Protein 3UCQ (pdb70)

InterPro domains:
  IPR006047 Glycosyl hydrolase family 13, catalytic domain [PF00128] (102-345)
  IPR006047 Glycosyl hydrolase family 13, catalytic domain [SM00642] (95-536)
  IPR013780 Glycosyl hydrolase, all-beta [G3DSA:2.60.40.1180] (568-647)
  IPR017853 Glycoside hydrolase superfamily [SSF51445] (10-564)
  IPR044077 Amylosucrase, catalytic domain [cd11324] (25-563)
  IPR045857 Oligo-1,6-glucosidase, domain 2 [G3DSA:3.90.400.10] (180-257)
  IPR055218 Amylosucrase, C-terminal domain [PF22582] (569-644)

Foldseek 3Di:
DVVVVVVVVVLLVVLLVVLCVLDPDVVLSVLLVVLCVVQVCLQQVLCCVLANCVCVVPSVVLVVLLSVLLVLFDPVLVVLLVVCVVVLLVQQALLEAAAEAALCLEQFALVSVLVCVVVCVLLSHQEYEHEQQAAADPFFGPRNLAHQDLQFGNPRRHTLLSLLVSLVSSVVSNHAYEYADSQFWHFCNHVLNVVQLVPDPVSVLFFDWFADCPVQVQQQVAADQPACLADNGQWDWDQSHDPHGTTITGHNDHNRTGTTAPNDCVSLSVSLNSLSSVVSSNHQEYEHPQLQQRAADGPHNNGLDPSSQSSLSNSVSSNCSSRVSHFYEYEHQDQQQSVLSCAPDPDPHDGRGQEYEPLLLLLLLLLCLQVLFCQLVQLSQVRHDDHQLSHFYAYENDELDWRFNSRDCVSQVSSVHGSVVSSLVSVCLQCPNDPPRLANWHWHRQDPVPRGTTTAWALLRSLRNVVCVVVVDPLSLVSSLLSLLLSLLCQSQFGGHYHHYQCVLQSDTFDPCLCVRVSRNVGSSVRHNHRHDVVSVVCLVVPLPPSSSVSNVSSSLSSVLSNVDRLRRNSWGWHWQDFPDRQKTWTWGQDPVFIKIKIWGSFQAKDFGALVSVCVRANQKKAFSSPRDIGGSPDGTDIAHHGDIGIIHHD

B-factor: mean 18.05, std 9.11, range [2.0, 59.48]

Sequence (651 aa):
GPLGSMLKDVLTSELAAQVRDAFDDDRDAETFLLRLERYGEDLWESLRRRAVYGDDQVRALPGRLLEVMLHAYHARPAELRRLDEARLLRPDWLQRPEMMVGYVAYTDRFAGTLKGVEERLDYLEGLGVKYLHLMPLLRPREGENDGGYAVQQDYRAVRPDLGTMDDLSALARALRGRGISLVLDLVLNHVAREHAWAQKARAGDPKYRAYFHLFPDRRGPDAFEATLPEIFPDFAPGNFSWDEEIGEGEGGWVWTTFNSYQWDLNWANPDVFLEFVDIILYLANRGVEVFRLDAIAFIWKRLGTDCQNQPEVHHLTRALRAAARRIVAPAVVAFFKAEAIVAPADLIHYLGTRAHHGKVSDMAYHNNSLMVQLWSSLASRNTRLFEEALRAFPPKPTSTTWGLYVRCHDDIGWAISDEDAARAGLNGAAHRHFLSDFYSGQFPGSFARRGLVFQYNPVNGDRRISGSAASLAGLEAALETGDPGRIEDAVRRRLLLLHTVILGFGGVPLLYMGDELALLNDYAFEDVPEHAPDNRWVHRPQMDWALAERVRQEPSSPAGRVNTGLRHLLRVRRRDTPQLHASIESQVLPSPDSRALLLRRDDHPLGGMMVQQVYNFSEETVMLPSHVLRRDVLGDHVQDRLSGSAFRLDRPTTVRLEEGYRALWLTAG

CATH classification: 1.10.1740.10 (+3 more: 3.20.20.80, 3.90.400.10, 2.60.40.1180)

Secondary structure (DSSP, 8-state):
-HHHHHHHHHHHHHHHHHHHHH-SSHHHHHHHHHHHHHHHHHHHHHHHHHHGGGGGGHHHHHHHHHHHHHHHS-HHHHHHHHHHHH-TTGGGSTT--EEEE-HHHHHSSHHHHHTTHHHHHHTT--EEEEPP-EEE-SS--GGGTSEEEEEEE-GGG--HHHHHHHHHHHHHTT-EEEEEE--SEEETTSHHHHHHHTT-HHHHTTB-EESSSHHHHHHHTT---S-TTTS-SSEEEETTSSSSS-EEEE-SSSTTEEEB-TTSHHHHHHHHHHHHHHHTTT--EEEETTGGGS---TTS-SSS-HHHHHHHHHHHHHHHHH-TT-EEEE-----HHHHGGGT--SSSS--S-SEEE-HHHHHHHHHHHHH---HHHHHHHHTPPPPPTT-EEEE-S--SSPBP----HHHHHHTT--HHHHHHHHHHHHTT-STT-----EEES--TTT---EEE--HHHHTTHHHHHHH--HHHHHHHHHHHHHHHHHHHHSSSEEEEETTGGGT----GGGGGSTTTTT-GGGGG-PPP-HHHHHHHHH-TTSHHHHHHHHHHHHHHHHHT-GGG-TTS--EE---SSTTEEEEEE--TT--EEEEEE-SSS-EEEETHHHHHHH-SEEEETTT--EEESSSSEEEE-TT-EEEEEE-

Radius of gyration: 25.28 Å; Cα contacts (8 Å, |Δi|>4): 1372; chains: 1; bounding box: 64×69×74 Å

Structure (mmCIF, N/CA/C/O backbone):
data_3UCQ
#
_entry.id   3UCQ
#
_cell.length_a   105.316
_cell.length_b   110.203
_cell.length_c   115.519
_cell.angle_alpha   90.00
_cell.angle_beta   90.00
_cell.angle_gamma   90.00
#
_symmetry.space_group_name_H-M   'C 2 2 21'
#
loop_
_entity.id
_entity.type
_entity.pdbx_description
1 polymer Amylosucrase
2 non-polymer 2-AMINO-2-HYDROXYMETHYL-PROPANE-1,3-DIOL
3 non-polymer GLYCEROL
4 water water
#
loop_
_atom_site.group_PDB
_atom_site.id
_atom_site.type_symbol
_atom_site.label_atom_id
_atom_site.label_alt_id
_atom_site.label_comp_id
_atom_site.label_asym_id
_atom_site.label_entity_id
_atom_site.label_seq_id
_atom_site.pdbx_PDB_ins_code
_atom_site.Cartn_x
_atom_site.Cartn_y
_atom_site.Cartn_z
_atom_site.occupancy
_atom_site.B_iso_or_equiv
_atom_site.auth_seq_id
_atom_site.auth_comp_id
_atom_site.auth_asym_id
_atom_site.auth_atom_id
_atom_site.pdbx_PDB_model_num
ATOM 1 N N . GLY A 1 1 ? 7.352 20.188 -62.258 1.00 26.14 -4 GLY A N 1
ATOM 2 C CA . GLY A 1 1 ? 6.411 19.592 -63.250 1.00 27.24 -4 GLY A CA 1
ATOM 3 C C . GLY A 1 1 ? 6.322 18.087 -63.033 1.00 29.15 -4 GLY A C 1
ATOM 4 O O . GLY A 1 1 ? 6.733 17.589 -61.967 1.00 29.66 -4 GLY A O 1
ATOM 5 N N . PRO A 1 2 ? 5.797 17.347 -64.027 1.00 29.63 -3 PRO A N 1
ATOM 6 C CA . PRO A 1 2 ? 5.605 15.903 -63.908 1.00 30.02 -3 PRO A CA 1
ATOM 7 C C . PRO A 1 2 ? 6.862 15.153 -63.516 1.00 30.23 -3 PRO A C 1
ATOM 8 O O . PRO A 1 2 ? 6.766 14.277 -62.631 1.00 28.74 -3 PRO A O 1
ATOM 12 N N . LEU A 1 3 ? 8.008 15.455 -64.175 1.00 29.81 -2 LEU A N 1
ATOM 13 C CA . LEU A 1 3 ? 9.295 14.775 -63.855 1.00 29.71 -2 LEU A CA 1
ATOM 14 C C . LEU A 1 3 ? 9.749 15.017 -62.409 1.00 30.26 -2 LEU A C 1
ATOM 15 O O . LEU A 1 3 ? 10.067 14.042 -61.686 1.00 29.73 -2 LEU A O 1
ATOM 20 N N . GLY A 1 4 ? 9.763 16.291 -61.997 1.00 30.25 -1 GLY A N 1
ATOM 21 C CA . GLY A 1 4 ? 10.072 16.680 -60.593 1.00 32.49 -1 GLY A CA 1
ATOM 22 C C . GLY A 1 4 ? 9.132 16.020 -59.572 1.00 33.88 -1 GLY A C 1
ATOM 23 O O . GLY A 1 4 ? 9.596 15.446 -58.559 1.00 33.55 -1 GLY A O 1
ATOM 24 N N . SER A 1 5 ? 7.829 16.064 -59.882 1.00 33.92 0 SER A N 1
ATOM 25 C CA . SER A 1 5 ? 6.751 15.515 -59.033 1.00 35.49 0 SER A CA 1
ATOM 26 C C . SER A 1 5 ? 6.860 14.036 -58.877 1.00 35.06 0 SER A C 1
ATOM 27 O O . SER A 1 5 ? 6.618 13.525 -57.778 1.00 35.58 0 SER A O 1
ATOM 30 N N . MET A 1 6 ? 7.178 13.341 -59.971 1.00 34.30 1 MET A N 1
ATOM 31 C CA . MET A 1 6 ? 7.326 11.890 -59.933 1.00 34.86 1 MET A CA 1
ATOM 32 C C . MET A 1 6 ? 8.472 11.437 -58.991 1.00 33.69 1 MET A C 1
ATOM 33 O O . MET A 1 6 ? 8.319 10.476 -58.214 1.00 32.27 1 MET A O 1
ATOM 38 N N . LEU A 1 7 ? 9.611 12.129 -59.075 1.00 32.44 2 LEU A N 1
ATOM 39 C CA . LEU A 1 7 ? 10.751 11.837 -58.194 1.00 33.56 2 LEU A CA 1
ATOM 40 C C . LEU A 1 7 ? 10.421 12.021 -56.722 1.00 33.27 2 LEU A C 1
ATOM 41 O O . LEU A 1 7 ? 10.843 11.207 -55.894 1.00 33.04 2 LEU A O 1
ATOM 46 N N . LYS A 1 8 ? 9.690 13.100 -56.423 1.00 33.90 3 LYS A N 1
ATOM 47 C CA . LYS A 1 8 ? 9.274 13.446 -55.076 1.00 34.95 3 LYS A CA 1
ATOM 48 C C . LYS A 1 8 ? 8.365 12.351 -54.481 1.00 35.01 3 LYS A C 1
ATOM 49 O O . LYS A 1 8 ? 8.619 11.864 -53.376 1.00 35.40 3 LYS A O 1
ATOM 52 N N . ASP A 1 9 ? 7.352 11.943 -55.254 1.00 35.14 4 ASP A N 1
ATOM 53 C CA . ASP A 1 9 ? 6.487 10.798 -54.937 1.00 34.83 4 ASP A CA 1
ATOM 54 C C . ASP A 1 9 ? 7.281 9.534 -54.626 1.00 33.63 4 ASP A C 1
ATOM 55 O O . ASP A 1 9 ? 6.992 8.865 -53.627 1.00 32.96 4 ASP A O 1
ATOM 60 N N . VAL A 1 10 ? 8.271 9.188 -55.471 1.00 31.57 5 VAL A N 1
ATOM 61 C CA . VAL A 1 10 ? 9.033 7.955 -55.223 1.00 30.80 5 VAL A CA 1
ATOM 62 C C . VAL A 1 10 ? 9.812 8.104 -53.900 1.00 30.31 5 VAL A C 1
ATOM 63 O O . VAL A 1 10 ? 9.917 7.154 -53.116 1.00 28.33 5 VAL A O 1
ATOM 67 N N . LEU A 1 11 ? 10.321 9.302 -53.620 1.00 29.97 6 LEU A N 1
ATOM 68 C CA . LEU A 1 11 ? 11.043 9.481 -52.361 1.00 31.22 6 LEU A CA 1
ATOM 69 C C . LEU A 1 11 ? 10.083 9.321 -51.162 1.00 31.28 6 LEU A C 1
ATOM 70 O O . LEU A 1 11 ? 10.368 8.543 -50.246 1.00 30.75 6 LEU A O 1
ATOM 75 N N . THR A 1 12 ? 8.957 10.044 -51.185 1.00 30.70 7 THR A N 1
ATOM 76 C CA . THR A 1 12 ? 7.962 9.999 -50.102 1.00 30.97 7 THR A CA 1
ATOM 77 C C . THR A 1 12 ? 7.555 8.582 -49.794 1.00 31.27 7 THR A C 1
ATOM 78 O O . THR A 1 12 ? 7.578 8.147 -48.631 1.00 30.31 7 THR A O 1
ATOM 82 N N . SER A 1 13 ? 7.280 7.822 -50.848 1.00 30.53 8 SER A N 1
ATOM 83 C CA . SER A 1 13 ? 6.855 6.459 -50.655 1.00 31.32 8 SER A CA 1
ATOM 84 C C . SER A 1 13 ? 8.007 5.532 -50.234 1.00 30.77 8 SER A C 1
ATOM 85 O O . SER A 1 13 ? 7.783 4.496 -49.585 1.00 29.41 8 SER A O 1
ATOM 88 N N . GLU A 1 14 ? 9.250 5.895 -50.563 1.00 30.33 9 GLU A N 1
ATOM 89 C CA . GLU A 1 14 ? 10.395 5.130 -50.027 1.00 30.25 9 GLU A CA 1
ATOM 90 C C . GLU A 1 14 ? 10.617 5.407 -48.522 1.00 28.69 9 GLU A C 1
ATOM 91 O O . GLU A 1 14 ? 10.946 4.498 -47.753 1.00 27.32 9 GLU A O 1
ATOM 97 N N . LEU A 1 15 ? 10.442 6.663 -48.109 1.00 26.71 10 LEU A N 1
ATOM 98 C CA . LEU A 1 15 ? 10.539 7.008 -46.691 1.00 26.08 10 LEU A CA 1
ATOM 99 C C . LEU A 1 15 ? 9.442 6.237 -45.949 1.00 25.90 10 LEU A C 1
ATOM 100 O O . LEU A 1 15 ? 9.718 5.608 -44.924 1.00 24.50 10 LEU A O 1
ATOM 105 N N . ALA A 1 16 ? 8.230 6.235 -46.509 1.00 25.85 11 ALA A N 1
ATOM 106 C CA . ALA A 1 16 ? 7.073 5.577 -45.850 1.00 27.08 11 ALA A CA 1
ATOM 107 C C . ALA A 1 16 ? 7.361 4.093 -45.648 1.00 26.90 11 ALA A C 1
ATOM 108 O O . ALA A 1 16 ? 7.059 3.541 -44.592 1.00 26.84 11 ALA A O 1
ATOM 110 N N . ALA A 1 17 ? 7.952 3.459 -46.666 1.00 27.15 12 ALA A N 1
ATOM 111 C CA . ALA A 1 17 ? 8.224 2.021 -46.616 1.00 28.03 12 ALA A CA 1
ATOM 112 C C . ALA A 1 17 ? 9.253 1.688 -45.539 1.00 27.01 12 ALA A C 1
ATOM 113 O O . ALA A 1 17 ? 9.070 0.736 -44.791 1.00 27.14 12 ALA A O 1
ATOM 115 N N . GLN A 1 18 ? 10.330 2.476 -45.457 1.00 26.79 13 GLN A N 1
ATOM 116 C CA . GLN A 1 18 ? 11.387 2.261 -44.455 1.00 26.44 13 GLN A CA 1
ATOM 117 C C . GLN A 1 18 ? 10.788 2.342 -43.046 1.00 25.89 13 GLN A C 1
ATOM 118 O O . GLN A 1 18 ? 11.128 1.523 -42.173 1.00 27.49 13 GLN A O 1
ATOM 124 N N . VAL A 1 19 ? 9.903 3.320 -42.828 1.00 25.39 14 VAL A N 1
ATOM 125 C CA . VAL A 1 19 ? 9.211 3.448 -41.491 1.00 25.29 14 VAL A CA 1
ATOM 126 C C . VAL A 1 19 ? 8.314 2.234 -41.181 1.00 25.94 14 VAL A C 1
ATOM 127 O O . VAL A 1 19 ? 8.392 1.655 -40.112 1.00 26.24 14 VAL A O 1
ATOM 131 N N . ARG A 1 20 ? 7.474 1.846 -42.136 1.00 27.80 15 ARG A N 1
ATOM 132 C CA . ARG A 1 20 ? 6.566 0.687 -41.943 1.00 28.44 15 ARG A CA 1
ATOM 133 C C . ARG A 1 20 ? 7.323 -0.633 -41.751 1.00 28.85 15 ARG A C 1
ATOM 134 O O . ARG A 1 20 ? 6.916 -1.469 -40.937 1.00 28.11 15 ARG A O 1
ATOM 142 N N . ASP A 1 21 ? 8.412 -0.798 -42.503 1.00 29.63 16 ASP A N 1
ATOM 143 C CA . ASP A 1 21 ? 9.324 -1.954 -42.376 1.00 30.94 16 ASP A CA 1
ATOM 144 C C . ASP A 1 21 ? 9.914 -2.046 -40.976 1.00 31.15 16 ASP A C 1
ATOM 145 O O . ASP A 1 21 ? 10.209 -3.145 -40.513 1.00 31.30 16 ASP A O 1
ATOM 150 N N . ALA A 1 22 ? 10.118 -0.885 -40.333 1.00 30.93 17 ALA A N 1
ATOM 151 C CA . ALA A 1 22 ? 10.878 -0.814 -39.086 1.00 30.54 17 ALA A CA 1
ATOM 152 C C . ALA A 1 22 ? 10.059 -1.154 -37.807 1.00 30.67 17 ALA A C 1
ATOM 153 O O . ALA A 1 22 ? 10.624 -1.351 -36.755 1.00 29.26 17 ALA A O 1
ATOM 155 N N . PHE A 1 23 ? 8.739 -1.250 -37.917 1.00 32.84 18 PHE A N 1
ATOM 156 C CA . PHE A 1 23 ? 7.860 -1.532 -36.744 1.00 34.96 18 PHE A CA 1
ATOM 157 C C . PHE A 1 23 ? 7.009 -2.767 -36.902 1.00 36.82 18 PHE A C 1
ATOM 158 O O . PHE A 1 23 ? 6.296 -2.919 -37.885 1.00 36.75 18 PHE A O 1
ATOM 166 N N . ASP A 1 24 ? 7.056 -3.634 -35.906 1.00 39.46 19 ASP A N 1
ATOM 167 C CA . ASP A 1 24 ? 6.147 -4.769 -35.867 1.00 41.58 19 ASP A CA 1
ATOM 168 C C . ASP A 1 24 ? 4.788 -4.346 -35.344 1.00 41.95 19 ASP A C 1
ATOM 169 O O . ASP A 1 24 ? 3.772 -4.870 -35.801 1.00 42.73 19 ASP A O 1
ATOM 174 N N . ASP A 1 25 ? 4.774 -3.410 -34.386 1.00 41.61 20 ASP A N 1
ATOM 175 C CA . ASP A 1 25 ? 3.531 -2.809 -33.863 1.00 40.72 20 ASP A CA 1
ATOM 176 C C . ASP A 1 25 ? 3.026 -1.684 -34.796 1.00 40.32 20 ASP A C 1
ATOM 177 O O . ASP A 1 25 ? 3.693 -0.638 -34.962 1.00 39.39 20 ASP A O 1
ATOM 182 N N . ASP A 1 26 ? 1.848 -1.861 -35.385 1.00 38.68 21 ASP A N 1
ATOM 183 C CA . ASP A 1 26 ? 1.395 -0.866 -36.367 1.00 37.84 21 ASP A CA 1
ATOM 184 C C . ASP A 1 26 ? 1.119 0.526 -35.810 1.00 35.41 21 ASP A C 1
ATOM 185 O O . ASP A 1 26 ? 1.359 1.512 -36.495 1.00 34.43 21 ASP A O 1
ATOM 190 N N . ARG A 1 27 ? 0.672 0.605 -34.562 1.00 33.86 22 ARG A N 1
ATOM 191 C CA . ARG A 1 27 ? 0.416 1.910 -33.923 1.00 32.12 22 ARG A CA 1
ATOM 192 C C . ARG A 1 27 ? 1.704 2.742 -33.883 1.00 31.26 22 ARG A C 1
ATOM 193 O O . ARG A 1 27 ? 1.675 3.986 -34.089 1.00 28.59 22 ARG A O 1
ATOM 195 N N . ASP A 1 28 ? 2.821 2.051 -33.584 1.00 30.14 23 ASP A N 1
ATOM 196 C CA . ASP A 1 28 ? 4.131 2.702 -33.556 1.00 30.65 23 ASP A CA 1
ATOM 197 C C . ASP A 1 28 ? 4.448 3.245 -34.951 1.00 29.33 23 ASP A C 1
ATOM 198 O O . ASP A 1 28 ? 4.842 4.420 -35.086 1.00 28.61 23 ASP A O 1
ATOM 203 N N . ALA A 1 29 ? 4.213 2.419 -35.979 1.00 26.49 24 ALA A N 1
ATOM 204 C CA . ALA A 1 29 ? 4.550 2.832 -37.332 1.00 25.87 24 ALA A CA 1
ATOM 205 C C . ALA A 1 29 ? 3.734 4.050 -37.673 1.00 24.60 24 ALA A C 1
ATOM 206 O O . ALA A 1 29 ? 4.268 4.996 -38.234 1.00 24.55 24 ALA A O 1
ATOM 208 N N . GLU A 1 30 ? 2.463 4.029 -37.291 1.00 23.78 25 GLU A N 1
ATOM 209 C CA . GLU A 1 30 ? 1.523 5.050 -37.720 1.00 23.90 25 GLU A CA 1
ATOM 210 C C . GLU A 1 30 ? 1.853 6.391 -37.011 1.00 23.01 25 GLU A C 1
ATOM 211 O O . GLU A 1 30 ? 1.739 7.461 -37.594 1.00 20.64 25 GLU A O 1
ATOM 217 N N . THR A 1 31 ? 2.187 6.282 -35.734 1.00 22.50 26 THR A N 1
ATOM 218 C CA . THR A 1 31 ? 2.669 7.432 -34.935 1.00 22.63 26 THR A CA 1
ATOM 219 C C . THR A 1 31 ? 3.909 8.045 -35.549 1.00 21.53 26 THR A C 1
ATOM 220 O O . THR A 1 31 ? 3.948 9.273 -35.801 1.00 21.43 26 THR A O 1
ATOM 224 N N . PHE A 1 32 ? 4.910 7.202 -35.826 1.00 20.32 27 PHE A N 1
ATOM 225 C CA . PHE A 1 32 ? 6.155 7.701 -36.427 1.00 19.50 27 PHE A CA 1
ATOM 226 C C . PHE A 1 32 ? 5.801 8.417 -37.722 1.00 19.86 27 PHE A C 1
ATOM 227 O O . PHE A 1 32 ? 6.261 9.540 -37.959 1.00 18.64 27 PHE A O 1
ATOM 235 N N . LEU A 1 33 ? 4.955 7.781 -38.536 1.00 19.83 28 LEU A N 1
ATOM 236 C CA . LEU A 1 33 ? 4.575 8.331 -39.825 1.00 20.84 28 LEU A CA 1
ATOM 237 C C . LEU A 1 33 ? 3.860 9.676 -39.726 1.00 19.63 28 LEU A C 1
ATOM 238 O O . LEU A 1 33 ? 4.128 10.582 -40.553 1.00 20.43 28 LEU A O 1
ATOM 243 N N . LEU A 1 34 ? 2.986 9.805 -38.724 1.00 18.87 29 LEU A N 1
ATOM 244 C CA . LEU A 1 34 ? 2.191 11.064 -38.452 1.00 19.77 29 LEU A CA 1
ATOM 245 C C . LEU A 1 34 ? 3.144 12.190 -38.053 1.00 18.50 29 LEU A C 1
ATOM 246 O O . LEU A 1 34 ? 2.993 13.345 -38.462 1.00 20.03 29 LEU A O 1
ATOM 251 N N . ARG A 1 35 ? 4.132 11.861 -37.225 1.00 18.39 30 ARG A N 1
ATOM 252 C CA . ARG A 1 35 ? 5.182 12.836 -36.902 1.00 18.52 30 ARG A CA 1
ATOM 253 C C . ARG A 1 35 ? 6.048 13.221 -38.103 1.00 19.58 30 ARG A C 1
ATOM 254 O O . ARG A 1 35 ? 6.345 14.376 -38.297 1.00 19.01 30 ARG A O 1
ATOM 262 N N . LEU A 1 36 ? 6.447 12.240 -38.916 1.00 22.25 31 LEU A N 1
ATOM 263 C CA . LEU A 1 36 ? 7.185 12.547 -40.145 1.00 24.57 31 LEU A CA 1
ATOM 264 C C . LEU A 1 36 ? 6.354 13.438 -41.118 1.00 25.45 31 LEU A C 1
ATOM 265 O O . LEU A 1 36 ? 6.884 14.349 -41.767 1.00 25.63 31 LEU A O 1
ATOM 270 N N . GLU A 1 37 ? 5.037 13.230 -41.151 1.00 27.58 32 GLU A N 1
ATOM 271 C CA . GLU A 1 37 ? 4.152 14.095 -41.911 1.00 28.75 32 GLU A CA 1
ATOM 272 C C . GLU A 1 37 ? 4.033 15.463 -41.322 1.00 27.74 32 GLU A C 1
ATOM 273 O O . GLU A 1 37 ? 3.937 16.432 -42.077 1.00 28.76 32 GLU A O 1
ATOM 279 N N . ARG A 1 38 ? 3.988 15.570 -39.992 1.00 25.18 33 ARG A N 1
ATOM 280 C CA . ARG A 1 38 ? 3.979 16.888 -39.397 1.00 23.45 33 ARG A CA 1
ATOM 281 C C . ARG A 1 38 ? 5.313 17.653 -39.656 1.00 22.84 33 ARG A C 1
ATOM 282 O O . ARG A 1 38 ? 5.265 18.848 -39.974 1.00 21.60 33 ARG A O 1
ATOM 290 N N . TYR A 1 39 ? 6.467 16.977 -39.485 1.00 20.91 34 TYR A N 1
ATOM 291 C CA . TYR A 1 39 ? 7.770 17.661 -39.449 1.00 21.63 34 TYR A CA 1
ATOM 292 C C . TYR A 1 39 ? 8.627 17.464 -40.722 1.00 22.56 34 TYR A C 1
ATOM 293 O O . TYR A 1 39 ? 9.677 18.071 -40.881 1.00 20.01 34 TYR A O 1
ATOM 302 N N . GLY A 1 40 ? 8.181 16.594 -41.617 1.00 24.79 35 GLY A N 1
ATOM 303 C CA . GLY A 1 40 ? 9.056 16.110 -42.699 1.00 26.70 35 GLY A CA 1
ATOM 304 C C . GLY A 1 40 ? 9.450 17.181 -43.681 1.00 28.45 35 GLY A C 1
ATOM 305 O O . GLY A 1 40 ? 10.609 17.254 -44.113 1.00 28.15 35 GLY A O 1
ATOM 306 N N . GLU A 1 41 ? 8.499 18.050 -43.995 1.00 30.49 36 GLU A N 1
ATOM 307 C CA . GLU A 1 41 ? 8.732 19.133 -44.934 1.00 33.01 36 GLU A CA 1
ATOM 308 C C . GLU A 1 41 ? 9.698 20.133 -44.342 1.00 33.43 36 GLU A C 1
ATOM 309 O O . GLU A 1 41 ? 10.635 20.529 -45.037 1.00 35.70 36 GLU A O 1
ATOM 315 N N . ASP A 1 42 ? 9.545 20.506 -43.067 1.00 32.12 37 ASP A N 1
ATOM 316 C CA . ASP A 1 42 ? 10.573 21.279 -42.387 1.00 30.54 37 ASP A CA 1
ATOM 317 C C . ASP A 1 42 ? 11.932 20.613 -42.507 1.00 27.98 37 ASP A C 1
ATOM 318 O O . ASP A 1 42 ? 12.805 21.192 -43.167 1.00 28.99 37 ASP A O 1
ATOM 323 N N . LEU A 1 43 ? 12.066 19.417 -41.927 1.00 21.55 38 LEU A N 1
ATOM 324 C CA . LEU A 1 43 ? 13.271 18.585 -41.961 1.00 19.56 38 LEU A CA 1
ATOM 325 C C . LEU A 1 43 ? 13.967 18.592 -43.363 1.00 16.90 38 LEU A C 1
ATOM 326 O O . LEU A 1 43 ? 15.092 19.004 -43.504 1.00 14.06 38 LEU A O 1
ATOM 331 N N . TRP A 1 44 ? 13.267 18.115 -44.376 1.00 17.62 39 TRP A N 1
ATOM 332 C CA . TRP A 1 44 ? 13.891 17.877 -45.686 1.00 17.30 39 TRP A CA 1
ATOM 333 C C . TRP A 1 44 ? 14.144 19.145 -46.438 1.00 17.16 39 TRP A C 1
ATOM 334 O O . TRP A 1 44 ? 15.158 19.261 -47.097 1.00 17.15 39 TRP A O 1
ATOM 345 N N . GLU A 1 45 ? 13.217 20.092 -46.406 1.00 16.35 40 GLU A N 1
ATOM 346 C CA . GLU A 1 45 ? 13.477 21.353 -47.073 1.00 18.25 40 GLU A CA 1
ATOM 347 C C . GLU A 1 45 ? 14.612 22.068 -46.406 1.00 17.81 40 GLU A C 1
ATOM 348 O O . GLU A 1 45 ? 15.426 22.713 -47.087 1.00 17.77 40 GLU A O 1
ATOM 354 N N . SER A 1 46 ? 14.677 21.988 -45.059 1.00 15.04 41 SER A N 1
ATOM 355 C CA . SER A 1 46 ? 15.786 22.646 -44.372 1.00 14.70 41 SER A CA 1
ATOM 356 C C . SER A 1 46 ? 17.101 22.012 -44.804 1.00 13.93 41 SER A C 1
ATOM 357 O O . SER A 1 46 ? 18.084 22.714 -45.091 1.00 13.93 41 SER A O 1
ATOM 360 N N . LEU A 1 47 ? 17.128 20.682 -44.832 1.00 13.31 42 LEU A N 1
ATOM 361 C CA . LEU A 1 47 ? 18.340 19.981 -45.261 1.00 14.57 42 LEU A CA 1
ATOM 362 C C . LEU A 1 47 ? 18.795 20.350 -46.717 1.00 14.87 42 LEU A C 1
ATOM 363 O O . LEU A 1 47 ? 20.003 20.562 -46.951 1.00 15.29 42 LEU A O 1
ATOM 368 N N A ARG A 1 48 ? 17.859 20.454 -47.655 0.50 15.22 43 ARG A N 1
ATOM 369 N N B ARG A 1 48 ? 17.846 20.398 -47.654 0.25 15.06 43 ARG A N 1
ATOM 370 N N C ARG A 1 48 ? 17.825 20.385 -47.640 0.25 14.85 43 ARG A N 1
ATOM 371 C CA A ARG A 1 48 ? 18.215 20.755 -49.055 0.50 16.41 43 ARG A CA 1
ATOM 372 C CA B ARG A 1 48 ? 18.138 20.766 -49.046 0.25 15.59 43 ARG A CA 1
ATOM 373 C CA C ARG A 1 48 ? 18.026 20.771 -49.048 0.25 15.19 43 ARG A CA 1
ATOM 374 C C A ARG A 1 48 ? 18.584 22.221 -49.217 0.50 16.41 43 ARG A C 1
ATOM 375 C C B ARG A 1 48 ? 18.749 22.159 -49.059 0.25 15.78 43 ARG A C 1
ATOM 376 C C C ARG A 1 48 ? 18.694 22.143 -49.079 0.25 15.55 43 ARG A C 1
ATOM 377 O O A ARG A 1 48 ? 19.284 22.590 -50.150 0.50 16.87 43 ARG A O 1
ATOM 378 O O B ARG A 1 48 ? 19.761 22.403 -49.731 0.25 15.50 43 ARG A O 1
ATOM 379 O O C ARG A 1 48 ? 19.704 22.347 -49.763 0.25 15.34 43 ARG A O 1
ATOM 401 N N . ALA A 1 49 ? 18.146 23.068 -48.286 1.00 16.21 44 ALA A N 1
ATOM 402 C CA . ALA A 1 49 ? 18.584 24.465 -48.268 1.00 16.23 44 ALA A CA 1
ATOM 403 C C . ALA A 1 49 ? 20.059 24.597 -47.903 1.00 17.80 44 ALA A C 1
ATOM 404 O O . ALA A 1 49 ? 20.748 25.575 -48.299 1.00 16.81 44 ALA A O 1
ATOM 406 N N . VAL A 1 50 ? 20.550 23.676 -47.089 1.00 16.73 45 VAL A N 1
ATOM 407 C CA . VAL A 1 50 ? 21.922 23.801 -46.588 1.00 16.22 45 VAL A CA 1
ATOM 408 C C . VAL A 1 50 ? 22.787 22.918 -47.505 1.00 16.41 45 VAL A C 1
ATOM 409 O O . VAL A 1 50 ? 23.884 23.328 -47.899 1.00 16.91 45 VAL A O 1
ATOM 413 N N . TYR A 1 51 ? 22.316 21.712 -47.795 1.00 14.41 46 TYR A N 1
ATOM 414 C CA . TYR A 1 51 ? 23.179 20.694 -48.451 1.00 16.34 46 TYR A CA 1
ATOM 415 C C . TYR A 1 51 ? 22.866 20.407 -49.940 1.00 18.73 46 TYR A C 1
ATOM 416 O O . TYR A 1 51 ? 23.579 19.608 -50.538 1.00 19.82 46 TYR A O 1
ATOM 425 N N . GLY A 1 52 ? 21.812 21.011 -50.512 1.00 20.47 47 GLY A N 1
ATOM 426 C CA . GLY A 1 52 ? 21.469 20.781 -51.946 1.00 24.52 47 GLY A CA 1
ATOM 427 C C . GLY A 1 52 ? 21.152 19.285 -52.193 1.00 26.75 47 GLY A C 1
ATOM 428 O O . GLY A 1 52 ? 20.571 18.638 -51.313 1.00 24.47 47 GLY A O 1
ATOM 429 N N A ASP A 1 53 ? 21.618 18.737 -53.324 0.75 28.64 48 ASP A N 1
ATOM 430 N N B ASP A 1 53 ? 21.515 18.723 -53.357 0.25 27.07 48 ASP A N 1
ATOM 431 C CA A ASP A 1 53 ? 21.238 17.366 -53.713 0.75 29.82 48 ASP A CA 1
ATOM 432 C CA B ASP A 1 53 ? 21.133 17.313 -53.667 0.25 27.86 48 ASP A CA 1
ATOM 433 C C A ASP A 1 53 ? 21.917 16.269 -52.923 0.75 31.38 48 ASP A C 1
ATOM 434 C C B ASP A 1 53 ? 22.013 16.218 -53.041 0.25 29.84 48 ASP A C 1
ATOM 435 O O A ASP A 1 53 ? 21.440 15.135 -52.911 0.75 31.72 48 ASP A O 1
ATOM 436 O O B ASP A 1 53 ? 21.782 15.032 -53.298 0.25 30.19 48 ASP A O 1
ATOM 445 N N . GLN A 1 54 ? 23.001 16.596 -52.219 1.00 31.87 49 GLN A N 1
ATOM 446 C CA . GLN A 1 54 ? 23.637 15.626 -51.279 1.00 34.08 49 GLN A CA 1
ATOM 447 C C . GLN A 1 54 ? 22.602 15.052 -50.348 1.00 35.17 49 GLN A C 1
ATOM 448 O O . GLN A 1 54 ? 22.733 13.933 -49.845 1.00 37.04 49 GLN A O 1
ATOM 454 N N . VAL A 1 55 ? 21.591 15.861 -50.065 1.00 34.65 50 VAL A N 1
ATOM 455 C CA . VAL A 1 55 ? 20.568 15.483 -49.131 1.00 33.83 50 VAL A CA 1
ATOM 456 C C . VAL A 1 55 ? 19.823 14.233 -49.593 1.00 31.90 50 VAL A C 1
ATOM 457 O O . VAL A 1 55 ? 19.240 13.524 -48.764 1.00 30.41 50 VAL A O 1
ATOM 461 N N . ARG A 1 56 ? 19.856 13.966 -50.904 1.00 29.99 51 ARG A N 1
ATOM 462 C CA . ARG A 1 56 ? 18.968 12.959 -51.486 1.00 29.66 51 ARG A CA 1
ATOM 463 C C . ARG A 1 56 ? 19.440 11.596 -51.032 1.00 29.35 51 ARG A C 1
ATOM 464 O O . ARG A 1 56 ? 18.643 10.664 -50.927 1.00 29.51 51 ARG A O 1
ATOM 472 N N . ALA A 1 57 ? 20.732 11.511 -50.726 1.00 29.62 52 ALA A N 1
ATOM 473 C CA . ALA A 1 57 ? 21.331 10.299 -50.170 1.00 31.01 52 ALA A CA 1
ATOM 474 C C . ALA A 1 57 ? 21.160 10.218 -48.644 1.00 32.14 52 ALA A C 1
ATOM 475 O O . ALA A 1 57 ? 21.585 9.239 -48.056 1.00 32.62 52 ALA A O 1
ATOM 477 N N . LEU A 1 58 ? 20.520 11.223 -48.024 1.00 31.36 53 LEU A N 1
ATOM 478 C CA . LEU A 1 58 ? 20.551 11.384 -46.570 1.00 33.21 53 LEU A CA 1
ATOM 479 C C . LEU A 1 58 ? 19.398 10.729 -45.795 1.00 34.38 53 LEU A C 1
ATOM 480 O O . LEU A 1 58 ? 19.648 10.182 -44.707 1.00 33.12 53 LEU A O 1
ATOM 485 N N . PRO A 1 59 ? 18.148 10.748 -46.349 1.00 36.05 54 PRO A N 1
ATOM 486 C CA . PRO A 1 59 ? 16.988 10.260 -45.564 1.00 36.43 54 PRO A CA 1
ATOM 487 C C . PRO A 1 59 ? 17.199 8.867 -45.050 1.00 36.35 54 PRO A C 1
ATOM 488 O O . PRO A 1 59 ? 16.998 8.586 -43.864 1.00 37.45 54 PRO A O 1
ATOM 492 N N . GLY A 1 60 ? 17.704 8.004 -45.898 1.00 34.95 55 GLY A N 1
ATOM 493 C CA . GLY A 1 60 ? 18.041 6.685 -45.473 1.00 32.89 55 GLY A CA 1
ATOM 494 C C . GLY A 1 60 ? 18.809 6.596 -44.199 1.00 32.16 55 GLY A C 1
ATOM 495 O O . GLY A 1 60 ? 18.329 5.987 -43.224 1.00 33.66 55 GLY A O 1
ATOM 496 N N . ARG A 1 61 ? 20.028 7.143 -44.215 1.00 29.52 56 ARG A N 1
ATOM 497 C CA . ARG A 1 61 ? 20.871 7.221 -43.034 1.00 26.67 56 ARG A CA 1
ATOM 498 C C . ARG A 1 61 ? 20.220 7.963 -41.829 1.00 22.04 56 ARG A C 1
ATOM 499 O O . ARG A 1 61 ? 20.410 7.570 -40.715 1.00 19.72 56 ARG A O 1
ATOM 507 N N . LEU A 1 62 ? 19.500 9.041 -42.082 1.00 19.67 57 LEU A N 1
ATOM 508 C CA . LEU A 1 62 ? 18.942 9.867 -41.001 1.00 18.56 57 LEU A CA 1
ATOM 509 C C . LEU A 1 62 ? 17.819 9.063 -40.345 1.00 18.15 57 LEU A C 1
ATOM 510 O O . LEU A 1 62 ? 17.765 8.981 -39.148 1.00 16.81 57 LEU A O 1
ATOM 515 N N . LEU A 1 63 ? 16.944 8.462 -41.153 1.00 17.78 58 LEU A N 1
ATOM 516 C CA . LEU A 1 63 ? 15.832 7.630 -40.654 1.00 18.09 58 LEU A CA 1
ATOM 517 C C . LEU A 1 63 ? 16.271 6.446 -39.858 1.00 18.69 58 LEU A C 1
ATOM 518 O O . LEU A 1 63 ? 15.590 6.083 -38.872 1.00 19.45 58 LEU A O 1
ATOM 523 N N . GLU A 1 64 ? 17.372 5.800 -40.291 1.00 18.07 59 GLU A N 1
ATOM 524 C CA . GLU A 1 64 ? 18.023 4.779 -39.447 1.00 17.99 59 GLU A CA 1
ATOM 525 C C . GLU A 1 64 ? 18.321 5.242 -37.992 1.00 18.25 59 GLU A C 1
ATOM 526 O O . GLU A 1 64 ? 17.970 4.519 -37.055 1.00 19.27 59 GLU A O 1
ATOM 532 N N . VAL A 1 65 ? 19.024 6.388 -37.814 1.00 17.76 60 VAL A N 1
ATOM 533 C CA . VAL A 1 65 ? 19.339 6.950 -36.493 1.00 17.43 60 VAL A CA 1
ATOM 534 C C . VAL A 1 65 ? 18.020 7.190 -35.698 1.00 17.21 60 VAL A C 1
ATOM 535 O O . VAL A 1 65 ? 17.923 6.835 -34.505 1.00 16.75 60 VAL A O 1
ATOM 539 N N . MET A 1 66 ? 17.023 7.786 -36.377 1.00 16.06 61 MET A N 1
ATOM 540 C CA . MET A 1 66 ? 15.738 8.155 -35.735 1.00 16.44 61 MET A CA 1
ATOM 541 C C . MET A 1 66 ? 14.854 6.943 -35.369 1.00 16.87 61 MET A C 1
ATOM 542 O O . MET A 1 66 ? 14.279 6.864 -34.242 1.00 15.45 61 MET A O 1
ATOM 547 N N . LEU A 1 67 ? 14.710 6.009 -36.321 1.00 15.41 62 LEU A N 1
ATOM 548 C CA . LEU A 1 67 ? 13.989 4.765 -36.035 1.00 16.23 62 LEU A CA 1
ATOM 549 C C . LEU A 1 67 ? 14.538 3.985 -34.847 1.00 15.88 62 LEU A C 1
ATOM 550 O O . LEU A 1 67 ? 13.786 3.550 -33.944 1.00 14.95 62 LEU A O 1
ATOM 555 N N . HIS A 1 68 ? 15.846 3.789 -34.850 1.00 15.28 63 HIS A N 1
ATOM 556 C CA . HIS A 1 68 ? 16.460 3.102 -33.713 1.00 15.33 63 HIS A CA 1
ATOM 557 C C . HIS A 1 68 ? 16.254 3.894 -32.395 1.00 14.98 63 HIS A C 1
ATOM 558 O O . HIS A 1 68 ? 15.889 3.285 -31.373 1.00 14.45 63 HIS A O 1
ATOM 565 N N . ALA A 1 69 ? 16.486 5.220 -32.417 1.00 13.83 64 ALA A N 1
ATOM 566 C CA . ALA A 1 69 ? 16.272 6.066 -31.207 1.00 13.10 64 ALA A CA 1
ATOM 567 C C . ALA A 1 69 ? 14.820 5.929 -30.761 1.00 14.77 64 ALA A C 1
ATOM 568 O O . ALA A 1 69 ? 14.531 5.874 -29.584 1.00 16.71 64 ALA A O 1
ATOM 570 N N . TYR A 1 70 ? 13.890 5.843 -31.708 1.00 15.53 65 TYR A N 1
ATOM 571 C CA . TYR A 1 70 ? 12.488 5.724 -31.332 1.00 16.71 65 TYR A CA 1
ATOM 572 C C . TYR A 1 70 ? 12.259 4.370 -30.622 1.00 16.06 65 TYR A C 1
ATOM 573 O O . TYR A 1 70 ? 11.601 4.324 -29.561 1.00 15.78 65 TYR A O 1
ATOM 582 N N . HIS A 1 71 ? 12.768 3.264 -31.210 1.00 17.10 66 HIS A N 1
ATOM 583 C CA . HIS A 1 71 ? 12.720 1.924 -30.564 1.00 17.71 66 HIS A CA 1
ATOM 584 C C . HIS A 1 71 ? 13.409 1.949 -29.201 1.00 17.80 66 HIS A C 1
ATOM 585 O O . HIS A 1 71 ? 13.000 1.225 -28.259 1.00 19.20 66 HIS A O 1
ATOM 592 N N . ALA A 1 72 ? 14.494 2.713 -29.085 1.00 15.15 67 ALA A N 1
ATOM 593 C CA . ALA A 1 72 ? 15.216 2.715 -27.818 1.00 14.80 67 ALA A CA 1
ATOM 594 C C . ALA A 1 72 ? 14.634 3.631 -26.722 1.00 13.75 67 ALA A C 1
ATOM 595 O O . ALA A 1 72 ? 15.094 3.594 -25.562 1.00 14.11 67 ALA A O 1
ATOM 597 N N . ARG A 1 73 ? 13.645 4.446 -27.065 1.00 13.32 68 ARG A N 1
ATOM 598 C CA . ARG A 1 73 ? 13.130 5.458 -26.099 1.00 13.94 68 ARG A CA 1
ATOM 599 C C . ARG A 1 73 ? 12.278 4.743 -25.015 1.00 14.43 68 ARG A C 1
ATOM 600 O O . ARG A 1 73 ? 11.316 4.088 -25.333 1.00 15.74 68 ARG A O 1
ATOM 608 N N . PRO A 1 74 ? 12.663 4.866 -23.737 1.00 15.21 69 PRO A N 1
ATOM 609 C CA . PRO A 1 74 ? 11.942 4.272 -22.618 1.00 14.61 69 PRO A CA 1
ATOM 610 C C . PRO A 1 74 ? 10.471 4.633 -22.608 1.00 14.07 69 PRO A C 1
ATOM 611 O O . PRO A 1 74 ? 10.105 5.818 -22.873 1.00 11.91 69 PRO A O 1
ATOM 615 N N . ALA A 1 75 ? 9.612 3.670 -22.260 1.00 13.69 70 ALA A N 1
ATOM 616 C CA . ALA A 1 75 ? 8.151 3.943 -22.200 1.00 14.40 70 ALA A CA 1
ATOM 617 C C . ALA A 1 75 ? 7.888 5.190 -21.336 1.00 15.03 70 ALA A C 1
ATOM 618 O O . ALA A 1 75 ? 7.032 5.982 -21.655 1.00 14.10 70 ALA A O 1
ATOM 620 N N . GLU A 1 76 ? 8.644 5.383 -20.261 1.00 15.16 71 GLU A N 1
ATOM 621 C CA . GLU A 1 76 ? 8.406 6.552 -19.416 1.00 16.07 71 GLU A CA 1
ATOM 622 C C . GLU A 1 76 ? 8.662 7.901 -20.127 1.00 15.36 71 GLU A C 1
ATOM 623 O O . GLU A 1 76 ? 7.985 8.898 -19.810 1.00 15.37 71 GLU A O 1
ATOM 629 N N . LEU A 1 77 ? 9.592 7.924 -21.087 1.00 12.87 72 LEU A N 1
ATOM 630 C CA . LEU A 1 77 ? 9.830 9.127 -21.859 1.00 13.17 72 LEU A CA 1
ATOM 631 C C . LEU A 1 77 ? 8.848 9.274 -23.021 1.00 12.61 72 LEU A C 1
ATOM 632 O O . LEU A 1 77 ? 8.549 10.403 -23.401 1.00 13.73 72 LEU A O 1
ATOM 637 N N . ARG A 1 78 ? 8.342 8.161 -23.593 1.00 12.34 73 ARG A N 1
ATOM 638 C CA . ARG A 1 78 ? 7.280 8.254 -24.589 1.00 13.34 73 ARG A CA 1
ATOM 639 C C . ARG A 1 78 ? 6.065 8.853 -23.879 1.00 13.20 73 ARG A C 1
ATOM 640 O O . ARG A 1 78 ? 5.333 9.623 -24.480 1.00 14.49 73 ARG A O 1
ATOM 648 N N . ARG A 1 79 ? 5.875 8.522 -22.598 1.00 13.02 74 ARG A N 1
ATOM 649 C CA . ARG A 1 79 ? 4.754 9.101 -21.824 1.00 13.45 74 ARG A CA 1
ATOM 650 C C . ARG A 1 79 ? 4.965 10.582 -21.609 1.00 11.61 74 ARG A C 1
ATOM 651 O O . ARG A 1 79 ? 4.058 11.388 -21.836 1.00 11.20 74 ARG A O 1
ATOM 659 N N . LEU A 1 80 ? 6.180 10.948 -21.229 1.00 12.49 75 LEU A N 1
ATOM 660 C CA . LEU A 1 80 ? 6.591 12.396 -21.253 1.00 13.46 75 LEU A CA 1
ATOM 661 C C . LEU A 1 80 ? 6.286 13.124 -22.594 1.00 12.15 75 LEU A C 1
ATOM 662 O O . LEU A 1 80 ? 5.777 14.250 -22.584 1.00 12.10 75 LEU A O 1
ATOM 667 N N . ASP A 1 81 ? 6.659 12.517 -23.733 1.00 12.83 76 ASP A N 1
ATOM 668 C CA . ASP A 1 81 ? 6.315 13.078 -25.073 1.00 11.85 76 ASP A CA 1
ATOM 669 C C . ASP A 1 81 ? 4.825 13.419 -25.190 1.00 12.75 76 ASP A C 1
ATOM 670 O O . ASP A 1 81 ? 4.452 14.510 -25.622 1.00 9.96 76 ASP A O 1
ATOM 675 N N . GLU A 1 82 ? 3.972 12.454 -24.822 1.00 14.07 77 GLU A N 1
ATOM 676 C CA . GLU A 1 82 ? 2.517 12.621 -24.894 1.00 14.39 77 GLU A CA 1
ATOM 677 C C . GLU A 1 82 ? 2.072 13.726 -23.973 1.00 14.11 77 GLU A C 1
ATOM 678 O O . GLU A 1 82 ? 1.243 14.557 -24.350 1.00 12.81 77 GLU A O 1
ATOM 684 N N . ALA A 1 83 ? 2.638 13.764 -22.776 1.00 14.54 78 ALA A N 1
ATOM 685 C CA . ALA A 1 83 ? 2.314 14.803 -21.804 1.00 14.41 78 ALA A CA 1
ATOM 686 C C . ALA A 1 83 ? 2.634 16.220 -22.329 1.00 15.09 78 ALA A C 1
ATOM 687 O O . ALA A 1 83 ? 1.842 17.187 -22.102 1.00 15.14 78 ALA A O 1
ATOM 689 N N . ARG A 1 84 ? 3.770 16.352 -23.036 1.00 13.24 79 ARG A N 1
ATOM 690 C CA . ARG A 1 84 ? 4.151 17.641 -23.587 1.00 13.26 79 ARG A CA 1
ATOM 691 C C . ARG A 1 84 ? 3.264 18.026 -24.779 1.00 12.94 79 ARG A C 1
ATOM 692 O O . ARG A 1 84 ? 2.930 19.181 -24.935 1.00 13.19 79 ARG A O 1
ATOM 700 N N . LEU A 1 85 ? 2.883 17.049 -25.611 1.00 11.91 80 LEU A N 1
ATOM 701 C CA . LEU A 1 85 ? 1.948 17.304 -26.714 1.00 12.46 80 LEU A CA 1
ATOM 702 C C . LEU A 1 85 ? 0.633 17.790 -26.168 1.00 12.93 80 LEU A C 1
ATOM 703 O O . LEU A 1 85 ? 0.003 18.667 -26.769 1.00 13.48 80 LEU A O 1
ATOM 708 N N . LEU A 1 86 ? 0.229 17.260 -24.995 1.00 12.80 81 LEU A N 1
ATOM 709 C CA . LEU A 1 86 ? -1.030 17.685 -24.354 1.00 14.02 81 LEU A CA 1
ATOM 710 C C . LEU A 1 86 ? -0.963 19.050 -23.707 1.00 15.11 81 LEU A C 1
ATOM 711 O O . LEU A 1 86 ? -2.025 19.672 -23.453 1.00 17.08 81 LEU A O 1
ATOM 716 N N . ARG A 1 87 ? 0.251 19.486 -23.374 1.00 14.15 82 ARG A N 1
ATOM 717 C CA . ARG A 1 87 ? 0.437 20.805 -22.733 1.00 14.95 82 ARG A CA 1
ATOM 718 C C . ARG A 1 87 ? 1.488 21.603 -23.513 1.00 14.95 82 ARG A C 1
ATOM 719 O O . ARG A 1 87 ? 2.587 21.775 -23.047 1.00 13.87 82 ARG A O 1
ATOM 727 N N . PRO A 1 88 ? 1.152 22.052 -24.740 1.00 15.43 83 PRO A N 1
ATOM 728 C CA . PRO A 1 88 ? 2.187 22.700 -25.557 1.00 15.93 83 PRO A CA 1
ATOM 729 C C . PRO A 1 88 ? 2.691 24.044 -25.000 1.00 15.14 83 PRO A C 1
ATOM 730 O O . PRO A 1 88 ? 3.835 24.412 -25.314 1.00 16.21 83 PRO A O 1
ATOM 734 N N . ASP A 1 89 ? 1.936 24.703 -24.116 1.00 14.69 84 ASP A N 1
ATOM 735 C CA . ASP A 1 89 ? 2.420 25.995 -23.554 1.00 14.35 84 ASP A CA 1
ATOM 736 C C . ASP A 1 89 ? 3.186 25.744 -22.236 1.00 12.88 84 ASP A C 1
ATOM 737 O O . ASP A 1 89 ? 3.344 26.647 -21.427 1.00 10.71 84 ASP A O 1
ATOM 742 N N . TRP A 1 90 ? 3.692 24.534 -22.023 1.00 12.00 85 TRP A N 1
ATOM 743 C CA . TRP A 1 90 ? 4.278 24.217 -20.691 1.00 11.73 85 TRP A CA 1
ATOM 744 C C . TRP A 1 90 ? 5.390 25.165 -20.219 1.00 10.95 85 TRP A C 1
ATOM 745 O O . TRP A 1 90 ? 5.524 25.468 -19.029 1.00 10.66 85 TRP A O 1
ATOM 756 N N . LEU A 1 91 ? 6.132 25.716 -21.161 1.00 10.23 86 LEU A N 1
ATOM 757 C CA . LEU A 1 91 ? 7.306 26.550 -20.811 1.00 10.02 86 LEU A CA 1
ATOM 758 C C . LEU A 1 91 ? 6.838 27.980 -20.504 1.00 9.41 86 LEU A C 1
ATOM 759 O O . LEU A 1 91 ? 7.536 28.791 -19.903 1.00 10.35 86 LEU A O 1
ATOM 764 N N . GLN A 1 92 ? 5.592 28.273 -20.833 1.00 8.44 87 GLN A N 1
ATOM 765 C CA . GLN A 1 92 ? 5.112 29.676 -20.800 1.00 9.16 87 GLN A CA 1
ATOM 766 C C . GLN A 1 92 ? 4.327 29.947 -19.535 1.00 8.15 87 GLN A C 1
ATOM 767 O O . GLN A 1 92 ? 3.889 31.080 -19.276 1.00 8.46 87 GLN A O 1
ATOM 773 N N . ARG A 1 93 ? 4.091 28.914 -18.752 1.00 8.64 88 ARG A N 1
ATOM 774 C CA . ARG A 1 93 ? 3.304 29.112 -17.511 1.00 10.50 88 ARG A CA 1
ATOM 775 C C . ARG A 1 93 ? 4.023 29.980 -16.481 1.00 9.31 88 ARG A C 1
ATOM 776 O O . ARG A 1 93 ? 5.249 29.853 -16.346 1.00 9.30 88 ARG A O 1
ATOM 784 N N . PRO A 1 94 ? 3.280 30.848 -15.733 1.00 9.80 89 PRO A N 1
ATOM 785 C CA . PRO A 1 94 ? 3.959 31.646 -14.696 1.00 9.98 89 PRO A CA 1
ATOM 786 C C . PRO A 1 94 ? 4.688 30.811 -13.656 1.00 10.72 89 PRO A C 1
ATOM 787 O O . PRO A 1 94 ? 5.698 31.289 -13.075 1.00 12.88 89 PRO A O 1
ATOM 791 N N . GLU A 1 95 ? 4.213 29.587 -13.383 1.00 11.27 90 GLU A N 1
ATOM 792 C CA . GLU A 1 95 ? 4.899 28.738 -12.398 1.00 12.51 90 GLU A CA 1
ATOM 793 C C . GLU A 1 95 ? 6.302 28.228 -12.858 1.00 12.96 90 GLU A C 1
ATOM 794 O O . GLU A 1 95 ? 7.054 27.689 -12.051 1.00 12.15 90 GLU A O 1
ATOM 800 N N A MET A 1 96 ? 6.630 28.381 -14.145 0.50 10.93 91 MET A N 1
ATOM 801 N N B MET A 1 96 ? 6.655 28.428 -14.135 0.50 11.80 91 MET A N 1
ATOM 802 C CA A MET A 1 96 ? 7.957 28.015 -14.602 0.50 10.40 91 MET A CA 1
ATOM 803 C CA B MET A 1 96 ? 7.953 27.988 -14.654 0.50 12.16 91 MET A CA 1
ATOM 804 C C A MET A 1 96 ? 9.022 28.946 -14.000 0.50 11.68 91 MET A C 1
ATOM 805 C C B MET A 1 96 ? 9.154 28.885 -14.233 0.50 12.37 91 MET A C 1
ATOM 806 O O A MET A 1 96 ? 8.880 30.179 -14.057 0.50 10.65 91 MET A O 1
ATOM 807 O O B MET A 1 96 ? 9.241 30.047 -14.652 0.50 10.93 91 MET A O 1
ATOM 816 N N . VAL A 1 97 ? 10.040 28.314 -13.385 1.00 11.64 92 VAL A N 1
ATOM 817 C CA . VAL A 1 97 ? 11.203 28.982 -12.787 1.00 11.30 92 VAL A CA 1
ATOM 818 C C . VAL A 1 97 ? 12.445 28.096 -13.045 1.00 10.93 92 VAL A C 1
ATOM 819 O O . VAL A 1 97 ? 12.397 26.864 -12.859 1.00 10.65 92 VAL A O 1
ATOM 823 N N . GLY A 1 98 ? 13.509 28.716 -13.574 1.00 9.79 93 GLY A N 1
ATOM 824 C CA . GLY A 1 98 ? 14.746 28.021 -13.879 1.00 8.94 93 GLY A CA 1
ATOM 825 C C . GLY A 1 98 ? 15.853 28.255 -12.826 1.00 9.33 93 GLY A C 1
ATOM 826 O O . GLY A 1 98 ? 15.863 29.264 -12.105 1.00 6.72 93 GLY A O 1
ATOM 827 N N . TYR A 1 99 ? 16.801 27.326 -12.789 1.00 9.71 94 TYR A N 1
ATOM 828 C CA . TYR A 1 99 ? 17.950 27.428 -11.873 1.00 9.37 94 TYR A CA 1
ATOM 829 C C . TYR A 1 99 ? 19.146 26.893 -12.678 1.00 9.57 94 TYR A C 1
ATOM 830 O O . TYR A 1 99 ? 19.015 25.896 -13.344 1.00 9.65 94 TYR A O 1
ATOM 839 N N . VAL A 1 100 ? 20.313 27.537 -12.638 1.00 9.93 95 VAL A N 1
ATOM 840 C CA . VAL A 1 100 ? 21.419 27.159 -13.538 1.00 7.95 95 VAL A CA 1
ATOM 841 C C . VAL A 1 100 ? 22.658 26.863 -12.642 1.00 9.43 95 VAL A C 1
ATOM 842 O O . VAL A 1 100 ? 22.986 27.715 -11.822 1.00 10.32 95 VAL A O 1
ATOM 846 N N . ALA A 1 101 ? 23.326 25.696 -12.763 1.00 8.34 96 ALA A N 1
ATOM 847 C CA . ALA A 1 101 ? 24.427 25.390 -11.866 1.00 8.83 96 ALA A CA 1
ATOM 848 C C . ALA A 1 101 ? 25.351 24.398 -12.520 1.00 10.16 96 ALA A C 1
ATOM 849 O O . ALA A 1 101 ? 24.905 23.570 -13.344 1.00 10.31 96 ALA A O 1
ATOM 851 N N . TYR A 1 102 ? 26.638 24.500 -12.130 1.00 11.60 97 TYR A N 1
ATOM 852 C CA . TYR A 1 102 ? 27.616 23.469 -12.370 1.00 11.75 97 TYR A CA 1
ATOM 853 C C . TYR A 1 102 ? 27.373 22.348 -11.364 1.00 12.16 97 TYR A C 1
ATOM 854 O O . TYR A 1 102 ? 27.352 22.618 -10.176 1.00 12.57 97 TYR A O 1
ATOM 863 N N . THR A 1 103 ? 27.200 21.103 -11.839 1.00 12.70 98 THR A N 1
ATOM 864 C CA . THR A 1 103 ? 26.876 19.956 -10.979 1.00 13.19 98 THR A CA 1
ATOM 865 C C . THR A 1 103 ? 27.762 19.874 -9.724 1.00 13.47 98 THR A C 1
ATOM 866 O O . THR A 1 103 ? 27.261 19.719 -8.591 1.00 16.79 98 THR A O 1
ATOM 870 N N . ASP A 1 104 ? 29.073 19.927 -9.944 1.00 14.10 99 ASP A N 1
ATOM 871 C CA . ASP A 1 104 ? 30.048 19.797 -8.868 1.00 15.63 99 ASP A CA 1
ATOM 872 C C . ASP A 1 104 ? 30.058 21.023 -7.953 1.00 15.87 99 ASP A C 1
ATOM 873 O O . ASP A 1 104 ? 30.142 20.854 -6.745 1.00 15.73 99 ASP A O 1
ATOM 878 N N . ARG A 1 105 ? 29.927 22.234 -8.514 1.00 13.65 100 ARG A N 1
ATOM 879 C CA . ARG A 1 105 ? 29.860 23.437 -7.645 1.00 14.39 100 ARG A CA 1
ATOM 880 C C . ARG A 1 105 ? 28.640 23.535 -6.764 1.00 13.99 100 ARG A C 1
ATOM 881 O O . ARG A 1 105 ? 28.688 24.121 -5.688 1.00 12.95 100 ARG A O 1
ATOM 889 N N . PHE A 1 106 ? 27.571 22.912 -7.216 1.00 13.80 101 PHE A N 1
ATOM 890 C CA . PHE A 1 106 ? 26.280 22.916 -6.524 1.00 12.81 101 PHE A CA 1
ATOM 891 C C . PHE A 1 106 ? 26.189 21.801 -5.493 1.00 12.68 101 PHE A C 1
ATOM 892 O O . PHE A 1 106 ? 25.706 22.051 -4.397 1.00 12.39 101 PHE A O 1
ATOM 900 N N . ALA A 1 107 ? 26.624 20.592 -5.838 1.00 11.41 102 ALA A N 1
ATOM 901 C CA . ALA A 1 107 ? 26.335 19.449 -5.009 1.00 13.98 102 ALA A CA 1
ATOM 902 C C . ALA A 1 107 ? 27.304 18.313 -5.181 1.00 14.73 102 ALA A C 1
ATOM 903 O O . ALA A 1 107 ? 26.976 17.180 -4.796 1.00 16.24 102 ALA A O 1
ATOM 905 N N . GLY A 1 108 ? 28.468 18.587 -5.774 1.00 14.23 103 GLY A N 1
ATOM 906 C CA . GLY A 1 108 ? 29.523 17.561 -5.883 1.00 15.60 103 GLY A CA 1
ATOM 907 C C . GLY A 1 108 ? 29.404 16.585 -7.046 1.00 14.58 103 GLY A C 1
ATOM 908 O O . GLY A 1 108 ? 30.284 16.519 -7.860 1.00 15.19 103 GLY A O 1
ATOM 909 N N . THR A 1 109 ? 28.301 15.853 -7.141 1.00 14.88 104 THR A N 1
ATOM 910 C CA . THR A 1 109 ? 28.098 14.849 -8.200 1.00 14.77 104 THR A CA 1
ATOM 911 C C . THR A 1 109 ? 26.610 14.788 -8.582 1.00 15.41 104 THR A C 1
ATOM 912 O O . THR A 1 109 ? 25.759 15.440 -7.911 1.00 15.41 104 THR A O 1
ATOM 916 N N . LEU A 1 110 ? 26.279 14.024 -9.639 1.00 14.56 105 LEU A N 1
ATOM 917 C CA . LEU A 1 110 ? 24.870 13.891 -10.061 1.00 14.52 105 LEU A CA 1
ATOM 918 C C . LEU A 1 110 ? 24.009 13.315 -8.925 1.00 16.06 105 LEU A C 1
ATOM 919 O O . LEU A 1 110 ? 22.899 13.809 -8.629 1.00 15.36 105 LEU A O 1
ATOM 924 N N . LYS A 1 111 ? 24.529 12.305 -8.250 1.00 16.47 106 LYS A N 1
ATOM 925 C CA . LYS A 1 111 ? 23.760 11.790 -7.075 1.00 16.82 106 LYS A CA 1
ATOM 926 C C . LYS A 1 111 ? 23.599 12.805 -5.976 1.00 14.87 106 LYS A C 1
ATOM 927 O O . LYS A 1 111 ? 22.584 12.802 -5.302 1.00 14.92 106 LYS A O 1
ATOM 933 N N . GLY A 1 112 ? 24.630 13.631 -5.769 1.00 14.03 107 GLY A N 1
ATOM 934 C CA . GLY A 1 112 ? 24.599 14.783 -4.865 1.00 12.99 107 GLY A CA 1
ATOM 935 C C . GLY A 1 112 ? 23.411 15.703 -5.190 1.00 14.74 107 GLY A C 1
ATOM 936 O O . GLY A 1 112 ? 22.725 16.190 -4.284 1.00 14.91 107 GLY A O 1
ATOM 937 N N . VAL A 1 113 ? 23.197 15.975 -6.479 1.00 14.31 108 VAL A N 1
ATOM 938 C CA . VAL A 1 113 ? 22.030 16.775 -6.925 1.00 15.37 108 VAL A CA 1
ATOM 939 C C . VAL A 1 113 ? 20.727 16.187 -6.415 1.00 16.93 108 VAL A C 1
ATOM 940 O O . VAL A 1 113 ? 19.880 16.947 -5.935 1.00 15.57 108 VAL A O 1
ATOM 944 N N . GLU A 1 114 ? 20.570 14.847 -6.493 1.00 18.77 109 GLU A N 1
ATOM 945 C CA . GLU A 1 114 ? 19.359 14.196 -5.958 1.00 21.02 109 GLU A CA 1
ATOM 946 C C . GLU A 1 114 ? 19.117 14.525 -4.541 1.00 21.80 109 GLU A C 1
ATOM 947 O O . GLU A 1 114 ? 17.964 14.672 -4.120 1.00 23.44 109 GLU A O 1
ATOM 953 N N . GLU A 1 115 ? 20.191 14.725 -3.792 1.00 22.57 110 GLU A N 1
ATOM 954 C CA . GLU A 1 115 ? 20.040 15.023 -2.396 1.00 23.08 110 GLU A CA 1
ATOM 955 C C . GLU A 1 115 ? 19.605 16.469 -2.152 1.00 22.15 110 GLU A C 1
ATOM 956 O O . GLU A 1 115 ? 19.206 16.762 -1.038 1.00 21.17 110 GLU A O 1
ATOM 962 N N . ARG A 1 116 ? 19.617 17.346 -3.179 1.00 18.43 111 ARG A N 1
ATOM 963 C CA . ARG A 1 116 ? 19.171 18.755 -2.986 1.00 16.91 111 ARG A CA 1
ATOM 964 C C . ARG A 1 116 ? 17.886 19.094 -3.694 1.00 17.42 111 ARG A C 1
ATOM 965 O O . ARG A 1 116 ? 17.555 20.295 -3.884 1.00 17.05 111 ARG A O 1
ATOM 973 N N . LEU A 1 117 ? 17.106 18.085 -4.073 1.00 16.27 112 LEU A N 1
ATOM 974 C CA . LEU A 1 117 ? 15.856 18.399 -4.750 1.00 16.60 112 LEU A CA 1
ATOM 975 C C . LEU A 1 117 ? 14.881 19.174 -3.852 1.00 17.02 112 LEU A C 1
ATOM 976 O O . LEU A 1 117 ? 14.068 20.006 -4.363 1.00 16.04 112 LEU A O 1
ATOM 981 N N . ASP A 1 118 ? 14.893 18.903 -2.529 1.00 14.53 113 ASP A N 1
ATOM 982 C CA . ASP A 1 118 ? 13.976 19.680 -1.676 1.00 15.80 113 ASP A CA 1
ATOM 983 C C . ASP A 1 118 ? 14.330 21.177 -1.728 1.00 13.40 113 ASP A C 1
ATOM 984 O O . ASP A 1 118 ? 13.433 22.067 -1.681 1.00 14.51 113 ASP A O 1
ATOM 989 N N . TYR A 1 119 ? 15.623 21.453 -1.828 1.00 13.03 114 TYR A N 1
ATOM 990 C CA . TYR A 1 119 ? 16.080 22.850 -1.983 1.00 11.73 114 TYR A CA 1
ATOM 991 C C . TYR A 1 119 ? 15.526 23.484 -3.282 1.00 12.29 114 TYR A C 1
ATOM 992 O O . TYR A 1 119 ? 14.979 24.617 -3.281 1.00 12.17 114 TYR A O 1
ATOM 1001 N N . LEU A 1 120 ? 15.642 22.749 -4.388 1.00 11.67 115 LEU A N 1
ATOM 1002 C CA . LEU A 1 120 ? 15.188 23.287 -5.695 1.00 12.17 115 LEU A CA 1
ATOM 1003 C C . LEU A 1 120 ? 13.670 23.390 -5.670 1.00 12.93 115 LEU A C 1
ATOM 1004 O O . LEU A 1 120 ? 13.120 24.393 -6.032 1.00 13.27 115 LEU A O 1
ATOM 1009 N N . GLU A 1 121 ? 12.987 22.341 -5.194 1.00 13.87 116 GLU A N 1
ATOM 1010 C CA . GLU A 1 121 ? 11.549 22.395 -5.099 1.00 13.88 116 GLU A CA 1
ATOM 1011 C C . GLU A 1 121 ? 11.037 23.495 -4.153 1.00 13.42 116 GLU A C 1
ATOM 1012 O O . GLU A 1 121 ? 10.026 24.169 -4.460 1.00 14.21 116 GLU A O 1
ATOM 1018 N N . GLY A 1 122 ? 11.729 23.722 -3.033 1.00 12.95 117 GLY A N 1
ATOM 1019 C CA . GLY A 1 122 ? 11.308 24.768 -2.127 1.00 12.83 117 GLY A CA 1
ATOM 1020 C C . GLY A 1 122 ? 11.474 26.177 -2.712 1.00 13.86 117 GLY A C 1
ATOM 1021 O O . GLY A 1 122 ? 10.840 27.120 -2.225 1.00 12.25 117 GLY A O 1
ATOM 1022 N N . LEU A 1 123 ? 12.307 26.319 -3.762 1.00 12.54 118 LEU A N 1
ATOM 1023 C CA . LEU A 1 123 ? 12.399 27.564 -4.560 1.00 13.32 118 LEU A CA 1
ATOM 1024 C C . LEU A 1 123 ? 11.393 27.586 -5.730 1.00 13.21 118 LEU A C 1
ATOM 1025 O O . LEU A 1 123 ? 11.343 28.554 -6.486 1.00 13.33 118 LEU A O 1
ATOM 1030 N N . GLY A 1 124 ? 10.581 26.525 -5.874 1.00 12.61 119 GLY A N 1
ATOM 1031 C CA . GLY A 1 124 ? 9.622 26.498 -6.954 1.00 11.66 119 GLY A CA 1
ATOM 1032 C C . GLY A 1 124 ? 10.313 26.295 -8.297 1.00 11.07 119 GLY A C 1
ATOM 1033 O O . GLY A 1 124 ? 9.730 26.580 -9.325 1.00 11.88 119 GLY A O 1
ATOM 1034 N N . VAL A 1 125 ? 11.530 25.762 -8.280 1.00 10.97 120 VAL A N 1
ATOM 1035 C CA . VAL A 1 125 ? 12.252 25.448 -9.508 1.00 10.38 120 VAL A CA 1
ATOM 1036 C C . VAL A 1 125 ? 11.579 24.314 -10.290 1.00 10.76 120 VAL A C 1
ATOM 1037 O O . VAL A 1 125 ? 11.292 23.255 -9.748 1.00 9.88 120 VAL A O 1
ATOM 1041 N N . LYS A 1 126 ? 11.349 24.528 -11.592 1.00 9.24 121 LYS A N 1
ATOM 1042 C CA . LYS A 1 126 ? 10.783 23.494 -12.426 1.00 10.30 121 LYS A CA 1
ATOM 1043 C C . LYS A 1 126 ? 11.635 23.228 -13.698 1.00 9.04 121 LYS A C 1
ATOM 1044 O O . LYS A 1 126 ? 11.213 22.518 -14.584 1.00 7.44 121 LYS A O 1
ATOM 1050 N N . TYR A 1 127 ? 12.792 23.841 -13.782 1.00 8.79 122 TYR A N 1
ATOM 1051 C CA . TYR A 1 127 ? 13.689 23.787 -14.987 1.00 9.49 122 TYR A CA 1
ATOM 1052 C C . TYR A 1 127 ? 15.118 23.934 -14.426 1.00 9.24 122 TYR A C 1
ATOM 1053 O O . TYR A 1 127 ? 15.435 24.960 -13.781 1.00 9.63 122 TYR A O 1
ATOM 1062 N N . LEU A 1 128 ? 15.934 22.864 -14.569 1.00 8.54 123 LEU A N 1
ATOM 1063 C CA . LEU A 1 128 ? 17.303 22.830 -14.063 1.00 8.96 123 LEU A CA 1
ATOM 1064 C C . LEU A 1 128 ? 18.324 22.678 -15.184 1.00 8.91 123 LEU A C 1
ATOM 1065 O O . LEU A 1 128 ? 18.451 21.592 -15.814 1.00 8.77 123 LEU A O 1
ATOM 1070 N N . HIS A 1 129 ? 19.101 23.736 -15.410 1.00 9.22 124 HIS A N 1
ATOM 1071 C CA . HIS A 1 129 ? 20.157 23.660 -16.438 1.00 7.76 124 HIS A CA 1
ATOM 1072 C C . HIS A 1 129 ? 21.451 23.338 -15.713 1.00 9.39 124 HIS A C 1
ATOM 1073 O O . HIS A 1 129 ? 21.933 24.163 -14.943 1.00 9.55 124 HIS A O 1
ATOM 1080 N N . LEU A 1 130 ? 21.978 22.134 -15.933 1.00 7.89 125 LEU A N 1
ATOM 1081 C CA . LEU A 1 130 ? 23.260 21.727 -15.382 1.00 8.45 125 LEU A CA 1
ATOM 1082 C C . LEU A 1 130 ? 24.258 22.038 -16.472 1.00 8.75 125 LEU A C 1
ATOM 1083 O O . LEU A 1 130 ? 24.062 21.635 -17.652 1.00 9.21 125 LEU A O 1
ATOM 1088 N N . MET A 1 131 ? 25.292 22.796 -16.092 1.00 9.35 126 MET A N 1
ATOM 1089 C CA . MET A 1 131 ? 26.391 23.222 -16.969 1.00 9.69 126 MET A CA 1
ATOM 1090 C C . MET A 1 131 ? 27.178 21.994 -17.564 1.00 10.56 126 MET A C 1
ATOM 1091 O O . MET A 1 131 ? 26.984 20.807 -17.127 1.00 12.00 126 MET A O 1
ATOM 1096 N N . PRO A 1 132 ? 27.972 22.209 -18.614 1.00 9.74 127 PRO A N 1
ATOM 1097 C CA . PRO A 1 132 ? 28.480 21.055 -19.380 1.00 9.91 127 PRO A CA 1
ATOM 1098 C C . PRO A 1 132 ? 29.107 19.943 -18.490 1.00 11.21 127 PRO A C 1
ATOM 1099 O O . PRO A 1 132 ? 30.117 20.150 -17.763 1.00 11.26 127 PRO A O 1
ATOM 1103 N N . LEU A 1 133 ? 28.482 18.762 -18.546 1.00 10.84 128 LEU A N 1
ATOM 1104 C CA . LEU A 1 133 ? 28.862 17.674 -17.649 1.00 10.40 128 LEU A CA 1
ATOM 1105 C C . LEU A 1 133 ? 29.335 16.438 -18.458 1.00 11.95 128 LEU A C 1
ATOM 1106 O O . LEU A 1 133 ? 29.603 15.380 -17.856 1.00 12.84 128 LEU A O 1
ATOM 1111 N N . LEU A 1 134 ? 29.420 16.565 -19.789 1.00 11.03 129 LEU A N 1
ATOM 1112 C CA . LEU A 1 134 ? 29.988 15.501 -20.631 1.00 12.69 129 LEU A CA 1
ATOM 1113 C C . LEU A 1 134 ? 31.510 15.525 -20.503 1.00 13.72 129 LEU A C 1
ATOM 1114 O O . LEU A 1 134 ? 32.112 16.560 -20.135 1.00 12.17 129 LEU A O 1
ATOM 1119 N N . ARG A 1 135 ? 32.148 14.380 -20.724 1.00 13.79 130 ARG A N 1
ATOM 1120 C CA . ARG A 1 135 ? 33.586 14.298 -20.435 1.00 12.82 130 ARG A CA 1
ATOM 1121 C C . ARG A 1 135 ? 34.365 15.338 -21.275 1.00 12.32 130 ARG A C 1
ATOM 1122 O O . ARG A 1 135 ? 34.313 15.321 -22.508 1.00 10.49 130 ARG A O 1
ATOM 1130 N N . PRO A 1 136 ? 35.089 16.269 -20.595 1.00 11.95 131 PRO A N 1
ATOM 1131 C CA . PRO A 1 136 ? 35.856 17.288 -21.263 1.00 12.05 131 PRO A CA 1
ATOM 1132 C C . PRO A 1 136 ? 37.334 16.857 -21.414 1.00 12.50 131 PRO A C 1
ATOM 1133 O O . PRO A 1 136 ? 37.725 15.804 -20.869 1.00 10.56 131 PRO A O 1
ATOM 1137 N N . ARG A 1 137 ? 38.147 17.653 -22.115 1.00 12.97 132 ARG A N 1
ATOM 1138 C CA . ARG A 1 137 ? 39.598 17.448 -22.048 1.00 13.85 132 ARG A CA 1
ATOM 1139 C C . ARG A 1 137 ? 40.145 17.683 -20.631 1.00 14.50 132 ARG A C 1
ATOM 1140 O O . ARG A 1 137 ? 39.562 18.403 -19.812 1.00 13.99 132 ARG A O 1
ATOM 1148 N N . GLU A 1 138 ? 41.280 17.064 -20.336 1.00 15.65 133 GLU A N 1
ATOM 1149 C CA . GLU A 1 138 ? 41.920 17.232 -19.032 1.00 19.49 133 GLU A CA 1
ATOM 1150 C C . GLU A 1 138 ? 42.515 18.638 -18.936 1.00 18.59 133 GLU A C 1
ATOM 1151 O O . GLU A 1 138 ? 42.842 19.186 -19.941 1.00 18.62 133 GLU A O 1
ATOM 1157 N N . GLY A 1 139 ? 42.660 19.194 -17.728 1.00 19.86 134 GLY A N 1
ATOM 1158 C CA . GLY A 1 139 ? 43.305 20.494 -17.526 1.00 17.70 134 GLY A CA 1
ATOM 1159 C C . GLY A 1 139 ? 42.306 21.628 -17.819 1.00 18.11 134 GLY A C 1
ATOM 1160 O O . GLY A 1 139 ? 41.134 21.544 -17.445 1.00 18.97 134 GLY A O 1
ATOM 1161 N N . GLU A 1 140 ? 42.774 22.639 -18.540 1.00 15.89 135 GLU A N 1
ATOM 1162 C CA . GLU A 1 140 ? 41.943 23.791 -19.010 1.00 16.04 135 GLU A CA 1
ATOM 1163 C C . GLU A 1 140 ? 40.955 23.272 -20.061 1.00 15.57 135 GLU A C 1
ATOM 1164 O O . GLU A 1 140 ? 41.363 22.656 -21.048 1.00 14.13 135 GLU A O 1
ATOM 1170 N N . ASN A 1 141 ? 39.671 23.541 -19.874 1.00 14.96 136 ASN A N 1
ATOM 1171 C CA . ASN A 1 141 ? 38.667 22.985 -20.768 1.00 14.19 136 ASN A CA 1
ATOM 1172 C C . ASN A 1 141 ? 37.516 23.954 -20.939 1.00 14.22 136 ASN A C 1
ATOM 1173 O O . ASN A 1 141 ? 36.402 23.525 -21.223 1.00 13.82 136 ASN A O 1
ATOM 1178 N N . ASP A 1 142 ? 37.780 25.250 -20.713 1.00 12.81 137 ASP A N 1
ATOM 1179 C CA . ASP A 1 142 ? 36.766 26.313 -20.844 1.00 12.62 137 ASP A CA 1
ATOM 1180 C C . ASP A 1 142 ? 35.512 25.965 -20.025 1.00 12.04 137 ASP A C 1
ATOM 1181 O O . ASP A 1 142 ? 34.357 26.047 -20.517 1.00 13.39 137 ASP A O 1
ATOM 1186 N N . GLY A 1 143 ? 35.725 25.569 -18.788 1.00 11.39 138 GLY A N 1
ATOM 1187 C CA . GLY A 1 143 ? 34.623 25.244 -17.872 1.00 10.75 138 GLY A CA 1
ATOM 1188 C C . GLY A 1 143 ? 33.668 24.238 -18.460 1.00 12.38 138 GLY A C 1
ATOM 1189 O O . GLY A 1 143 ? 32.422 24.392 -18.332 1.00 12.61 138 GLY A O 1
ATOM 1190 N N . GLY A 1 144 ? 34.239 23.211 -19.103 1.00 11.57 139 GLY A N 1
ATOM 1191 C CA . GLY A 1 144 ? 33.457 22.129 -19.653 1.00 10.79 139 GLY A CA 1
ATOM 1192 C C . GLY A 1 144 ? 33.080 22.250 -21.115 1.00 9.81 139 GLY A C 1
ATOM 1193 O O . GLY A 1 144 ? 32.535 21.298 -21.656 1.00 10.41 139 GLY A O 1
ATOM 1194 N N . TYR A 1 145 ? 33.318 23.415 -21.740 1.00 9.34 140 TYR A N 1
ATOM 1195 C CA . TYR A 1 145 ? 32.862 23.646 -23.094 1.00 9.19 140 TYR A CA 1
ATOM 1196 C C . TYR A 1 145 ? 33.851 23.131 -24.144 1.00 10.61 140 TYR A C 1
ATOM 1197 O O . TYR A 1 145 ? 33.647 23.398 -25.353 1.00 9.48 140 TYR A O 1
ATOM 1206 N N . ALA A 1 146 ? 34.906 22.419 -23.692 1.00 10.67 141 ALA A N 1
ATOM 1207 C CA . ALA A 1 146 ? 35.814 21.674 -24.639 1.00 11.00 141 ALA A CA 1
ATOM 1208 C C . ALA A 1 146 ? 35.548 20.179 -24.402 1.00 11.40 141 ALA A C 1
ATOM 1209 O O . ALA A 1 146 ? 36.152 19.592 -23.448 1.00 12.23 141 ALA A O 1
ATOM 1211 N N . VAL A 1 147 ? 34.601 19.593 -25.189 1.00 10.37 142 VAL A N 1
ATOM 1212 C CA . VAL A 1 147 ? 34.054 18.246 -24.903 1.00 10.52 142 VAL A CA 1
ATOM 1213 C C . VAL A 1 147 ? 34.922 17.222 -25.610 1.00 11.04 142 VAL A C 1
ATOM 1214 O O . VAL A 1 147 ? 35.152 17.344 -26.828 1.00 10.96 142 VAL A O 1
ATOM 1218 N N . GLN A 1 148 ? 35.337 16.190 -24.872 1.00 11.32 143 GLN A N 1
ATOM 1219 C CA A GLN A 1 148 ? 36.184 15.131 -25.457 0.50 10.64 143 GLN A CA 1
ATOM 1220 C CA B GLN A 1 148 ? 36.179 15.145 -25.455 0.50 11.14 143 GLN A CA 1
ATOM 1221 C C . GLN A 1 148 ? 35.353 13.917 -25.818 1.00 10.70 143 GLN A C 1
ATOM 1222 O O . GLN A 1 148 ? 35.707 13.133 -26.733 1.00 11.79 143 GLN A O 1
ATOM 1233 N N . ASP A 1 149 ? 34.276 13.717 -25.104 1.00 10.02 144 ASP A N 1
ATOM 1234 C CA . ASP A 1 149 ? 33.368 12.585 -25.404 1.00 11.74 144 ASP A CA 1
ATOM 1235 C C . ASP A 1 149 ? 31.914 12.921 -25.042 1.00 10.53 144 ASP A C 1
ATOM 1236 O O . ASP A 1 149 ? 31.602 13.045 -23.854 1.00 11.31 144 ASP A O 1
ATOM 1241 N N . TYR A 1 150 ? 31.031 13.012 -26.045 1.00 11.09 145 TYR A N 1
ATOM 1242 C CA . TYR A 1 150 ? 29.615 13.387 -25.789 1.00 11.97 145 TYR A CA 1
ATOM 1243 C C . TYR A 1 150 ? 28.816 12.190 -25.228 1.00 13.24 145 TYR A C 1
ATOM 1244 O O . TYR A 1 150 ? 27.686 12.337 -24.789 1.00 14.03 145 TYR A O 1
ATOM 1253 N N . ARG A 1 151 ? 29.399 11.000 -25.240 1.00 12.77 146 ARG A N 1
ATOM 1254 C CA . ARG A 1 151 ? 28.659 9.827 -24.824 1.00 12.31 146 ARG A CA 1
ATOM 1255 C C . ARG A 1 151 ? 29.024 9.412 -23.420 1.00 12.61 146 ARG A C 1
ATOM 1256 O O . ARG A 1 151 ? 28.528 8.360 -22.955 1.00 12.16 146 ARG A O 1
ATOM 1264 N N . ALA A 1 152 ? 29.857 10.196 -22.740 1.00 11.14 147 ALA A N 1
ATOM 1265 C CA . ALA A 1 152 ? 30.235 9.872 -21.334 1.00 11.56 147 ALA A CA 1
ATOM 1266 C C . ALA A 1 152 ? 30.056 11.074 -20.418 1.00 12.32 147 ALA A C 1
ATOM 1267 O O . ALA A 1 152 ? 30.412 12.199 -20.792 1.00 12.06 147 ALA A O 1
ATOM 1269 N N . VAL A 1 153 ? 29.601 10.854 -19.179 1.00 12.47 148 VAL A N 1
ATOM 1270 C CA . VAL A 1 153 ? 29.559 11.951 -18.178 1.00 12.17 148 VAL A CA 1
ATOM 1271 C C . VAL A 1 153 ? 31.008 12.072 -17.668 1.00 13.88 148 VAL A C 1
ATOM 1272 O O . VAL A 1 153 ? 31.703 11.067 -17.555 1.00 13.11 148 VAL A O 1
ATOM 1276 N N . ARG A 1 154 ? 31.489 13.279 -17.381 1.00 12.60 149 ARG A N 1
ATOM 1277 C CA . ARG A 1 154 ? 32.756 13.433 -16.687 1.00 14.21 149 ARG A CA 1
ATOM 1278 C C . ARG A 1 154 ? 32.824 12.528 -15.433 1.00 15.81 149 ARG A C 1
ATOM 1279 O O . ARG A 1 154 ? 31.953 12.637 -14.524 1.00 14.53 149 ARG A O 1
ATOM 1287 N N . PRO A 1 155 ? 33.868 11.679 -15.333 1.00 16.20 150 PRO A N 1
ATOM 1288 C CA . PRO A 1 155 ? 33.787 10.574 -14.378 1.00 17.28 150 PRO A CA 1
ATOM 1289 C C . PRO A 1 155 ? 33.571 10.952 -12.912 1.00 17.82 150 PRO A C 1
ATOM 1290 O O . PRO A 1 155 ? 32.845 10.242 -12.201 1.00 16.97 150 PRO A O 1
ATOM 1294 N N . ASP A 1 156 ? 34.166 12.052 -12.451 1.00 19.43 151 ASP A N 1
ATOM 1295 C CA . ASP A 1 156 ? 33.878 12.504 -11.090 1.00 19.87 151 ASP A CA 1
ATOM 1296 C C . ASP A 1 156 ? 32.420 12.877 -10.796 1.00 20.34 151 ASP A C 1
ATOM 1297 O O . ASP A 1 156 ? 31.999 12.746 -9.665 1.00 21.43 151 ASP A O 1
ATOM 1302 N N . LEU A 1 157 ? 31.620 13.251 -11.803 1.00 18.23 152 LEU A N 1
ATOM 1303 C CA . LEU A 1 157 ? 30.176 13.566 -11.568 1.00 16.84 152 LEU A CA 1
ATOM 1304 C C . LEU A 1 157 ? 29.301 12.300 -11.488 1.00 14.62 152 LEU A C 1
ATOM 1305 O O . LEU A 1 157 ? 28.169 12.299 -10.997 1.00 12.62 152 LEU A O 1
ATOM 1310 N N . GLY A 1 158 ? 29.839 11.190 -11.988 1.00 17.06 153 GLY A N 1
ATOM 1311 C CA . GLY A 1 158 ? 29.017 9.987 -12.158 1.00 15.19 153 GLY A CA 1
ATOM 1312 C C . GLY A 1 158 ? 29.035 9.418 -13.549 1.00 16.22 153 GLY A C 1
ATOM 1313 O O . GLY A 1 158 ? 29.945 9.698 -14.304 1.00 15.95 153 GLY A O 1
ATOM 1314 N N . THR A 1 159 ? 28.008 8.620 -13.883 1.00 16.51 154 THR A N 1
ATOM 1315 C CA . THR A 1 159 ? 27.904 7.929 -15.156 1.00 17.67 154 THR A CA 1
ATOM 1316 C C . THR A 1 159 ? 26.570 8.321 -15.859 1.00 16.41 154 THR A C 1
ATOM 1317 O O . THR A 1 159 ? 25.735 9.033 -15.283 1.00 15.54 154 THR A O 1
ATOM 1321 N N . MET A 1 160 ? 26.376 7.841 -17.087 1.00 15.94 155 MET A N 1
ATOM 1322 C CA . MET A 1 160 ? 25.183 8.133 -17.853 1.00 15.69 155 MET A CA 1
ATOM 1323 C C . MET A 1 160 ? 23.964 7.570 -17.132 1.00 16.45 155 MET A C 1
ATOM 1324 O O . MET A 1 160 ? 22.853 8.114 -17.251 1.00 15.95 155 MET A O 1
ATOM 1329 N N . ASP A 1 161 ? 24.148 6.473 -16.395 1.00 14.33 156 ASP A N 1
ATOM 1330 C CA . ASP A 1 161 ? 23.036 5.928 -15.592 1.00 16.18 156 ASP A CA 1
ATOM 1331 C C . ASP A 1 161 ? 22.633 6.817 -14.394 1.00 15.19 156 ASP A C 1
ATOM 1332 O O . ASP A 1 161 ? 21.421 6.900 -14.026 1.00 15.59 156 ASP A O 1
ATOM 1337 N N . ASP A 1 162 ? 23.620 7.508 -13.806 1.00 15.26 157 ASP A N 1
ATOM 1338 C CA . ASP A 1 162 ? 23.289 8.489 -12.742 1.00 14.42 157 ASP A CA 1
ATOM 1339 C C . ASP A 1 162 ? 22.575 9.656 -13.373 1.00 15.26 157 ASP A C 1
ATOM 1340 O O . ASP A 1 162 ? 21.690 10.254 -12.750 1.00 15.83 157 ASP A O 1
ATOM 1345 N N . LEU A 1 163 ? 22.931 9.977 -14.609 1.00 13.84 158 LEU A N 1
ATOM 1346 C CA . LEU A 1 163 ? 22.264 11.131 -15.254 1.00 14.70 158 LEU A CA 1
ATOM 1347 C C . LEU A 1 163 ? 20.811 10.774 -15.519 1.00 14.12 158 LEU A C 1
ATOM 1348 O O . LEU A 1 163 ? 19.874 11.554 -15.296 1.00 15.00 158 LEU A O 1
ATOM 1353 N N . SER A 1 164 ? 20.601 9.558 -15.980 1.00 14.80 159 SER A N 1
ATOM 1354 C CA . SER A 1 164 ? 19.270 9.084 -16.261 1.00 14.90 159 SER A CA 1
ATOM 1355 C C . SER A 1 164 ? 18.410 8.991 -14.971 1.00 14.73 159 SER A C 1
ATOM 1356 O O . SER A 1 164 ? 17.181 9.341 -14.919 1.00 14.61 159 SER A O 1
ATOM 1359 N N . ALA A 1 165 ? 19.051 8.480 -13.926 1.00 13.44 160 ALA A N 1
ATOM 1360 C CA . ALA A 1 165 ? 18.411 8.364 -12.624 1.00 13.73 160 ALA A CA 1
ATOM 1361 C C . ALA A 1 165 ? 18.074 9.735 -12.033 1.00 13.23 160 ALA A C 1
ATOM 1362 O O . ALA A 1 165 ? 16.977 9.943 -11.492 1.00 12.71 160 ALA A O 1
ATOM 1364 N N . LEU A 1 166 ? 18.983 10.694 -12.219 1.00 13.95 161 LEU A N 1
ATOM 1365 C CA . LEU A 1 166 ? 18.725 12.116 -11.827 1.00 12.92 161 LEU A CA 1
ATOM 1366 C C . LEU A 1 166 ? 17.500 12.678 -12.558 1.00 12.59 161 LEU A C 1
ATOM 1367 O O . LEU A 1 166 ? 16.578 13.237 -11.903 1.00 11.75 161 LEU A O 1
ATOM 1372 N N . ALA A 1 167 ? 17.466 12.529 -13.903 1.00 11.85 162 ALA A N 1
ATOM 1373 C CA . ALA A 1 167 ? 16.302 13.026 -14.718 1.00 12.91 162 ALA A CA 1
ATOM 1374 C C . ALA A 1 167 ? 14.950 12.425 -14.240 1.00 13.99 162 ALA A C 1
ATOM 1375 O O . ALA A 1 167 ? 13.931 13.118 -14.165 1.00 12.10 162 ALA A O 1
ATOM 1377 N N . ARG A 1 168 ? 14.964 11.146 -13.850 1.00 14.24 163 ARG A N 1
ATOM 1378 C CA . ARG A 1 168 ? 13.766 10.537 -13.275 1.00 14.00 163 ARG A CA 1
ATOM 1379 C C . ARG A 1 168 ? 13.338 11.163 -11.924 1.00 14.58 163 ARG A C 1
ATOM 1380 O O . ARG A 1 168 ? 12.184 11.509 -11.790 1.00 14.90 163 ARG A O 1
ATOM 1388 N N . ALA A 1 169 ? 14.295 11.363 -10.993 1.00 13.64 164 ALA A N 1
ATOM 1389 C CA . ALA A 1 169 ? 14.008 12.046 -9.728 1.00 13.55 164 ALA A CA 1
ATOM 1390 C C . ALA A 1 169 ? 13.526 13.496 -9.973 1.00 13.54 164 ALA 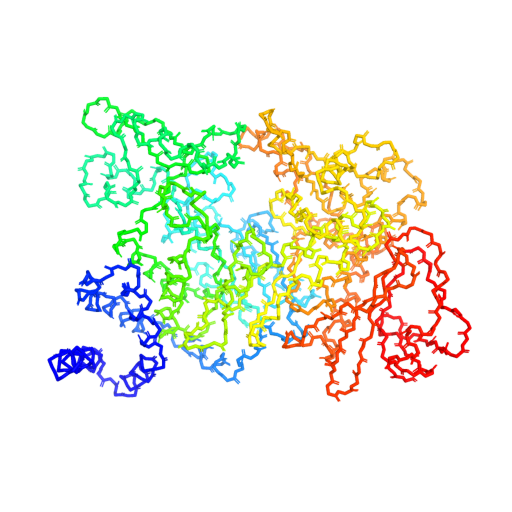A C 1
ATOM 1391 O O . ALA A 1 169 ? 12.549 13.958 -9.348 1.00 11.67 164 ALA A O 1
ATOM 1393 N N . LEU A 1 170 ? 14.164 14.188 -10.918 1.00 12.54 165 LEU A N 1
ATOM 1394 C CA . LEU A 1 170 ? 13.671 15.517 -11.317 1.00 12.34 165 LEU A CA 1
ATOM 1395 C C . LEU A 1 170 ? 12.236 15.541 -11.829 1.00 12.96 165 LEU A C 1
ATOM 1396 O O . LEU A 1 170 ? 11.433 16.429 -11.429 1.00 13.38 165 LEU A O 1
ATOM 1401 N N . ARG A 1 171 ? 11.903 14.638 -12.786 1.00 14.51 166 ARG A N 1
ATOM 1402 C CA . ARG A 1 171 ? 10.503 14.515 -13.237 1.00 15.17 166 ARG A CA 1
ATOM 1403 C C . ARG A 1 171 ? 9.559 14.237 -12.043 1.00 16.08 166 ARG A C 1
ATOM 1404 O O . ARG A 1 171 ? 8.472 14.750 -11.999 1.00 16.90 166 ARG A O 1
ATOM 1412 N N . GLY A 1 172 ? 9.988 13.468 -11.062 1.00 16.65 167 GLY A N 1
ATOM 1413 C CA . GLY A 1 172 ? 9.087 13.220 -9.888 1.00 16.86 167 GLY A CA 1
ATOM 1414 C C . GLY A 1 172 ? 8.770 14.534 -9.173 1.00 18.19 167 GLY A C 1
ATOM 1415 O O . GLY A 1 172 ? 7.754 14.625 -8.487 1.00 19.60 167 GLY A O 1
ATOM 1416 N N . ARG A 1 173 ? 9.647 15.560 -9.302 1.00 16.23 168 ARG A N 1
ATOM 1417 C CA . ARG A 1 173 ? 9.351 16.839 -8.676 1.00 15.80 168 ARG A CA 1
ATOM 1418 C C . ARG A 1 173 ? 8.844 17.914 -9.665 1.00 15.02 168 ARG A C 1
ATOM 1419 O O . ARG A 1 173 ? 8.742 19.087 -9.301 1.00 15.12 168 ARG A O 1
ATOM 1427 N N . GLY A 1 174 ? 8.493 17.508 -10.872 1.00 15.23 169 GLY A N 1
ATOM 1428 C CA . GLY A 1 174 ? 8.045 18.463 -11.884 1.00 15.52 169 GLY A CA 1
ATOM 1429 C C . GLY A 1 174 ? 9.150 19.375 -12.405 1.00 14.71 169 GLY A C 1
ATOM 1430 O O . GLY A 1 174 ? 8.857 20.491 -12.840 1.00 16.24 169 GLY A O 1
ATOM 1431 N N . ILE A 1 175 ? 10.382 18.878 -12.431 1.00 13.15 170 ILE A N 1
ATOM 1432 C CA . ILE A 1 175 ? 11.556 19.628 -12.906 1.00 11.77 170 ILE A CA 1
ATOM 1433 C C . ILE A 1 175 ? 12.106 19.000 -14.200 1.00 12.24 170 ILE A C 1
ATOM 1434 O O . ILE A 1 175 ? 12.268 17.769 -14.299 1.00 13.15 170 ILE A O 1
ATOM 1439 N N . SER A 1 176 ? 12.351 19.841 -15.195 1.00 10.97 171 SER A N 1
ATOM 1440 C CA . SER A 1 176 ? 12.952 19.438 -16.479 1.00 11.65 171 SER A CA 1
ATOM 1441 C C . SER A 1 176 ? 14.448 19.602 -16.476 1.00 9.86 171 SER A C 1
ATOM 1442 O O . SER A 1 176 ? 14.961 20.688 -16.186 1.00 9.68 171 SER A O 1
ATOM 1445 N N . LEU A 1 177 ? 15.162 18.530 -16.816 1.00 8.99 172 LEU A N 1
ATOM 1446 C CA . LEU A 1 177 ? 16.617 18.579 -17.000 1.00 9.25 172 LEU A CA 1
ATOM 1447 C C . LEU A 1 177 ? 16.983 19.299 -18.325 1.00 9.16 172 LEU A C 1
ATOM 1448 O O . LEU A 1 177 ? 16.469 18.945 -19.367 1.00 10.03 172 LEU A O 1
ATOM 1453 N N . VAL A 1 178 ? 17.903 20.267 -18.249 1.00 8.89 173 VAL A N 1
ATOM 1454 C CA . VAL A 1 178 ? 18.315 21.112 -19.405 1.00 7.87 173 VAL A CA 1
ATOM 1455 C C . VAL A 1 178 ? 19.853 21.013 -19.461 1.00 9.59 173 VAL A C 1
ATOM 1456 O O . VAL A 1 178 ? 20.536 21.210 -18.408 1.00 8.42 173 VAL A O 1
ATOM 1460 N N . LEU A 1 179 ? 20.397 20.689 -20.649 1.00 8.74 174 LEU A N 1
ATOM 1461 C CA . LEU A 1 179 ? 21.816 20.548 -20.880 1.00 9.10 174 LEU A CA 1
ATOM 1462 C C . LEU A 1 179 ? 22.238 21.309 -22.129 1.00 10.45 174 LEU A C 1
ATOM 1463 O O . LEU A 1 179 ? 21.487 21.487 -23.082 1.00 9.32 174 LEU A O 1
ATOM 1468 N N . ASP A 1 180 ? 23.507 21.678 -22.115 1.00 11.16 175 ASP A N 1
ATOM 1469 C CA . ASP A 1 180 ? 24.170 22.180 -23.297 1.00 10.13 175 ASP A CA 1
ATOM 1470 C C . ASP A 1 180 ? 24.385 21.140 -24.354 1.00 10.44 175 ASP A C 1
ATOM 1471 O O . ASP A 1 180 ? 24.785 20.000 -24.054 1.00 8.83 175 ASP A O 1
ATOM 1476 N N . LEU A 1 181 ? 24.114 21.556 -25.601 1.00 9.68 176 LEU A N 1
ATOM 1477 C CA . LEU A 1 181 ? 24.615 20.817 -26.793 1.00 9.21 176 LEU A CA 1
ATOM 1478 C C . LEU A 1 181 ? 25.762 21.665 -27.367 1.00 9.29 176 LEU A C 1
ATOM 1479 O O . LEU A 1 181 ? 25.493 22.731 -27.941 1.00 8.72 176 LEU A O 1
ATOM 1484 N N . VAL A 1 182 ? 27.015 21.242 -27.142 1.00 8.84 177 VAL A N 1
ATOM 1485 C CA . VAL A 1 182 ? 28.151 22.090 -27.555 1.00 8.48 177 VAL A CA 1
ATOM 1486 C C . VAL A 1 182 ? 28.437 21.699 -29.006 1.00 8.98 177 VAL A C 1
ATOM 1487 O O . VAL A 1 182 ? 29.297 20.857 -29.289 1.00 9.23 177 VAL A O 1
ATOM 1491 N N . LEU A 1 183 ? 27.650 22.251 -29.937 1.00 9.80 178 LEU A N 1
ATOM 1492 C CA . LEU A 1 183 ? 27.650 21.732 -31.285 1.00 9.29 178 LEU A CA 1
ATOM 1493 C C . LEU A 1 183 ? 28.546 22.461 -32.303 1.00 9.51 178 LEU A C 1
ATOM 1494 O O . LEU A 1 183 ? 28.650 22.020 -33.434 1.00 9.18 178 LEU A O 1
ATOM 1499 N N . ASN A 1 184 ? 29.164 23.575 -31.908 1.00 9.47 179 ASN A N 1
ATOM 1500 C CA . ASN A 1 184 ? 30.005 24.326 -32.806 1.00 9.69 179 ASN A CA 1
ATOM 1501 C C . ASN A 1 184 ? 31.404 23.766 -32.867 1.00 9.53 179 ASN A C 1
ATOM 1502 O O . ASN A 1 184 ? 32.080 24.000 -33.859 1.00 9.52 179 ASN A O 1
ATOM 1507 N N . HIS A 1 185 ? 31.882 23.151 -31.786 1.00 9.88 180 HIS A N 1
ATOM 1508 C CA . HIS A 1 185 ? 33.333 22.767 -31.706 1.00 10.06 180 HIS A CA 1
ATOM 1509 C C . HIS A 1 185 ? 33.537 21.634 -30.745 1.00 10.09 180 HIS A C 1
ATOM 1510 O O . HIS A 1 185 ? 32.753 21.495 -29.798 1.00 10.18 180 HIS A O 1
ATOM 1517 N N . VAL A 1 186 ? 34.611 20.848 -30.929 1.00 10.65 181 VAL A N 1
ATOM 1518 C CA . VAL A 1 186 ? 34.928 19.806 -29.961 1.00 10.79 181 VAL A CA 1
ATOM 1519 C C . VAL A 1 186 ? 36.307 20.073 -29.321 1.00 12.24 181 VAL A C 1
ATOM 1520 O O . VAL A 1 186 ? 37.107 20.852 -29.861 1.00 13.14 181 VAL A O 1
ATOM 1524 N N . ALA A 1 187 ? 36.602 19.476 -28.166 1.00 12.74 182 ALA A N 1
ATOM 1525 C CA . ALA A 1 187 ? 38.008 19.467 -27.714 1.00 13.67 182 ALA A CA 1
ATOM 1526 C C . ALA A 1 187 ? 38.979 18.903 -28.759 1.00 12.86 182 ALA A C 1
ATOM 1527 O O . ALA A 1 187 ? 38.638 17.938 -29.488 1.00 12.78 182 ALA A O 1
ATOM 1529 N N . ARG A 1 188 ? 40.174 19.487 -28.844 1.00 11.37 183 ARG A N 1
ATOM 1530 C CA . ARG A 1 188 ? 41.227 18.944 -29.760 1.00 13.75 183 ARG A CA 1
ATOM 1531 C C . ARG A 1 188 ? 41.550 17.475 -29.439 1.00 12.86 183 ARG A C 1
ATOM 1532 O O . ARG A 1 188 ? 42.064 16.765 -30.311 1.00 14.53 183 ARG A O 1
ATOM 1540 N N . GLU A 1 189 ? 41.206 17.012 -28.226 1.00 13.18 184 GLU A N 1
ATOM 1541 C CA . GLU A 1 189 ? 41.418 15.606 -27.871 1.00 13.17 184 GLU A CA 1
ATOM 1542 C C . GLU A 1 189 ? 40.261 14.653 -28.175 1.00 13.78 184 GLU A C 1
ATOM 1543 O O . GLU A 1 189 ? 40.359 13.450 -27.922 1.00 11.89 184 GLU A O 1
ATOM 1549 N N . HIS A 1 190 ? 39.163 15.191 -28.690 1.00 12.03 185 HIS A N 1
ATOM 1550 C CA . HIS A 1 190 ? 38.008 14.362 -29.042 1.00 11.67 185 HIS A CA 1
ATOM 1551 C C . HIS A 1 190 ? 38.521 13.368 -30.098 1.00 11.58 185 HIS A C 1
ATOM 1552 O O . HIS A 1 190 ? 39.377 13.735 -30.895 1.00 12.45 185 HIS A O 1
ATOM 1559 N N . ALA A 1 191 ? 38.005 12.140 -30.122 1.00 13.24 186 ALA A N 1
ATOM 1560 C CA . ALA A 1 191 ? 38.474 11.129 -31.162 1.00 12.06 186 ALA A CA 1
ATOM 1561 C C . ALA A 1 191 ? 38.379 11.649 -32.608 1.00 13.22 186 ALA A C 1
ATOM 1562 O O . ALA A 1 191 ? 39.247 11.305 -33.470 1.00 12.75 186 ALA A O 1
ATOM 1564 N N . TRP A 1 192 ? 37.357 12.462 -32.926 1.00 12.31 187 TRP A N 1
ATOM 1565 C CA . TRP A 1 192 ? 37.255 12.989 -34.337 1.00 12.78 187 TRP A CA 1
ATOM 1566 C C . TRP A 1 192 ? 38.505 13.789 -34.717 1.00 12.39 187 TRP A C 1
ATOM 1567 O O . TRP A 1 192 ? 39.019 13.672 -35.842 1.00 12.36 187 TRP A O 1
ATOM 1578 N N . ALA A 1 193 ? 38.921 14.662 -33.783 1.00 12.77 188 ALA A N 1
ATOM 1579 C CA . ALA A 1 193 ? 40.127 15.482 -33.950 1.00 13.03 188 ALA A CA 1
ATOM 1580 C C . ALA A 1 193 ? 41.444 14.633 -33.935 1.00 14.22 188 ALA A C 1
ATOM 1581 O O . ALA A 1 193 ? 42.359 14.857 -34.763 1.00 15.02 188 ALA A O 1
ATOM 1583 N N . GLN A 1 194 ? 41.530 13.650 -33.039 1.00 16.05 189 GLN A N 1
ATOM 1584 C CA . GLN A 1 194 ? 42.697 12.724 -33.005 1.00 17.02 189 GLN A CA 1
ATOM 1585 C C . GLN A 1 194 ? 42.843 12.006 -34.376 1.00 17.35 189 GLN A C 1
ATOM 1586 O O . GLN A 1 194 ? 43.902 11.992 -34.979 1.00 17.45 189 GLN A O 1
ATOM 1592 N N . LYS A 1 195 ? 41.743 11.490 -34.912 1.00 17.07 190 LYS A N 1
ATOM 1593 C CA . LYS A 1 195 ? 41.797 10.815 -36.227 1.00 17.78 190 LYS A CA 1
ATOM 1594 C C . LYS A 1 195 ? 42.039 11.746 -37.396 1.00 16.96 190 LYS A C 1
ATOM 1595 O O . LYS A 1 195 ? 42.636 11.331 -38.366 1.00 16.88 190 LYS A O 1
ATOM 1601 N N . ALA A 1 196 ? 41.609 13.003 -37.289 1.00 15.64 191 ALA A N 1
ATOM 1602 C CA . ALA A 1 196 ? 41.827 13.992 -38.337 1.00 15.86 191 ALA A CA 1
ATOM 1603 C C . ALA A 1 196 ? 43.369 14.189 -38.393 1.00 17.14 191 ALA A C 1
ATOM 1604 O O . ALA A 1 196 ? 43.966 14.194 -39.483 1.00 14.57 191 ALA A O 1
ATOM 1606 N N . ARG A 1 197 ? 43.996 14.217 -37.196 1.00 17.36 192 ARG A N 1
ATOM 1607 C CA . ARG A 1 197 ? 45.413 14.509 -37.072 1.00 18.28 192 ARG A CA 1
ATOM 1608 C C . ARG A 1 197 ? 46.224 13.301 -37.571 1.00 20.16 192 ARG A C 1
ATOM 1609 O O . ARG A 1 197 ? 47.259 13.502 -38.206 1.00 20.25 192 ARG A O 1
ATOM 1617 N N . ALA A 1 198 ? 45.734 12.087 -37.268 1.00 19.87 193 ALA A N 1
ATOM 1618 C CA . ALA A 1 198 ? 46.334 10.820 -37.726 1.00 20.05 193 ALA A CA 1
ATOM 1619 C C . ALA A 1 198 ? 46.134 10.595 -39.179 1.00 20.81 193 ALA A C 1
ATOM 1620 O O . ALA A 1 198 ? 46.714 9.663 -39.716 1.00 23.22 193 ALA A O 1
ATOM 1622 N N . GLY A 1 199 ? 45.340 11.420 -39.852 1.00 19.65 194 GLY A N 1
ATOM 1623 C CA . GLY A 1 199 ? 45.250 11.347 -41.277 1.00 19.89 194 GLY A CA 1
ATOM 1624 C C . GLY A 1 199 ? 44.010 10.729 -41.900 1.00 19.59 194 GLY A C 1
ATOM 1625 O O . GLY A 1 199 ? 43.912 10.617 -43.145 1.00 20.70 194 GLY A O 1
ATOM 1626 N N . ASP A 1 200 ? 43.029 10.372 -41.075 1.00 18.51 195 ASP A N 1
ATOM 1627 C CA . ASP A 1 200 ? 41.778 9.842 -41.640 1.00 17.49 195 ASP A CA 1
ATOM 1628 C C . ASP A 1 200 ? 40.983 10.936 -42.415 1.00 17.64 195 ASP A C 1
ATOM 1629 O O . ASP A 1 200 ? 40.558 11.934 -41.816 1.00 17.44 195 ASP A O 1
ATOM 1634 N N . PRO A 1 201 ? 40.783 10.768 -43.755 1.00 18.39 196 PRO A N 1
ATOM 1635 C CA . PRO A 1 201 ? 40.102 11.830 -44.525 1.00 18.05 196 PRO A CA 1
ATOM 1636 C C . PRO A 1 201 ? 38.631 12.017 -44.141 1.00 18.79 196 PRO A C 1
ATOM 1637 O O . PRO A 1 201 ? 38.135 13.116 -44.294 1.00 18.00 196 PRO A O 1
ATOM 1641 N N . LYS A 1 202 ? 37.972 10.980 -43.626 1.00 17.26 197 LYS A N 1
ATOM 1642 C CA . LYS A 1 202 ? 36.588 11.175 -43.165 1.00 16.64 197 LYS A CA 1
ATOM 1643 C C . LYS A 1 202 ? 36.534 12.223 -42.043 1.00 15.13 197 LYS A C 1
ATOM 1644 O O . LYS A 1 202 ? 35.688 13.103 -42.054 1.00 14.31 197 LYS A O 1
ATOM 1650 N N . TYR A 1 203 ? 37.439 12.093 -41.081 1.00 14.48 198 TYR A N 1
ATOM 1651 C CA . TYR A 1 203 ? 37.504 12.998 -39.936 1.00 12.45 198 TYR A CA 1
ATOM 1652 C C . TYR A 1 203 ? 38.262 14.277 -40.157 1.00 13.22 198 TYR A C 1
ATOM 1653 O O . TYR A 1 203 ? 37.903 15.286 -39.519 1.00 11.61 198 TYR A O 1
ATOM 1662 N N . ARG A 1 204 ? 39.285 14.307 -41.039 1.00 11.64 199 ARG A N 1
ATOM 1663 C CA . ARG A 1 204 ? 39.811 15.615 -41.471 1.00 12.94 199 ARG A CA 1
ATOM 1664 C C . ARG A 1 204 ? 38.647 16.490 -41.973 1.00 13.01 199 ARG A C 1
ATOM 1665 O O . ARG A 1 204 ? 38.678 17.703 -41.737 1.00 12.87 199 ARG A O 1
ATOM 1673 N N . ALA A 1 205 ? 37.678 15.884 -42.678 1.00 11.10 200 ALA A N 1
ATOM 1674 C CA . ALA A 1 205 ? 36.514 16.637 -43.229 1.00 11.92 200 ALA A CA 1
ATOM 1675 C C . ALA A 1 205 ? 35.499 17.113 -42.167 1.00 11.52 200 ALA A C 1
ATOM 1676 O O . ALA A 1 205 ? 34.519 17.743 -42.527 1.00 11.49 200 ALA A O 1
ATOM 1678 N N . TYR A 1 206 ? 35.685 16.732 -40.896 1.00 11.80 201 TYR A N 1
ATOM 1679 C CA . TYR A 1 206 ? 34.837 17.252 -39.777 1.00 11.20 201 TYR A CA 1
ATOM 1680 C C . TYR A 1 206 ? 35.298 18.606 -39.270 1.00 12.06 201 TYR A C 1
ATOM 1681 O O . TYR A 1 206 ? 34.660 19.180 -38.385 1.00 12.54 201 TYR A O 1
ATOM 1690 N N . PHE A 1 207 ? 36.432 19.093 -39.790 1.00 12.71 202 PHE A N 1
ATOM 1691 C CA . PHE A 1 207 ? 37.052 20.363 -39.333 1.00 12.20 202 PHE A CA 1
ATOM 1692 C C . PHE A 1 207 ? 37.384 21.320 -40.507 1.00 13.94 202 PHE A C 1
ATOM 1693 O O . PHE A 1 207 ? 37.113 20.966 -41.671 1.00 13.24 202 PHE A O 1
ATOM 1701 N N . HIS A 1 208 ? 37.944 22.514 -40.205 1.00 13.23 203 HIS A N 1
ATOM 1702 C CA . HIS A 1 208 ? 38.231 23.508 -41.249 1.00 14.28 203 HIS A CA 1
ATOM 1703 C C . HIS A 1 208 ? 39.745 23.611 -41.197 1.00 15.52 203 HIS A C 1
ATOM 1704 O O . HIS A 1 208 ? 40.282 24.294 -40.328 1.00 15.57 203 HIS A O 1
ATOM 1711 N N . LEU A 1 209 ? 40.431 22.822 -42.027 1.00 16.42 204 LEU A N 1
ATOM 1712 C CA . LEU A 1 209 ? 41.911 22.708 -41.950 1.00 17.37 204 LEU A CA 1
ATOM 1713 C C . LEU A 1 209 ? 42.574 23.357 -43.162 1.00 17.71 204 LEU A C 1
ATOM 1714 O O . LEU A 1 209 ? 42.029 23.338 -44.236 1.00 16.21 204 LEU A O 1
ATOM 1719 N N . PHE A 1 210 ? 43.768 23.907 -42.964 1.00 19.74 205 PHE A N 1
ATOM 1720 C CA . PHE A 1 210 ? 44.445 24.758 -43.975 1.00 19.84 205 PHE A CA 1
ATOM 1721 C C . PHE A 1 210 ? 45.951 24.463 -43.946 1.00 20.76 205 PHE A C 1
ATOM 1722 O O . PHE A 1 210 ? 46.526 24.337 -42.830 1.00 20.28 205 PHE A O 1
ATOM 1730 N N . PRO A 1 211 ? 46.583 24.323 -45.145 1.00 20.67 206 PRO A N 1
ATOM 1731 C CA . PRO A 1 211 ? 48.005 23.891 -45.180 1.00 22.14 206 PRO A CA 1
ATOM 1732 C C . PRO A 1 211 ? 48.940 25.045 -44.837 1.00 22.39 206 PRO A C 1
ATOM 1733 O O . PRO A 1 211 ? 50.070 24.783 -44.488 1.00 22.78 206 PRO A O 1
ATOM 1737 N N . ASP A 1 212 ? 48.445 26.288 -44.870 1.00 22.93 207 ASP A N 1
ATOM 1738 C CA . ASP A 1 212 ? 49.279 27.501 -44.670 1.00 22.98 207 ASP A CA 1
ATOM 1739 C C . ASP A 1 212 ? 48.326 28.662 -44.327 1.00 22.95 207 ASP A C 1
ATOM 1740 O O . ASP A 1 212 ? 47.161 28.418 -44.031 1.00 22.17 207 ASP A O 1
ATOM 1745 N N . ARG A 1 213 ? 48.806 29.902 -44.470 1.00 22.00 208 ARG A N 1
ATOM 1746 C CA . ARG A 1 213 ? 48.148 31.114 -44.055 1.00 21.74 208 ARG A CA 1
ATOM 1747 C C . ARG A 1 213 ? 47.222 31.688 -45.093 1.00 22.09 208 ARG A C 1
ATOM 1748 O O . ARG A 1 213 ? 46.506 32.606 -44.801 1.00 22.01 208 ARG A O 1
ATOM 1756 N N . ARG A 1 214 ? 47.221 31.171 -46.321 1.00 22.82 209 ARG A N 1
ATOM 1757 C CA . ARG A 1 214 ? 46.365 31.793 -47.322 1.00 23.40 209 ARG A CA 1
ATOM 1758 C C . ARG A 1 214 ? 44.864 31.797 -46.943 1.00 23.16 209 ARG A C 1
ATOM 1759 O O . ARG A 1 214 ? 44.210 32.847 -46.997 1.00 23.83 209 ARG A O 1
ATOM 1761 N N . GLY A 1 215 ? 44.302 30.640 -46.561 1.00 23.38 210 GLY A N 1
ATOM 1762 C CA . GLY A 1 215 ? 42.896 30.640 -46.123 1.00 20.73 210 GLY A CA 1
ATOM 1763 C C . GLY A 1 215 ? 42.718 31.448 -44.852 1.00 18.66 210 GLY A C 1
ATOM 1764 O O . GLY A 1 215 ? 41.905 32.367 -44.807 1.00 20.16 210 GLY A O 1
ATOM 1765 N N . PRO A 1 216 ? 43.443 31.087 -43.765 1.00 18.65 211 PRO A N 1
ATOM 1766 C CA . PRO A 1 216 ? 43.319 31.822 -42.532 1.00 18.40 211 PRO A CA 1
ATOM 1767 C C . PRO A 1 216 ? 43.350 33.333 -42.683 1.00 19.80 211 PRO A C 1
ATOM 1768 O O . PRO A 1 216 ? 42.402 34.043 -42.164 1.00 18.08 211 PRO A O 1
ATOM 1772 N N . ASP A 1 217 ? 44.345 33.851 -43.440 1.00 20.12 212 ASP A N 1
ATOM 1773 C CA . ASP A 1 217 ? 44.426 35.299 -43.604 1.00 20.50 212 ASP A CA 1
ATOM 1774 C C . ASP A 1 217 ? 43.215 35.831 -44.295 1.00 20.54 212 ASP A C 1
ATOM 1775 O O . ASP A 1 217 ? 42.738 36.900 -43.914 1.00 21.04 212 ASP A O 1
ATOM 1780 N N . ALA A 1 218 ? 42.736 35.136 -45.329 1.00 20.88 213 ALA A N 1
ATOM 1781 C CA . ALA A 1 218 ? 41.546 35.593 -46.069 1.00 21.94 213 ALA A CA 1
ATOM 1782 C C . ALA A 1 218 ? 40.283 35.723 -45.159 1.00 21.91 213 ALA A C 1
ATOM 1783 O O . ALA A 1 218 ? 39.574 36.717 -45.231 1.00 22.57 213 ALA A O 1
ATOM 1785 N N . PHE A 1 219 ? 40.036 34.715 -44.302 1.00 21.09 214 PHE A N 1
ATOM 1786 C CA . PHE A 1 219 ? 38.923 34.762 -43.341 1.00 19.44 214 PHE A CA 1
ATOM 1787 C C . PHE A 1 219 ? 39.083 35.826 -42.290 1.00 20.09 214 PHE A C 1
ATOM 1788 O O . PHE A 1 219 ? 38.115 36.513 -41.998 1.00 20.22 214 PHE A O 1
ATOM 1796 N N . GLU A 1 220 ? 40.278 35.913 -41.694 1.00 19.73 215 GLU A N 1
ATOM 1797 C CA . GLU A 1 220 ? 40.591 36.858 -40.655 1.00 20.43 215 GLU A CA 1
ATOM 1798 C C . GLU A 1 220 ? 40.256 38.293 -41.042 1.00 21.77 215 GLU A C 1
ATOM 1799 O O . GLU A 1 220 ? 39.883 39.071 -40.164 1.00 21.53 215 GLU A O 1
ATOM 1805 N N . ALA A 1 221 ? 40.367 38.629 -42.335 1.00 21.22 216 ALA A N 1
ATOM 1806 C CA . ALA A 1 221 ? 40.002 39.970 -42.815 1.00 22.48 216 ALA A CA 1
ATOM 1807 C C . ALA A 1 221 ? 38.622 40.408 -42.325 1.00 22.35 216 ALA A C 1
ATOM 1808 O O . ALA A 1 221 ? 38.430 41.574 -42.050 1.00 23.43 216 ALA A O 1
ATOM 1810 N N . THR A 1 222 ? 37.667 39.483 -42.172 1.00 20.92 217 THR A N 1
ATOM 1811 C CA . THR A 1 222 ? 36.316 39.889 -41.795 1.00 20.26 217 THR A CA 1
ATOM 1812 C C . THR A 1 222 ? 35.824 39.249 -40.465 1.00 19.71 217 THR A C 1
ATOM 1813 O O . THR A 1 222 ? 34.645 39.334 -40.139 1.00 18.61 217 THR A O 1
ATOM 1817 N N . LEU A 1 223 ? 36.720 38.629 -39.703 1.00 18.48 218 LEU A N 1
ATOM 1818 C CA . LEU A 1 223 ? 36.336 38.016 -38.429 1.00 17.97 218 LEU A CA 1
ATOM 1819 C C . LEU A 1 223 ? 36.678 38.823 -37.182 1.00 19.26 218 LEU A C 1
ATOM 1820 O O . LEU A 1 223 ? 37.759 39.368 -37.067 1.00 21.10 218 LEU A O 1
ATOM 1825 N N . PRO A 1 224 ? 35.770 38.872 -36.198 1.00 19.43 219 PRO A N 1
ATOM 1826 C CA . PRO A 1 224 ? 36.160 39.484 -34.941 1.00 18.23 219 PRO A CA 1
ATOM 1827 C C . PRO A 1 224 ? 37.046 38.524 -34.124 1.00 17.10 219 PRO A C 1
ATOM 1828 O O . PRO A 1 224 ? 37.224 37.354 -34.477 1.00 17.22 219 PRO A O 1
ATOM 1832 N N . GLU A 1 225 ? 37.615 39.005 -33.042 1.00 17.00 220 GLU A N 1
ATOM 1833 C CA . GLU A 1 225 ? 38.378 38.149 -32.139 1.00 17.61 220 GLU A CA 1
ATOM 1834 C C . GLU A 1 225 ? 37.582 37.969 -30.842 1.00 17.44 220 GLU A C 1
ATOM 1835 O O . GLU A 1 225 ? 37.354 38.969 -30.140 1.00 16.62 220 GLU A O 1
ATOM 1841 N N . ILE A 1 226 ? 37.189 36.729 -30.520 1.00 16.34 221 ILE A N 1
ATOM 1842 C CA . ILE A 1 226 ? 36.354 36.460 -29.331 1.00 15.05 221 ILE A CA 1
ATOM 1843 C C . ILE A 1 226 ? 37.216 36.456 -28.062 1.00 15.42 221 ILE A C 1
ATOM 1844 O O . ILE A 1 226 ? 36.843 37.044 -27.021 1.00 14.29 221 ILE A O 1
ATOM 1849 N N . PHE A 1 227 ? 38.376 35.797 -28.145 1.00 15.61 222 PHE A N 1
ATOM 1850 C CA . PHE A 1 227 ? 39.222 35.660 -26.960 1.00 16.90 222 PHE A CA 1
ATOM 1851 C C . PHE A 1 227 ? 40.645 36.147 -27.182 1.00 18.08 222 PHE A C 1
ATOM 1852 O O . PHE A 1 227 ? 41.556 35.323 -27.098 1.00 19.32 222 PHE A O 1
ATOM 1860 N N . PRO A 1 228 ? 40.863 37.467 -27.388 1.00 18.56 223 PRO A N 1
ATOM 1861 C CA . PRO A 1 228 ? 42.230 37.883 -27.708 1.00 19.15 223 PRO A CA 1
ATOM 1862 C C . PRO A 1 228 ? 43.276 37.582 -26.678 1.00 21.26 223 PRO A C 1
ATOM 1863 O O . PRO A 1 228 ? 44.431 37.448 -27.065 1.00 21.83 223 PRO A O 1
ATOM 1867 N N . ASP A 1 229 ? 42.903 37.414 -25.403 1.00 20.65 224 ASP A N 1
ATOM 1868 C CA . ASP A 1 229 ? 43.875 37.140 -24.366 1.00 20.95 224 ASP A CA 1
ATOM 1869 C C . ASP A 1 229 ? 44.142 35.664 -24.246 1.00 21.32 224 ASP A C 1
ATOM 1870 O O . ASP A 1 229 ? 45.087 35.292 -23.552 1.00 21.04 224 ASP A O 1
ATOM 1875 N N . PHE A 1 230 ? 43.289 34.804 -24.818 1.00 19.85 225 PHE A N 1
ATOM 1876 C CA . PHE A 1 230 ? 43.492 33.343 -24.654 1.00 19.10 225 PHE A CA 1
ATOM 1877 C C . PHE A 1 230 ? 44.113 32.749 -25.902 1.00 18.89 225 PHE A C 1
ATOM 1878 O O . PHE A 1 230 ? 45.038 31.943 -25.808 1.00 19.67 225 PHE A O 1
ATOM 1886 N N . ALA A 1 231 ? 43.570 33.148 -27.062 1.00 18.95 226 ALA A N 1
ATOM 1887 C CA . ALA A 1 231 ? 43.850 32.497 -28.370 1.00 19.18 226 ALA A CA 1
ATOM 1888 C C . ALA A 1 231 ? 43.598 33.502 -29.485 1.00 20.16 226 ALA A C 1
ATOM 1889 O O . ALA A 1 231 ? 42.458 33.635 -29.965 1.00 18.99 226 ALA A O 1
ATOM 1891 N N . PRO A 1 232 ? 44.664 34.245 -29.894 1.00 21.52 227 PRO A N 1
ATOM 1892 C CA . PRO A 1 232 ? 44.493 35.343 -30.851 1.00 20.61 227 PRO A CA 1
ATOM 1893 C C . PRO A 1 232 ? 43.855 34.800 -32.098 1.00 19.79 227 PRO A C 1
ATOM 1894 O O . PRO A 1 232 ? 44.154 33.666 -32.491 1.00 18.95 227 PRO A O 1
ATOM 1898 N N . GLY A 1 233 ? 42.964 35.587 -32.696 1.00 18.56 228 GLY A N 1
ATOM 1899 C CA . GLY A 1 233 ? 42.400 35.287 -33.995 1.00 17.73 228 GLY A CA 1
ATOM 1900 C C . GLY A 1 233 ? 41.503 34.059 -33.895 1.00 17.44 228 GLY A C 1
ATOM 1901 O O . GLY A 1 233 ? 41.000 33.717 -32.813 1.00 16.80 228 GLY A O 1
ATOM 1902 N N . ASN A 1 234 ? 41.375 33.367 -35.015 1.00 15.64 229 ASN A N 1
ATOM 1903 C CA . ASN A 1 234 ? 40.371 32.332 -35.193 1.00 13.46 229 ASN A CA 1
ATOM 1904 C C . ASN A 1 234 ? 40.998 31.082 -35.759 1.00 13.75 229 ASN A C 1
ATOM 1905 O O . ASN A 1 234 ? 40.293 30.165 -36.203 1.00 11.90 229 ASN A O 1
ATOM 1910 N N . PHE A 1 235 ? 42.340 31.050 -35.780 1.00 13.94 230 PHE A N 1
ATOM 1911 C CA . PHE A 1 235 ? 43.034 29.870 -36.316 1.00 14.51 230 PHE A CA 1
ATOM 1912 C C . PHE A 1 235 ? 44.198 29.507 -35.432 1.00 16.18 230 PHE A C 1
ATOM 1913 O O . PHE A 1 235 ? 44.873 30.392 -34.882 1.00 17.14 230 PHE A O 1
ATOM 1921 N N . SER A 1 236 ? 44.467 28.223 -35.310 1.00 14.50 231 SER A N 1
ATOM 1922 C CA . SER A 1 236 ? 45.563 27.815 -34.472 1.00 15.71 231 SER A CA 1
ATOM 1923 C C . SER A 1 236 ? 46.479 26.910 -35.283 1.00 17.37 231 SER A C 1
ATOM 1924 O O . SER A 1 236 ? 45.983 26.148 -36.100 1.00 16.02 231 SER A O 1
ATOM 1927 N N . TRP A 1 237 ? 47.787 26.976 -35.004 1.00 18.20 232 TRP A N 1
ATOM 1928 C CA . TRP A 1 237 ? 48.771 26.072 -35.701 1.00 19.50 232 TRP A CA 1
ATOM 1929 C C . TRP A 1 237 ? 48.864 24.763 -34.914 1.00 18.98 232 TRP A C 1
ATOM 1930 O O . TRP A 1 237 ? 49.044 24.813 -33.717 1.00 18.82 232 TRP A O 1
ATOM 1941 N N . ASP A 1 238 ? 48.748 23.602 -35.555 1.00 19.50 233 ASP A N 1
ATOM 1942 C CA . ASP A 1 238 ? 48.958 22.326 -34.870 1.00 20.91 233 ASP A CA 1
ATOM 1943 C C . ASP A 1 238 ? 50.004 21.511 -35.650 1.00 22.12 233 ASP A C 1
ATOM 1944 O O . ASP A 1 238 ? 49.836 21.235 -36.840 1.00 20.83 233 ASP A O 1
ATOM 1949 N N . GLU A 1 239 ? 51.101 21.181 -34.967 1.00 25.11 234 GLU A N 1
ATOM 1950 C CA . GLU A 1 239 ? 52.233 20.412 -35.541 1.00 28.34 234 GLU A CA 1
ATOM 1951 C C . GLU A 1 239 ? 51.785 19.054 -36.072 1.00 29.91 234 GLU A C 1
ATOM 1952 O O . GLU A 1 239 ? 52.264 18.618 -37.106 1.00 29.99 234 GLU A O 1
ATOM 1955 N N . GLU A 1 240 ? 50.858 18.397 -35.367 1.00 31.63 235 GLU A N 1
ATOM 1956 C CA . GLU A 1 240 ? 50.437 17.013 -35.735 1.00 32.85 235 GLU A CA 1
ATOM 1957 C C . GLU A 1 240 ? 49.362 16.948 -36.844 1.00 32.76 235 GLU A C 1
ATOM 1958 O O . GLU A 1 240 ? 48.857 15.881 -37.174 1.00 32.82 235 GLU A O 1
ATOM 1964 N N . ILE A 1 241 ? 48.987 18.095 -37.413 1.00 31.94 236 ILE A N 1
ATOM 1965 C CA . ILE A 1 241 ? 48.075 18.064 -38.519 1.00 32.10 236 ILE A CA 1
ATOM 1966 C C . ILE A 1 241 ? 48.898 17.636 -39.729 1.00 34.83 236 ILE A C 1
ATOM 1967 O O . ILE A 1 241 ? 50.070 18.059 -39.856 1.00 35.34 236 ILE A O 1
ATOM 1972 N N . GLY A 1 242 ? 48.321 16.801 -40.603 1.00 36.39 237 GLY A N 1
ATOM 1973 C CA . GLY A 1 242 ? 49.026 16.357 -41.830 1.00 39.23 237 GLY A CA 1
ATOM 1974 C C . GLY A 1 242 ? 50.184 15.382 -41.589 1.00 40.69 237 GLY A C 1
ATOM 1975 O O . GLY A 1 242 ? 50.439 14.961 -40.455 1.00 40.88 237 GLY A O 1
ATOM 1976 N N . GLU A 1 243 ? 50.884 14.992 -42.659 1.00 42.79 238 GLU A N 1
ATOM 1977 C CA . GLU A 1 243 ? 52.020 14.072 -42.501 1.00 44.17 238 GLU A CA 1
ATOM 1978 C C . GLU A 1 243 ? 53.339 14.853 -42.328 1.00 45.30 238 GLU A C 1
ATOM 1979 O O . GLU A 1 243 ? 54.331 14.342 -41.749 1.00 45.30 238 GLU A O 1
ATOM 1980 N N . GLY A 1 244 ? 53.344 16.100 -42.814 1.00 45.20 239 GLY A N 1
ATOM 1981 C CA . GLY A 1 244 ? 54.573 16.894 -42.868 1.00 44.57 239 GLY A CA 1
ATOM 1982 C C . GLY A 1 244 ? 54.681 17.716 -41.612 1.00 43.74 239 GLY A C 1
ATOM 1983 O O . GLY A 1 244 ? 54.439 17.214 -40.505 1.00 44.80 239 GLY A O 1
ATOM 1984 N N . GLU A 1 245 ? 55.068 18.980 -41.768 1.00 42.40 240 GLU A N 1
ATOM 1985 C CA . GLU A 1 245 ? 54.793 19.943 -40.707 1.00 40.90 240 GLU A CA 1
ATOM 1986 C C . GLU A 1 245 ? 53.229 19.986 -40.586 1.00 39.32 240 GLU A C 1
ATOM 1987 O O . GLU A 1 245 ? 52.461 19.332 -41.378 1.00 39.79 240 GLU A O 1
ATOM 1989 N N . GLY A 1 246 ? 52.782 20.670 -39.552 1.00 35.84 241 GLY A N 1
ATOM 1990 C CA . GLY A 1 246 ? 51.395 20.713 -39.220 1.00 30.86 241 GLY A CA 1
ATOM 1991 C C . GLY A 1 246 ? 50.603 21.548 -40.177 1.00 28.02 241 GLY A C 1
ATOM 1992 O O . GLY A 1 246 ? 50.826 21.540 -41.423 1.00 26.63 241 GLY A O 1
ATOM 1993 N N . GLY A 1 247 ? 49.628 22.238 -39.613 1.00 24.48 242 GLY A N 1
ATOM 1994 C CA . GLY A 1 247 ? 48.712 22.967 -40.441 1.00 21.35 242 GLY A CA 1
ATOM 1995 C C . GLY A 1 247 ? 47.923 23.882 -39.551 1.00 19.95 242 GLY A C 1
ATOM 1996 O O . GLY A 1 247 ? 48.115 23.893 -38.315 1.00 19.43 242 GLY A O 1
ATOM 1997 N N . TRP A 1 248 ? 47.047 24.650 -40.183 1.00 17.13 243 TRP A N 1
ATOM 1998 C CA . TRP A 1 248 ? 46.147 25.560 -39.448 1.00 17.35 243 TRP A CA 1
ATOM 1999 C C . TRP A 1 248 ? 44.744 24.921 -39.242 1.00 16.17 243 TRP A C 1
ATOM 2000 O O . TRP A 1 248 ? 44.240 24.211 -40.130 1.00 18.07 243 TRP A O 1
ATOM 2011 N N . VAL A 1 249 ? 44.123 25.155 -38.086 1.00 15.06 244 VAL A N 1
ATOM 2012 C CA . VAL A 1 249 ? 42.756 24.661 -37.861 1.00 13.81 244 VAL A CA 1
ATOM 2013 C C . VAL A 1 249 ? 41.883 25.848 -37.350 1.00 13.96 244 VAL A C 1
ATOM 2014 O O . VAL A 1 249 ? 42.369 26.673 -36.562 1.00 12.27 244 VAL A O 1
ATOM 2018 N N . TRP A 1 250 ? 40.634 25.921 -37.788 1.00 12.59 245 TRP A N 1
ATOM 2019 C CA . TRP A 1 250 ? 39.731 26.987 -37.307 1.00 11.57 245 TRP A CA 1
ATOM 2020 C C . TRP A 1 250 ? 39.411 26.700 -35.857 1.00 11.66 245 TRP A C 1
ATOM 2021 O O . TRP A 1 250 ? 38.925 25.608 -35.500 1.00 10.77 245 TRP A O 1
ATOM 2032 N N . THR A 1 251 ? 39.708 27.690 -35.025 1.00 12.15 246 THR A N 1
ATOM 2033 C CA . THR A 1 251 ? 39.500 27.698 -33.582 1.00 12.47 246 THR A CA 1
ATOM 2034 C C . THR A 1 251 ? 38.943 29.097 -33.204 1.00 12.35 246 THR A C 1
ATOM 2035 O O . THR A 1 251 ? 39.684 30.005 -32.763 1.00 11.30 246 THR A O 1
ATOM 2039 N N . THR A 1 252 ? 37.636 29.272 -33.357 1.00 12.16 247 THR A N 1
ATOM 2040 C CA . THR A 1 252 ? 37.016 30.553 -32.991 1.00 11.45 247 THR A CA 1
ATOM 2041 C C . THR A 1 252 ? 37.362 30.886 -31.549 1.00 11.86 247 THR A C 1
ATOM 2042 O O . THR A 1 252 ? 37.702 32.041 -31.243 1.00 12.35 247 THR A O 1
ATOM 2046 N N . PHE A 1 253 ? 37.240 29.900 -30.673 1.00 11.59 248 PHE A N 1
ATOM 2047 C CA . PHE A 1 253 ? 37.345 30.169 -29.253 1.00 12.86 248 PHE A CA 1
ATOM 2048 C C . PHE A 1 253 ? 38.788 29.886 -28.753 1.00 14.31 248 PHE A C 1
ATOM 2049 O O . PHE A 1 253 ? 39.768 30.494 -29.251 1.00 14.99 248 PHE A O 1
ATOM 2057 N N . ASN A 1 254 ? 38.951 29.037 -27.752 1.00 13.95 249 ASN A N 1
ATOM 2058 C CA . ASN A 1 254 ? 40.303 28.696 -27.334 1.00 14.18 249 ASN A CA 1
ATOM 2059 C C . ASN A 1 254 ? 40.966 27.815 -28.386 1.00 14.33 249 ASN A C 1
ATOM 2060 O O . ASN A 1 254 ? 40.265 27.150 -29.167 1.00 12.80 249 ASN A O 1
ATOM 2065 N N . SER A 1 255 ? 42.299 27.742 -28.355 1.00 12.65 250 SER A N 1
ATOM 2066 C CA . SER A 1 255 ? 43.052 26.969 -29.371 1.00 14.21 250 SER A CA 1
ATOM 2067 C C . SER A 1 255 ? 42.677 25.484 -29.259 1.00 13.76 250 SER A C 1
ATOM 2068 O O . SER A 1 255 ? 42.793 24.719 -30.262 1.00 16.38 250 SER A O 1
ATOM 2071 N N . TYR A 1 256 ? 42.279 25.051 -28.052 1.00 12.18 251 TYR A N 1
ATOM 2072 C CA . TYR A 1 256 ? 41.928 23.652 -27.855 1.00 12.21 251 TYR A CA 1
ATOM 2073 C C . TYR A 1 256 ? 40.450 23.272 -28.157 1.00 12.13 251 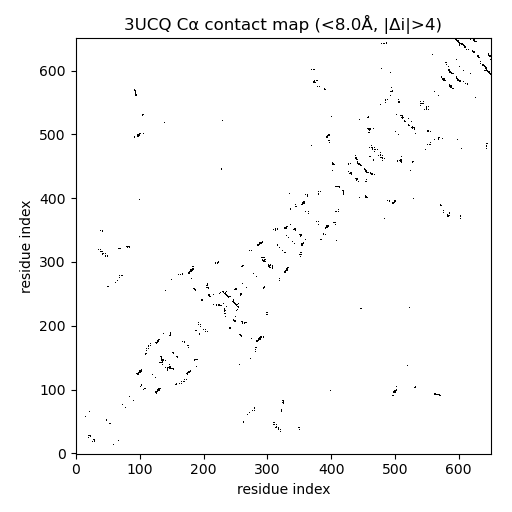TYR A C 1
ATOM 2074 O O . TYR A 1 256 ? 40.028 22.126 -27.870 1.00 11.56 251 TYR A O 1
ATOM 2083 N N . GLN A 1 257 ? 39.689 24.239 -28.688 1.00 11.65 252 GLN A N 1
ATOM 2084 C CA . GLN A 1 257 ? 38.315 24.038 -29.227 1.00 10.41 252 GLN A CA 1
ATOM 2085 C C . GLN A 1 257 ? 38.345 24.147 -30.738 1.00 9.85 252 GLN A C 1
ATOM 2086 O O . GLN A 1 257 ? 38.505 25.232 -31.304 1.00 9.75 252 GLN A O 1
ATOM 2092 N N . TRP A 1 258 ? 38.146 23.010 -31.403 1.00 11.89 253 TRP A N 1
ATOM 2093 C CA . TRP A 1 258 ? 38.203 22.975 -32.894 1.00 10.06 253 TRP A CA 1
ATOM 2094 C C . TRP A 1 258 ? 36.832 23.089 -33.493 1.00 10.59 253 TRP A C 1
ATOM 2095 O O . TRP A 1 258 ? 35.972 22.224 -33.247 1.00 10.09 253 TRP A O 1
ATOM 2106 N N . ASP A 1 259 ? 36.622 24.125 -34.298 1.00 9.60 254 ASP A N 1
ATOM 2107 C CA . ASP A 1 259 ? 35.315 24.333 -34.894 1.00 11.72 254 ASP A CA 1
ATOM 2108 C C . ASP A 1 259 ? 34.992 23.196 -35.868 1.00 11.93 254 ASP A C 1
ATOM 2109 O O . ASP A 1 259 ? 35.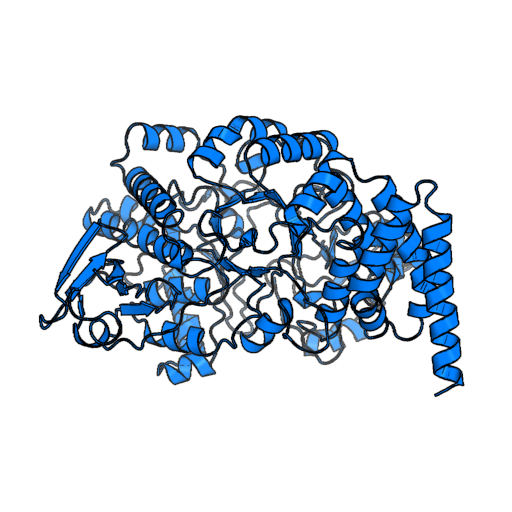788 22.898 -36.801 1.00 13.07 254 ASP A O 1
ATOM 2114 N N . LEU A 1 260 ? 33.780 22.691 -35.747 1.00 11.53 255 LEU A N 1
ATOM 2115 C CA . LEU A 1 260 ? 33.313 21.597 -36.610 1.00 11.46 255 LEU A CA 1
ATOM 2116 C C . LEU A 1 260 ? 32.878 22.134 -37.952 1.00 11.66 255 LEU A C 1
ATOM 2117 O O . LEU A 1 260 ? 32.466 23.318 -38.059 1.00 12.95 255 LEU A O 1
ATOM 2122 N N . ASN A 1 261 ? 32.914 21.262 -38.959 1.00 11.19 256 ASN A N 1
ATOM 2123 C CA . ASN A 1 261 ? 32.559 21.673 -40.311 1.00 11.64 256 ASN A CA 1
ATOM 2124 C C . ASN A 1 261 ? 31.101 21.225 -40.630 1.00 10.97 256 ASN A C 1
ATOM 2125 O O . ASN A 1 261 ? 30.849 20.085 -41.008 1.00 9.86 256 ASN A O 1
ATOM 2130 N N . TRP A 1 262 ? 30.161 22.151 -40.454 1.00 10.36 257 TRP A N 1
ATOM 2131 C CA . TRP A 1 262 ? 28.729 21.909 -40.664 1.00 9.09 257 TRP A CA 1
ATOM 2132 C C . TRP A 1 262 ? 28.338 21.916 -42.131 1.00 9.91 257 TRP A C 1
ATOM 2133 O O . TRP A 1 262 ? 27.214 21.557 -42.453 1.00 9.31 257 TRP A O 1
ATOM 2144 N N . ALA A 1 263 ? 29.277 22.239 -43.029 1.00 8.74 258 ALA A N 1
ATOM 2145 C CA . ALA A 1 263 ? 29.034 21.944 -44.451 1.00 11.35 258 ALA A CA 1
ATOM 2146 C C . ALA A 1 263 ? 29.106 20.461 -44.782 1.00 11.42 258 ALA A C 1
ATOM 2147 O O . ALA A 1 263 ? 28.741 20.067 -45.891 1.00 11.13 258 ALA A O 1
ATOM 2149 N N . ASN A 1 264 ? 29.586 19.649 -43.837 1.00 10.21 259 ASN A N 1
ATOM 2150 C CA . ASN A 1 264 ? 29.602 18.197 -44.019 1.00 11.53 259 ASN A CA 1
ATOM 2151 C C . ASN A 1 264 ? 28.348 17.589 -43.381 1.00 10.41 259 ASN A C 1
ATOM 2152 O O . ASN A 1 264 ? 28.200 17.696 -42.175 1.00 9.87 259 ASN A O 1
ATOM 2157 N N . PRO A 1 265 ? 27.464 16.913 -44.144 1.00 10.58 260 PRO A N 1
ATOM 2158 C CA . PRO A 1 265 ? 26.293 16.256 -43.484 1.00 12.26 260 PRO A CA 1
ATOM 2159 C C . PRO A 1 265 ? 26.644 15.190 -42.449 1.00 11.83 260 PRO A C 1
ATOM 2160 O O . PRO A 1 265 ? 25.822 14.892 -41.563 1.00 14.14 260 PRO A O 1
ATOM 2164 N N . ASP A 1 266 ? 27.821 14.572 -42.530 1.00 12.61 261 ASP A N 1
ATOM 2165 C CA . ASP A 1 266 ? 28.201 13.642 -41.456 1.00 11.51 261 ASP A CA 1
ATOM 2166 C C . ASP A 1 266 ? 28.161 14.330 -40.090 1.00 11.59 261 ASP A C 1
ATOM 2167 O O . ASP A 1 266 ? 27.865 13.684 -39.075 1.00 11.51 261 ASP A O 1
ATOM 2172 N N . VAL A 1 267 ? 28.502 15.626 -40.037 1.00 10.35 262 VAL A N 1
ATOM 2173 C CA . VAL A 1 267 ? 28.534 16.306 -38.740 1.00 9.95 262 VAL A CA 1
ATOM 2174 C C . VAL A 1 267 ? 27.061 16.448 -38.225 1.00 10.57 262 VAL A C 1
ATOM 2175 O O . VAL A 1 267 ? 26.750 16.202 -37.055 1.00 9.24 262 VAL A O 1
ATOM 2179 N N . PHE A 1 268 ? 26.170 16.811 -39.144 1.00 9.45 263 PHE A N 1
ATOM 2180 C CA . PHE A 1 268 ? 24.736 16.851 -38.862 1.00 10.56 263 PHE A CA 1
ATOM 2181 C C . PHE A 1 268 ? 24.251 15.497 -38.325 1.00 11.17 263 PHE A C 1
ATOM 2182 O O . PHE A 1 268 ? 23.575 15.439 -37.317 1.00 10.07 263 PHE A O 1
ATOM 2190 N N . LEU A 1 269 ? 24.653 14.391 -38.961 1.00 10.99 264 LEU A N 1
ATOM 2191 C CA . LEU A 1 269 ? 24.228 13.063 -38.470 1.00 11.60 264 LEU A CA 1
ATOM 2192 C C . LEU A 1 269 ? 24.762 12.745 -37.080 1.00 10.56 264 LEU A C 1
ATOM 2193 O O . LEU A 1 269 ? 24.037 12.193 -36.218 1.00 10.21 264 LEU A O 1
ATOM 2198 N N . GLU A 1 270 ? 26.018 13.097 -36.835 1.00 9.05 265 GLU A N 1
ATOM 2199 C CA . GLU A 1 270 ? 26.594 12.865 -35.522 1.00 10.46 265 GLU A CA 1
ATOM 2200 C C . GLU A 1 270 ? 25.780 13.539 -34.430 1.00 10.16 265 GLU A C 1
ATOM 2201 O O . GLU A 1 270 ? 25.656 12.991 -33.352 1.00 12.89 265 GLU A O 1
ATOM 2207 N N . PHE A 1 271 ? 25.329 14.752 -34.697 1.00 11.18 266 PHE A N 1
ATOM 2208 C CA . PHE A 1 271 ? 24.636 15.570 -33.666 1.00 11.18 266 PHE A CA 1
ATOM 2209 C C . PHE A 1 271 ? 23.205 15.185 -33.520 1.00 11.05 266 PHE A C 1
ATOM 2210 O O . PHE A 1 271 ? 22.677 15.190 -32.397 1.00 11.14 266 PHE A O 1
ATOM 2218 N N . VAL A 1 272 ? 22.603 14.704 -34.607 1.00 9.92 267 VAL A N 1
ATOM 2219 C CA . VAL A 1 272 ? 21.286 14.108 -34.457 1.00 11.61 267 VAL A CA 1
ATOM 2220 C C . VAL A 1 272 ? 21.364 12.934 -33.461 1.00 13.25 267 VAL A C 1
ATOM 2221 O O . VAL A 1 272 ? 20.500 12.778 -32.512 1.00 11.84 267 VAL A O 1
ATOM 2225 N N . ASP A 1 273 ? 22.384 12.101 -33.672 1.00 11.76 268 ASP A N 1
ATOM 2226 C CA . ASP A 1 273 ? 22.593 10.947 -32.816 1.00 12.53 268 ASP A CA 1
ATOM 2227 C C . ASP A 1 273 ? 22.849 11.328 -31.351 1.00 11.55 268 ASP A C 1
ATOM 2228 O O . ASP A 1 273 ? 22.318 10.664 -30.419 1.00 9.48 268 ASP A O 1
ATOM 2233 N N . ILE A 1 274 ? 23.725 12.334 -31.131 1.00 9.83 269 ILE A N 1
ATOM 2234 C CA . ILE A 1 274 ? 24.021 12.808 -29.764 1.00 10.72 269 ILE A CA 1
ATOM 2235 C C . ILE A 1 274 ? 22.755 13.349 -29.089 1.00 9.66 269 ILE A C 1
ATOM 2236 O O . ILE A 1 274 ? 22.473 13.016 -27.910 1.00 11.12 269 ILE A O 1
ATOM 2241 N N . ILE A 1 275 ? 21.969 14.136 -29.833 1.00 9.22 270 ILE A N 1
ATOM 2242 C CA . ILE A 1 275 ? 20.789 14.735 -29.253 1.00 9.68 270 ILE A CA 1
ATOM 2243 C C . ILE A 1 275 ? 19.820 13.606 -28.811 1.00 10.68 270 ILE A C 1
ATOM 2244 O O . ILE A 1 275 ? 19.248 13.678 -27.697 1.00 10.41 270 ILE A O 1
ATOM 2249 N N . LEU A 1 276 ? 19.593 12.629 -29.707 1.00 10.41 271 LEU A N 1
ATOM 2250 C CA . LEU A 1 276 ? 18.589 11.593 -29.462 1.00 11.48 271 LEU A CA 1
ATOM 2251 C C . LEU A 1 276 ? 19.067 10.696 -28.318 1.00 11.44 271 LEU A C 1
ATOM 2252 O O . LEU A 1 276 ? 18.251 10.270 -27.457 1.00 12.28 271 LEU A O 1
ATOM 2257 N N . TYR A 1 277 ? 20.371 10.398 -28.313 1.00 11.10 272 TYR A N 1
ATOM 2258 C CA . TYR A 1 277 ? 20.991 9.644 -27.185 1.00 11.91 272 TYR A CA 1
ATOM 2259 C C . TYR A 1 277 ? 20.741 10.332 -25.801 1.00 11.38 272 TYR A C 1
ATOM 2260 O O . TYR A 1 277 ? 20.269 9.693 -24.852 1.00 11.22 272 TYR A O 1
ATOM 2269 N N . LEU A 1 278 ? 21.037 11.626 -25.698 1.00 10.70 273 LEU A N 1
ATOM 2270 C CA . LEU A 1 278 ? 20.802 12.388 -24.461 1.00 10.72 273 LEU A CA 1
ATOM 2271 C C . LEU A 1 278 ? 19.304 12.547 -24.183 1.00 10.46 273 LEU A C 1
ATOM 2272 O O . LEU A 1 278 ? 18.934 12.451 -23.056 1.00 11.13 273 LEU A O 1
ATOM 2277 N N . ALA A 1 279 ? 18.445 12.719 -25.200 1.00 8.77 274 ALA A N 1
ATOM 2278 C CA . ALA A 1 279 ? 17.027 12.767 -24.928 1.00 10.61 274 ALA A CA 1
ATOM 2279 C C . ALA A 1 279 ? 16.563 11.471 -24.289 1.00 10.20 274 ALA A C 1
ATOM 2280 O O . ALA A 1 279 ? 15.671 11.468 -23.405 1.00 11.37 274 ALA A O 1
ATOM 2282 N N . ASN A 1 280 ? 17.128 10.356 -24.750 1.00 11.42 275 ASN A N 1
ATOM 2283 C CA . ASN A 1 280 ? 16.742 9.058 -24.181 1.00 11.46 275 ASN A CA 1
ATOM 2284 C C . ASN A 1 280 ? 17.283 8.833 -22.754 1.00 12.75 275 ASN A C 1
ATOM 2285 O O . ASN A 1 280 ? 16.874 7.881 -22.096 1.00 12.88 275 ASN A O 1
ATOM 2290 N N . ARG A 1 281 ? 18.221 9.673 -22.302 1.00 12.37 276 ARG A N 1
ATOM 2291 C CA . ARG A 1 281 ? 18.653 9.669 -20.873 1.00 14.96 276 ARG A CA 1
ATOM 2292 C C . ARG A 1 281 ? 17.830 10.675 -20.039 1.00 14.93 276 ARG A C 1
ATOM 2293 O O . ARG A 1 281 ? 18.136 10.896 -18.839 1.00 16.48 276 ARG A O 1
ATOM 2301 N N . GLY A 1 282 ? 16.814 11.299 -20.640 1.00 12.98 277 GLY A N 1
ATOM 2302 C CA . GLY A 1 282 ? 15.926 12.142 -19.836 1.00 10.90 277 GLY A CA 1
ATOM 2303 C C . GLY A 1 282 ? 16.161 13.633 -20.057 1.00 11.82 277 GLY A C 1
ATOM 2304 O O . GLY A 1 282 ? 15.465 14.454 -19.432 1.00 11.15 277 GLY A O 1
ATOM 2305 N N . VAL A 1 283 ? 17.064 13.998 -20.997 1.00 11.08 278 VAL A N 1
ATOM 2306 C CA . VAL A 1 283 ? 17.220 15.454 -21.318 1.00 10.91 278 VAL A CA 1
ATOM 2307 C C . VAL A 1 283 ? 16.021 16.052 -22.011 1.00 10.83 278 VAL A C 1
ATOM 2308 O O . VAL A 1 283 ? 15.585 15.518 -23.011 1.00 10.42 278 VAL A O 1
ATOM 2312 N N . GLU A 1 284 ? 15.466 17.151 -21.472 1.00 8.76 279 GLU A N 1
ATOM 2313 C CA . GLU A 1 284 ? 14.253 17.724 -22.043 1.00 9.29 279 GLU A CA 1
ATOM 2314 C C . GLU A 1 284 ? 14.492 18.975 -22.878 1.00 10.77 279 GLU A C 1
ATOM 2315 O O . GLU A 1 284 ? 13.737 19.204 -23.838 1.00 11.73 279 GLU A O 1
ATOM 2321 N N . VAL A 1 285 ? 15.457 19.820 -22.488 1.00 8.54 280 VAL A N 1
ATOM 2322 C CA . VAL A 1 285 ? 15.758 21.059 -23.265 1.00 9.44 280 VAL A CA 1
ATOM 2323 C C . VAL A 1 285 ? 17.272 21.096 -23.552 1.00 10.25 280 VAL A C 1
ATOM 2324 O O . VAL A 1 285 ? 18.112 20.771 -22.674 1.00 10.35 280 VAL A O 1
ATOM 2328 N N . PHE A 1 286 ? 17.614 21.373 -24.802 1.00 8.97 281 PHE A N 1
ATOM 2329 C CA . PHE A 1 286 ? 19.001 21.525 -25.212 1.00 7.96 281 PHE A CA 1
ATOM 2330 C C . PHE A 1 286 ? 19.274 23.001 -25.465 1.00 8.49 281 PHE A C 1
ATOM 2331 O O . PHE A 1 286 ? 18.603 23.606 -26.298 1.00 8.28 281 PHE A O 1
ATOM 2339 N N . ARG A 1 287 ? 20.258 23.548 -24.722 1.00 9.95 282 ARG A N 1
ATOM 2340 C CA . ARG A 1 287 ? 20.827 24.850 -24.991 1.00 8.89 282 ARG A CA 1
ATOM 2341 C C . ARG A 1 287 ? 21.826 24.653 -26.149 1.00 9.23 282 ARG A C 1
ATOM 2342 O O . ARG A 1 287 ? 22.836 23.875 -26.030 1.00 9.10 282 ARG A O 1
ATOM 2350 N N . LEU A 1 288 ? 21.530 25.317 -27.272 1.00 8.12 283 LEU A N 1
ATOM 2351 C CA . LEU A 1 288 ? 22.411 25.289 -28.487 1.00 9.99 283 LEU A CA 1
ATOM 2352 C C . LEU A 1 288 ? 23.547 26.301 -28.310 1.00 10.34 283 LEU A C 1
ATOM 2353 O O . LEU A 1 288 ? 23.369 27.490 -28.569 1.00 11.31 283 LEU A O 1
ATOM 2358 N N . ASP A 1 289 ? 24.663 25.852 -27.755 1.00 10.72 284 ASP A N 1
ATOM 2359 C CA . ASP A 1 289 ? 25.809 26.710 -27.399 1.00 10.99 284 ASP A CA 1
ATOM 2360 C C . ASP A 1 289 ? 26.452 27.273 -28.668 1.00 10.82 284 ASP A C 1
ATOM 2361 O O . ASP A 1 289 ? 26.686 26.501 -29.616 1.00 8.44 284 ASP A O 1
ATOM 2366 N N . ALA A 1 290 ? 26.719 28.594 -28.724 1.00 9.56 285 ALA A N 1
ATOM 2367 C CA . ALA A 1 290 ? 27.396 29.168 -29.902 1.00 10.69 285 ALA A CA 1
ATOM 2368 C C . ALA A 1 290 ? 26.715 28.865 -31.242 1.00 10.96 285 ALA A C 1
ATOM 2369 O O . ALA A 1 290 ? 27.411 28.805 -32.286 1.00 10.29 285 ALA A O 1
ATOM 2371 N N . ILE A 1 291 ? 25.398 28.647 -31.237 1.00 11.48 286 ILE A N 1
ATOM 2372 C CA . ILE A 1 291 ? 24.656 28.313 -32.482 1.00 11.39 286 ILE A CA 1
ATOM 2373 C C . ILE A 1 291 ? 24.904 29.303 -33.625 1.00 12.02 286 ILE A C 1
ATOM 2374 O O . ILE A 1 291 ? 24.926 28.900 -34.781 1.00 11.76 286 ILE A O 1
ATOM 2379 N N . ALA A 1 292 ? 25.110 30.602 -33.320 1.00 12.59 287 ALA A N 1
ATOM 2380 C CA . ALA A 1 292 ? 25.278 31.583 -34.406 1.00 11.96 287 ALA A CA 1
ATOM 2381 C C . ALA A 1 292 ? 26.583 31.346 -35.253 1.00 12.15 287 ALA A C 1
ATOM 2382 O O . ALA A 1 292 ? 26.692 31.830 -36.424 1.00 11.34 287 ALA A O 1
ATOM 2384 N N . PHE A 1 293 ? 27.494 30.542 -34.695 1.00 10.07 288 PHE A N 1
ATOM 2385 C CA . PHE A 1 293 ? 28.817 30.345 -35.239 1.00 11.15 288 PHE A CA 1
ATOM 2386 C C . PHE A 1 293 ? 28.933 29.158 -36.222 1.00 10.57 288 PHE A C 1
ATOM 2387 O O . PHE A 1 293 ? 29.958 28.995 -36.923 1.00 10.48 288 PHE A O 1
ATOM 2395 N N . ILE A 1 294 ? 27.887 28.360 -36.342 1.00 10.76 289 ILE A N 1
ATOM 2396 C CA . ILE A 1 294 ? 28.145 27.019 -36.909 1.00 11.05 289 ILE A CA 1
ATOM 2397 C C . ILE A 1 294 ? 28.402 27.032 -38.446 1.00 12.25 289 ILE A C 1
ATOM 2398 O O . ILE A 1 294 ? 28.881 26.041 -38.991 1.00 11.70 289 ILE A O 1
ATOM 2403 N N . TRP A 1 295 ? 27.992 28.108 -39.119 1.00 11.95 290 TRP A N 1
ATOM 2404 C CA . TRP A 1 295 ? 28.196 28.237 -40.560 1.00 11.43 290 TRP A CA 1
ATOM 2405 C C . TRP A 1 295 ? 29.260 29.317 -40.936 1.00 12.66 290 TRP A C 1
ATOM 2406 O O . TRP A 1 295 ? 29.130 30.515 -40.574 1.00 12.95 290 TRP A O 1
ATOM 2417 N N . LYS A 1 296 ? 30.263 28.892 -41.695 1.00 11.24 291 LYS A N 1
ATOM 2418 C CA . LYS A 1 296 ? 31.356 29.839 -42.091 1.00 12.42 291 LYS A CA 1
ATOM 2419 C C . LYS A 1 296 ? 31.096 30.209 -43.534 1.00 13.47 291 LYS A C 1
ATOM 2420 O O . LYS A 1 296 ? 30.678 29.335 -44.317 1.00 13.24 291 LYS A O 1
ATOM 2426 N N . ARG A 1 297 ? 31.421 31.443 -43.894 1.00 12.60 292 ARG A N 1
ATOM 2427 C CA . ARG A 1 297 ? 31.259 31.956 -45.260 1.00 14.46 292 ARG A CA 1
ATOM 2428 C C . ARG A 1 297 ? 32.317 33.057 -45.423 1.00 14.83 292 ARG A C 1
ATOM 2429 O O . ARG A 1 297 ? 32.299 34.056 -44.690 1.00 15.71 292 ARG A O 1
ATOM 2437 N N . LEU A 1 298 ? 33.242 32.861 -46.354 1.00 15.53 293 LEU A N 1
ATOM 2438 C CA . LEU A 1 298 ? 34.268 33.844 -46.659 1.00 16.02 293 LEU A CA 1
ATOM 2439 C C . LEU A 1 298 ? 33.651 35.160 -46.948 1.00 17.05 293 LEU A C 1
ATOM 2440 O O . LEU A 1 298 ? 32.639 35.230 -47.649 1.00 16.87 293 LEU A O 1
ATOM 2445 N N . GLY A 1 299 ? 34.252 36.225 -46.411 1.00 17.71 294 GLY A N 1
ATOM 2446 C CA . GLY A 1 299 ? 33.754 37.568 -46.683 1.00 18.37 294 GLY A CA 1
ATOM 2447 C C . GLY A 1 299 ? 32.770 38.042 -45.624 1.00 18.44 294 GLY A C 1
ATOM 2448 O O . GLY A 1 299 ? 32.357 39.204 -45.650 1.00 17.49 294 GLY A O 1
ATOM 2449 N N . THR A 1 300 ? 32.394 37.162 -44.677 1.00 17.55 295 THR A N 1
ATOM 2450 C CA . THR A 1 300 ? 31.432 37.553 -43.632 1.00 16.48 295 THR A CA 1
ATOM 2451 C C . THR A 1 300 ? 32.057 37.353 -42.283 1.00 16.30 295 THR A C 1
ATOM 2452 O O . THR A 1 300 ? 33.108 36.659 -42.163 1.00 15.31 295 THR A O 1
ATOM 2456 N N . ASP A 1 301 ? 31.397 37.814 -41.198 1.00 16.41 296 ASP A N 1
ATOM 2457 C CA . ASP A 1 301 ? 31.883 37.489 -39.842 1.00 15.37 296 ASP A CA 1
ATOM 2458 C C . ASP A 1 301 ? 31.646 36.021 -39.397 1.00 16.51 296 ASP A C 1
ATOM 2459 O O . ASP A 1 301 ? 31.976 35.659 -38.242 1.00 14.42 296 ASP A O 1
ATOM 2464 N N . CYS A 1 302 ? 31.026 35.203 -40.273 1.00 14.51 297 CYS A N 1
ATOM 2465 C CA . CYS A 1 302 ? 30.794 33.771 -39.938 1.00 15.33 297 CYS A CA 1
ATOM 2466 C C . CYS A 1 302 ? 29.890 33.579 -38.697 1.00 15.84 297 CYS A C 1
ATOM 2467 O O . CYS A 1 302 ? 30.096 32.654 -37.882 1.00 14.47 297 CYS A O 1
ATOM 2470 N N . GLN A 1 303 ? 28.962 34.523 -38.541 1.00 15.95 298 GLN A N 1
ATOM 2471 C CA . GLN A 1 303 ? 27.942 34.465 -37.481 1.00 16.16 298 GLN A CA 1
ATOM 2472 C C . GLN A 1 303 ? 26.609 34.670 -38.105 1.00 16.48 298 GLN A C 1
ATOM 2473 O O . GLN A 1 303 ? 26.492 35.489 -39.010 1.00 15.21 298 GLN A O 1
ATOM 2479 N N . ASN A 1 304 ? 25.600 33.912 -37.662 1.00 15.55 299 ASN A N 1
ATOM 2480 C CA . ASN A 1 304 ? 24.241 34.237 -38.053 1.00 16.62 299 ASN A C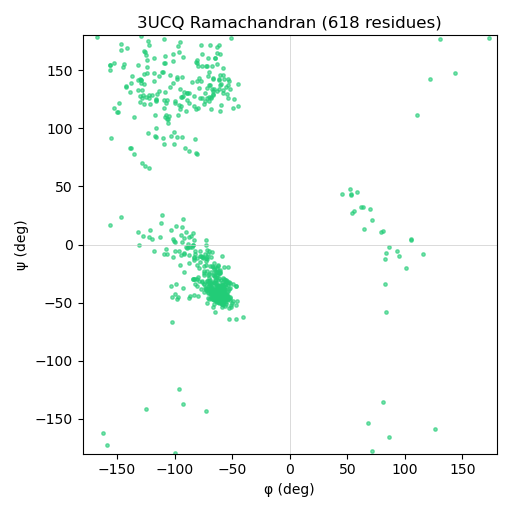A 1
ATOM 2481 C C . ASN A 1 304 ? 23.999 34.120 -39.516 1.00 16.16 299 ASN A C 1
ATOM 2482 O O . ASN A 1 304 ? 23.209 34.912 -40.030 1.00 12.50 299 ASN A O 1
ATOM 2487 N N . GLN A 1 305 ? 24.688 33.193 -40.191 1.00 13.15 300 GLN A N 1
ATOM 2488 C CA . GLN A 1 305 ? 24.373 32.923 -41.618 1.00 15.76 300 GLN A CA 1
ATOM 2489 C C . GLN A 1 305 ? 23.023 32.160 -41.731 1.00 15.60 300 GLN A C 1
ATOM 2490 O O . GLN A 1 305 ? 22.625 31.486 -40.780 1.00 14.34 300 GLN A O 1
ATOM 2496 N N . PRO A 1 306 ? 22.299 32.291 -42.882 1.00 16.97 301 PRO A N 1
ATOM 2497 C CA . PRO A 1 306 ? 20.971 31.651 -43.026 1.00 16.58 301 PRO A CA 1
ATOM 2498 C C . PRO A 1 306 ? 21.000 30.159 -42.735 1.00 15.65 301 PRO A C 1
ATOM 2499 O O . PRO A 1 306 ? 19.970 29.577 -42.210 1.00 16.33 301 PRO A O 1
ATOM 2503 N N . GLU A 1 307 ? 22.126 29.516 -43.063 1.00 13.61 302 GLU A N 1
ATOM 2504 C CA . GLU A 1 307 ? 22.239 28.070 -42.876 1.00 12.01 302 GLU A CA 1
ATOM 2505 C C . GLU A 1 307 ? 22.078 27.726 -41.401 1.00 13.51 302 GLU A C 1
ATOM 2506 O O . GLU A 1 307 ? 21.661 26.622 -41.039 1.00 12.53 302 GLU A O 1
ATOM 2512 N N . VAL A 1 308 ? 22.448 28.643 -40.514 1.00 11.00 303 VAL A N 1
ATOM 2513 C CA . VAL A 1 308 ? 22.321 28.298 -39.086 1.00 11.61 303 VAL A CA 1
ATOM 2514 C C . VAL A 1 308 ? 20.840 27.913 -38.747 1.00 12.08 303 VAL A C 1
ATOM 2515 O O . VAL A 1 308 ? 20.586 26.948 -37.988 1.00 11.50 303 VAL A O 1
ATOM 2519 N N . HIS A 1 309 ? 19.881 28.706 -39.255 1.00 12.02 304 HIS A N 1
ATOM 2520 C CA . HIS A 1 309 ? 18.461 28.457 -38.960 1.00 12.68 304 HIS A CA 1
ATOM 2521 C C . HIS A 1 309 ? 17.946 27.221 -39.649 1.00 12.77 304 HIS A C 1
ATOM 2522 O O . HIS A 1 309 ? 17.197 26.488 -39.065 1.00 13.57 304 HIS A O 1
ATOM 2529 N N . HIS A 1 310 ? 18.419 26.954 -40.872 1.00 11.85 305 HIS A N 1
ATOM 2530 C CA . HIS A 1 310 ? 18.092 25.700 -41.554 1.00 12.80 305 HIS A CA 1
ATOM 2531 C C . HIS A 1 310 ? 18.574 24.466 -40.758 1.00 11.33 305 HIS A C 1
ATOM 2532 O O . HIS A 1 310 ? 17.805 23.509 -40.503 1.00 10.43 305 HIS A O 1
ATOM 2539 N N . LEU A 1 311 ? 19.837 24.468 -40.357 1.00 11.09 306 LEU A N 1
ATOM 2540 C CA . LEU A 1 311 ? 20.366 23.351 -39.580 1.00 10.47 306 LEU A CA 1
ATOM 2541 C C . LEU A 1 311 ? 19.633 23.198 -38.227 1.00 10.50 306 LEU A C 1
ATOM 2542 O O . LEU A 1 311 ? 19.415 22.105 -37.788 1.00 11.08 306 LEU A O 1
ATOM 2547 N N . THR A 1 312 ? 19.363 24.316 -37.556 1.00 11.96 307 THR A N 1
ATOM 2548 C CA . THR A 1 312 ? 18.740 24.300 -36.221 1.00 12.21 307 THR A CA 1
ATOM 2549 C C . THR A 1 312 ? 17.312 23.695 -36.379 1.00 11.99 307 THR A C 1
ATOM 2550 O O . THR A 1 312 ? 16.929 22.776 -35.634 1.00 11.81 307 THR A O 1
ATOM 2554 N N . ARG A 1 313 ? 16.557 24.181 -37.379 1.00 12.55 308 ARG A N 1
ATOM 2555 C CA . ARG A 1 313 ? 15.204 23.631 -37.678 1.00 12.69 308 ARG A CA 1
ATOM 2556 C C . ARG A 1 313 ? 15.229 22.135 -37.973 1.00 13.34 308 ARG A C 1
ATOM 2557 O O . ARG A 1 313 ? 14.337 21.409 -37.508 1.00 12.45 308 ARG A O 1
ATOM 2565 N N . ALA A 1 314 ? 16.236 21.684 -38.765 1.00 11.66 309 ALA A N 1
ATOM 2566 C CA . ALA A 1 314 ? 16.367 20.251 -39.069 1.00 11.31 309 ALA A CA 1
ATOM 2567 C C . ALA A 1 314 ? 16.774 19.395 -37.917 1.00 11.49 309 ALA A C 1
ATOM 2568 O O . ALA A 1 314 ? 16.256 18.286 -37.766 1.00 11.32 309 ALA A O 1
ATOM 2570 N N . LEU A 1 315 ? 17.701 19.901 -37.071 1.00 9.46 310 LEU A N 1
ATOM 2571 C CA . LEU A 1 315 ? 18.058 19.160 -35.892 1.00 9.50 310 LEU A CA 1
ATOM 2572 C C . LEU A 1 315 ? 16.820 19.026 -34.952 1.00 10.89 310 LEU A C 1
ATOM 2573 O O . LEU A 1 315 ? 16.595 17.975 -34.342 1.00 9.86 310 LEU A O 1
ATOM 2578 N N . ARG A 1 316 ? 16.080 20.125 -34.791 1.00 9.56 311 ARG A N 1
ATOM 2579 C CA . ARG A 1 316 ? 14.872 20.118 -33.983 1.00 9.68 311 ARG A CA 1
ATOM 2580 C C . ARG A 1 316 ? 13.823 19.137 -34.525 1.00 10.56 311 ARG A C 1
ATOM 2581 O O . ARG A 1 316 ? 13.235 18.360 -33.772 1.00 8.60 311 ARG A O 1
ATOM 2589 N N . ALA A 1 317 ? 13.551 19.201 -35.831 1.00 10.00 312 ALA A N 1
ATOM 2590 C CA . ALA A 1 317 ? 12.550 18.332 -36.424 1.00 10.05 312 ALA A CA 1
ATOM 2591 C C . ALA A 1 317 ? 12.926 16.865 -36.263 1.00 11.44 312 ALA A C 1
ATOM 2592 O O . ALA A 1 317 ? 12.066 16.049 -35.875 1.00 10.61 312 ALA A O 1
ATOM 2594 N N . ALA A 1 318 ? 14.189 16.504 -36.550 1.00 12.27 313 ALA A N 1
ATOM 2595 C CA . ALA A 1 318 ? 14.666 15.120 -36.341 1.00 12.73 313 ALA A CA 1
ATOM 2596 C C . ALA A 1 318 ? 14.476 14.684 -34.925 1.00 14.47 313 ALA A C 1
ATOM 2597 O O . ALA A 1 318 ? 14.026 13.538 -34.680 1.00 15.74 313 ALA A O 1
ATOM 2599 N N . ALA A 1 319 ? 14.819 15.557 -33.979 1.00 14.69 314 ALA A N 1
ATOM 2600 C CA . ALA A 1 319 ? 14.691 15.192 -32.557 1.00 14.25 314 ALA A CA 1
ATOM 2601 C C . ALA A 1 319 ? 13.232 14.941 -32.152 1.00 12.82 314 ALA A C 1
ATOM 2602 O O . ALA A 1 319 ? 12.945 13.954 -31.495 1.00 11.48 314 ALA A O 1
ATOM 2604 N N . ARG A 1 320 ? 12.337 15.852 -32.544 1.00 12.18 315 ARG A N 1
ATOM 2605 C CA A ARG A 1 320 ? 10.964 15.816 -32.063 0.50 10.93 315 ARG A CA 1
ATOM 2606 C CA B ARG A 1 320 ? 10.951 15.846 -32.082 0.50 11.52 315 ARG A CA 1
ATOM 2607 C C . ARG A 1 320 ? 10.092 14.803 -32.788 1.00 11.92 315 ARG A C 1
ATOM 2608 O O . ARG A 1 320 ? 9.029 14.417 -32.277 1.00 12.91 315 ARG A O 1
ATOM 2623 N N . ILE A 1 321 ? 10.528 14.353 -33.952 1.00 10.64 316 ILE A N 1
ATOM 2624 C CA . ILE A 1 321 ? 9.854 13.216 -34.565 1.00 13.80 316 ILE A CA 1
ATOM 2625 C C . ILE A 1 321 ? 9.983 12.014 -33.656 1.00 13.72 316 ILE A C 1
ATOM 2626 O O . ILE A 1 321 ? 9.064 11.168 -33.540 1.00 15.22 316 ILE A O 1
ATOM 2631 N N . VAL A 1 322 ? 11.151 11.887 -33.047 1.00 13.13 317 VAL A N 1
ATOM 2632 C CA . VAL A 1 322 ? 11.371 10.794 -32.120 1.00 10.80 317 VAL A CA 1
ATOM 2633 C C . VAL A 1 322 ? 10.840 11.128 -30.728 1.00 12.47 317 VAL A C 1
ATOM 2634 O O . VAL A 1 322 ? 10.231 10.265 -30.076 1.00 13.99 317 VAL A O 1
ATOM 2638 N N . ALA A 1 323 ? 11.103 12.349 -30.254 1.00 11.61 318 ALA A N 1
ATOM 2639 C CA . ALA A 1 323 ? 10.897 12.709 -28.863 1.00 10.58 318 ALA A CA 1
ATOM 2640 C C . ALA A 1 323 ? 10.204 14.061 -28.767 1.00 11.23 318 ALA A C 1
ATOM 2641 O O . ALA A 1 323 ? 10.862 15.088 -28.483 1.00 10.49 318 ALA A O 1
ATOM 2643 N N . PRO A 1 324 ? 8.870 14.077 -29.001 1.00 10.98 319 PRO A N 1
ATOM 2644 C CA . PRO A 1 324 ? 8.188 15.384 -28.945 1.00 10.27 319 PRO A CA 1
ATOM 2645 C C . PRO A 1 324 ? 8.409 16.201 -27.642 1.00 11.36 319 PRO A C 1
ATOM 2646 O O . PRO A 1 324 ? 8.186 17.420 -27.663 1.00 11.47 319 PRO A O 1
ATOM 2650 N N . ALA A 1 325 ? 8.833 15.580 -26.519 1.00 11.95 320 ALA A N 1
ATOM 2651 C CA . ALA A 1 325 ? 9.105 16.351 -25.294 1.00 12.30 320 ALA A CA 1
ATOM 2652 C C . ALA A 1 325 ? 10.289 17.342 -25.388 1.00 12.82 320 ALA A C 1
ATOM 2653 O O . ALA A 1 325 ? 10.381 18.301 -24.567 1.00 13.84 320 ALA A O 1
ATOM 2655 N N . VAL A 1 326 ? 11.191 17.130 -26.341 1.00 11.35 321 VAL A N 1
ATOM 2656 C CA A VAL A 1 326 ? 12.402 17.900 -26.317 0.50 11.30 321 VAL A CA 1
ATOM 2657 C CA B VAL A 1 326 ? 12.455 17.867 -26.447 0.50 10.17 321 VAL A CA 1
ATOM 2658 C C . VAL A 1 326 ? 12.186 19.286 -26.948 1.00 11.00 321 VAL A C 1
ATOM 2659 O O . VAL A 1 326 ? 11.455 19.455 -27.943 1.00 11.26 321 VAL A O 1
ATOM 2666 N N . ALA A 1 327 ? 12.782 20.298 -26.312 1.00 9.96 322 ALA A N 1
ATOM 2667 C CA . ALA A 1 327 ? 12.694 21.637 -26.821 1.00 10.51 322 ALA A CA 1
ATOM 2668 C C . ALA A 1 327 ? 14.105 22.128 -26.966 1.00 10.12 322 ALA A C 1
ATOM 2669 O O . ALA A 1 327 ? 15.030 21.535 -26.380 1.00 9.22 322 ALA A O 1
ATOM 2671 N N . PHE A 1 328 ? 14.284 23.238 -27.691 1.00 8.73 323 PHE A N 1
ATOM 2672 C CA A PHE A 1 328 ? 15.602 23.784 -27.986 0.70 8.54 323 PHE A CA 1
ATOM 2673 C CA B PHE A 1 328 ? 15.611 23.777 -27.898 0.30 8.31 323 PHE A CA 1
ATOM 2674 C C . PHE A 1 328 ? 15.621 25.231 -27.476 1.00 8.63 323 PHE A C 1
ATOM 2675 O O . PHE A 1 328 ? 14.611 25.903 -27.554 1.00 10.01 323 PHE A O 1
ATOM 2690 N N . LYS A 1 329 ? 16.790 25.708 -27.074 1.00 8.87 324 LYS A N 1
ATOM 2691 C CA . LYS A 1 329 ? 16.949 27.059 -26.520 1.00 9.09 324 LYS A CA 1
ATOM 2692 C C . LYS A 1 329 ? 18.167 27.623 -27.164 1.00 10.04 324 LYS A C 1
ATOM 2693 O O . LYS A 1 329 ? 19.255 27.084 -26.981 1.00 11.96 324 LYS A O 1
ATOM 2699 N N . ALA A 1 330 ? 17.990 28.603 -28.036 1.00 10.42 325 ALA A N 1
ATOM 2700 C CA . ALA A 1 330 ? 19.115 29.192 -28.746 1.00 13.20 325 ALA A CA 1
ATOM 2701 C C . ALA A 1 330 ? 19.855 30.165 -27.849 1.00 15.36 325 ALA A C 1
ATOM 2702 O O . ALA A 1 330 ? 19.253 31.009 -27.214 1.00 16.81 325 ALA A O 1
ATOM 2704 N N . GLU A 1 331 ? 21.183 30.065 -27.857 1.00 18.61 326 GLU A N 1
ATOM 2705 C CA . GLU A 1 331 ? 22.041 31.098 -27.303 1.00 19.31 326 GLU A CA 1
ATOM 2706 C C . GLU A 1 331 ? 22.691 31.879 -28.471 1.00 18.93 326 GLU A C 1
ATOM 2707 O O . GLU A 1 331 ? 23.627 31.345 -29.125 1.00 19.08 326 GLU A O 1
ATOM 2713 N N . ALA A 1 332 ? 22.269 33.115 -28.696 1.00 16.97 327 ALA A N 1
ATOM 2714 C CA . ALA A 1 332 ? 22.761 33.884 -29.843 1.00 18.89 327 ALA A CA 1
ATOM 2715 C C . ALA A 1 332 ? 22.833 35.402 -29.550 1.00 19.00 327 ALA A C 1
ATOM 2716 O O . ALA A 1 332 ? 21.804 35.990 -29.235 1.00 18.91 327 ALA A O 1
ATOM 2718 N N . ILE A 1 333 ? 24.003 36.022 -29.665 1.00 20.85 328 ILE A N 1
ATOM 2719 C CA . ILE A 1 333 ? 24.182 37.486 -29.386 1.00 23.19 328 ILE A CA 1
ATOM 2720 C C . ILE A 1 333 ? 24.141 38.286 -30.673 1.00 24.55 328 ILE A C 1
ATOM 2721 O O . ILE A 1 333 ? 25.167 38.461 -31.352 1.00 24.71 328 ILE A O 1
ATOM 2726 N N . VAL A 1 334 ? 22.948 38.771 -31.035 1.00 23.17 329 VAL A N 1
ATOM 2727 C CA . VAL A 1 334 ? 22.793 39.309 -32.347 1.00 23.11 329 VAL A CA 1
ATOM 2728 C C . VAL A 1 334 ? 21.775 40.445 -32.200 1.00 22.71 329 VAL A C 1
ATOM 2729 O O . VAL A 1 334 ? 21.132 40.551 -31.170 1.00 23.87 329 VAL A O 1
ATOM 2733 N N . ALA A 1 335 ? 21.631 41.279 -33.214 1.00 22.89 330 ALA A N 1
ATOM 2734 C CA . ALA A 1 335 ? 20.669 42.370 -33.216 1.00 21.93 330 ALA A CA 1
ATOM 2735 C C . ALA A 1 335 ? 19.263 41.724 -32.996 1.00 21.86 330 ALA A C 1
ATOM 2736 O O . ALA A 1 335 ? 19.005 40.557 -33.415 1.00 21.23 330 ALA A O 1
ATOM 2738 N N . PRO A 1 336 ? 18.333 42.489 -32.390 1.00 21.37 331 PRO A N 1
ATOM 2739 C CA . PRO A 1 336 ? 16.986 41.987 -32.065 1.00 20.08 331 PRO A CA 1
ATOM 2740 C C . PRO A 1 336 ? 16.200 41.422 -33.243 1.00 21.39 331 PRO A C 1
ATOM 2741 O O . PRO A 1 336 ? 15.579 40.372 -33.133 1.00 19.11 331 PRO A O 1
ATOM 2745 N N . ALA A 1 337 ? 16.213 42.133 -34.378 1.00 21.71 332 ALA A N 1
ATOM 2746 C CA . ALA A 1 337 ? 15.414 41.685 -35.524 1.00 23.41 332 ALA A CA 1
ATOM 2747 C C . ALA A 1 337 ? 15.901 40.279 -35.965 1.00 23.62 332 ALA A C 1
ATOM 2748 O O . ALA A 1 337 ? 15.076 39.405 -36.212 1.00 24.42 332 ALA A O 1
ATOM 2750 N N . ASP A 1 338 ? 17.228 40.088 -35.986 1.00 24.05 333 ASP A N 1
ATOM 2751 C CA . ASP A 1 338 ? 17.881 38.782 -36.168 1.00 24.44 333 ASP A CA 1
ATOM 2752 C C . ASP A 1 338 ? 17.568 37.705 -35.093 1.00 24.42 333 ASP A C 1
ATOM 2753 O O . ASP A 1 338 ? 17.405 36.523 -35.436 1.00 24.70 333 ASP A O 1
ATOM 2758 N N . LEU A 1 339 ? 17.537 38.090 -33.796 1.00 21.70 334 LEU A N 1
ATOM 2759 C CA . LEU A 1 339 ? 17.327 37.096 -32.752 1.00 18.67 334 LEU A CA 1
ATOM 2760 C C . LEU A 1 339 ? 15.993 36.378 -33.014 1.00 19.05 334 LEU A C 1
ATOM 2761 O O . LEU A 1 339 ? 15.880 35.152 -32.753 1.00 18.06 334 LEU A O 1
ATOM 2766 N N . ILE A 1 340 ? 14.991 37.130 -33.523 1.00 18.58 335 ILE A N 1
ATOM 2767 C CA . ILE A 1 340 ? 13.638 36.584 -33.700 1.00 19.29 335 ILE A CA 1
ATOM 2768 C C . ILE A 1 340 ? 13.679 35.382 -34.648 1.00 19.05 335 ILE A C 1
ATOM 2769 O O . ILE A 1 340 ? 12.909 34.433 -34.450 1.00 18.75 335 ILE A O 1
ATOM 2774 N N . HIS A 1 341 ? 14.637 35.401 -35.599 1.00 18.55 336 HIS A N 1
ATOM 2775 C CA . HIS A 1 341 ? 14.857 34.279 -36.526 1.00 19.18 336 HIS A CA 1
ATOM 2776 C C . HIS A 1 341 ? 15.411 33.052 -35.849 1.00 18.18 336 HIS A C 1
ATOM 2777 O O . HIS A 1 341 ? 15.323 31.970 -36.439 1.00 18.80 336 HIS A O 1
ATOM 2784 N N . TYR A 1 342 ? 15.984 33.196 -34.633 1.00 16.90 337 TYR A N 1
ATOM 2785 C CA . TYR A 1 342 ? 16.388 31.983 -33.835 1.00 16.30 337 TYR A CA 1
ATOM 2786 C C . TYR A 1 342 ? 15.133 31.355 -33.191 1.00 17.14 337 TYR A C 1
ATOM 2787 O O . TYR A 1 342 ? 15.194 30.235 -32.693 1.00 16.20 337 TYR A O 1
ATOM 2796 N N . LEU A 1 343 ? 13.978 32.051 -33.245 1.00 16.23 338 LEU A N 1
ATOM 2797 C CA . LEU A 1 343 ? 12.746 31.453 -32.659 1.00 16.27 338 LEU A CA 1
ATOM 2798 C C . LEU A 1 343 ? 11.858 30.906 -33.776 1.00 18.21 338 LEU A C 1
ATOM 2799 O O . LEU A 1 343 ? 11.663 29.677 -33.925 1.00 18.29 338 LEU A O 1
ATOM 2804 N N . GLY A 1 344 ? 11.335 31.817 -34.590 1.00 19.15 339 GLY A N 1
ATOM 2805 C CA . GLY A 1 344 ? 10.679 31.417 -35.842 1.00 20.99 339 GLY A CA 1
ATOM 2806 C C . GLY A 1 344 ? 10.041 32.684 -36.421 1.00 21.94 339 GLY A C 1
ATOM 2807 O O . GLY A 1 344 ? 10.091 33.747 -35.826 1.00 20.70 339 GLY A O 1
ATOM 2808 N N . THR A 1 345 ? 9.427 32.554 -37.581 1.00 22.92 340 THR A N 1
ATOM 2809 C CA . THR A 1 345 ? 8.994 33.694 -38.341 1.00 24.80 340 THR A CA 1
ATOM 2810 C C . THR A 1 345 ? 7.474 33.621 -38.595 1.00 25.40 340 THR A C 1
ATOM 2811 O O . THR A 1 345 ? 6.946 34.479 -39.339 1.00 24.41 340 THR A O 1
ATOM 2815 N N . ARG A 1 346 ? 6.774 32.641 -37.991 1.00 24.91 341 ARG A N 1
ATOM 2816 C CA . ARG A 1 346 ? 5.301 32.520 -38.218 1.00 26.95 341 ARG A CA 1
ATOM 2817 C C . ARG A 1 346 ? 4.935 32.653 -39.707 1.00 27.48 341 ARG A C 1
ATOM 2818 O O . ARG A 1 346 ? 3.958 33.351 -40.040 1.00 26.90 341 ARG A O 1
ATOM 2826 N N . ALA A 1 347 ? 5.725 31.999 -40.574 1.00 28.44 342 ALA A N 1
ATOM 2827 C CA . ALA A 1 347 ? 5.468 32.015 -42.020 1.00 29.78 342 ALA A CA 1
ATOM 2828 C C . ALA A 1 347 ? 5.354 30.585 -42.561 1.00 31.69 342 ALA A C 1
ATOM 2829 O O . ALA A 1 347 ? 4.814 29.701 -41.869 1.00 30.75 342 ALA A O 1
ATOM 2831 N N . HIS A 1 348 ? 5.896 30.366 -43.768 1.00 33.24 343 HIS A N 1
ATOM 2832 C CA . HIS A 1 348 ? 5.769 29.093 -44.480 1.00 36.48 343 HIS A CA 1
ATOM 2833 C C . HIS A 1 348 ? 6.662 27.956 -43.925 1.00 37.75 343 HIS A C 1
ATOM 2834 O O . HIS A 1 348 ? 6.492 26.774 -44.320 1.00 39.72 343 HIS A O 1
ATOM 2836 N N . HIS A 1 349 ? 7.606 28.305 -43.036 1.00 37.48 344 HIS A N 1
ATOM 2837 C CA . HIS A 1 349 ? 8.584 27.334 -42.467 1.00 36.89 344 HIS A CA 1
ATOM 2838 C C . HIS A 1 349 ? 8.278 27.048 -40.990 1.00 35.02 344 HIS A C 1
ATOM 2839 O O . HIS A 1 349 ? 7.709 27.878 -40.266 1.00 34.34 344 HIS A O 1
ATOM 2846 N N . GLY A 1 350 ? 8.721 25.896 -40.520 1.00 32.65 345 GLY A N 1
ATOM 2847 C CA . GLY A 1 350 ? 8.504 25.558 -39.116 1.00 30.00 345 GLY A CA 1
ATOM 2848 C C . GLY A 1 350 ? 9.303 26.382 -38.128 1.00 27.88 345 GLY A C 1
ATOM 2849 O O . GLY A 1 350 ? 10.181 27.192 -38.481 1.00 27.33 345 GLY A O 1
ATOM 2850 N N . LYS A 1 351 ? 8.975 26.185 -36.868 1.00 26.41 346 LYS A N 1
ATOM 2851 C CA . LYS A 1 351 ? 9.647 26.889 -35.796 1.00 24.27 346 LYS A CA 1
ATOM 2852 C C . LYS A 1 351 ? 11.119 26.392 -35.749 1.00 22.34 346 LYS A C 1
ATOM 2853 O O . LYS A 1 351 ? 11.412 25.221 -36.020 1.00 21.27 346 LYS A O 1
ATOM 2859 N N . VAL A 1 352 ? 12.019 27.337 -35.468 1.00 19.91 347 VAL A N 1
ATOM 2860 C CA . VAL A 1 352 ? 13.421 27.118 -35.399 1.00 16.44 347 VAL A CA 1
ATOM 2861 C C . VAL A 1 352 ? 13.843 26.669 -33.987 1.00 16.50 347 VAL A C 1
ATOM 2862 O O . VAL A 1 352 ? 14.630 25.730 -33.897 1.00 14.06 347 VAL A O 1
ATOM 2866 N N . SER A 1 353 ? 13.351 27.337 -32.910 1.00 13.29 348 SER A N 1
ATOM 2867 C CA . SER A 1 353 ? 13.687 26.926 -31.536 1.00 14.90 348 SER A CA 1
ATOM 2868 C C . SER A 1 353 ? 12.543 27.351 -30.634 1.00 14.11 348 SER A C 1
ATOM 2869 O O . SER A 1 353 ? 11.807 28.283 -30.964 1.00 14.29 348 SER A O 1
ATOM 2872 N N . ASP A 1 354 ? 12.416 26.667 -29.511 1.00 11.64 349 ASP A N 1
ATOM 2873 C CA . ASP A 1 354 ? 11.373 26.981 -28.546 1.00 12.50 349 ASP A CA 1
ATOM 2874 C C . ASP A 1 354 ? 11.663 28.160 -27.658 1.00 11.28 349 ASP A C 1
ATOM 2875 O O . ASP A 1 354 ? 10.719 28.781 -27.173 1.00 11.47 349 ASP A O 1
ATOM 2880 N N . MET A 1 355 ? 12.942 28.422 -27.405 1.00 9.63 350 MET A N 1
ATOM 2881 C CA . MET A 1 355 ? 13.360 29.476 -26.466 1.00 10.40 350 MET A CA 1
ATOM 2882 C C . MET A 1 355 ? 14.613 30.120 -26.993 1.00 10.12 350 MET A C 1
ATOM 2883 O O . MET A 1 355 ? 15.319 29.501 -27.801 1.00 9.18 350 MET A O 1
ATOM 2888 N N . ALA A 1 356 ? 14.843 31.376 -26.591 1.00 9.12 351 ALA A N 1
ATOM 2889 C CA . ALA A 1 356 ? 16.108 32.029 -26.816 1.00 10.45 351 ALA A CA 1
ATOM 2890 C C . ALA A 1 356 ? 16.370 32.917 -25.622 1.00 10.34 351 ALA A C 1
ATOM 2891 O O . ALA A 1 356 ? 15.420 33.378 -24.970 1.00 11.74 351 ALA A O 1
ATOM 2893 N N . TYR A 1 357 ? 17.644 33.168 -25.338 1.00 9.72 352 TYR A N 1
ATOM 2894 C CA . TYR A 1 357 ? 18.060 34.048 -24.229 1.00 9.96 352 TYR A CA 1
ATOM 2895 C C . TYR A 1 357 ? 17.737 35.460 -24.646 1.00 10.35 352 TYR A C 1
ATOM 2896 O O . TYR A 1 357 ? 18.070 35.861 -25.762 1.00 8.69 352 TYR A O 1
ATOM 2905 N N . HIS A 1 358 ? 17.138 36.241 -23.749 1.00 9.09 353 HIS A N 1
ATOM 2906 C CA . HIS A 1 358 ? 16.937 37.657 -24.016 1.00 9.15 353 HIS A CA 1
ATOM 2907 C C . HIS A 1 358 ? 18.141 38.423 -23.482 1.00 9.61 353 HIS A C 1
ATOM 2908 O O . HIS A 1 358 ? 18.107 38.947 -22.336 1.00 9.41 353 HIS A O 1
ATOM 2915 N N . ASN A 1 359 ? 19.217 38.488 -24.273 1.00 9.00 354 ASN A N 1
ATOM 2916 C CA A ASN A 1 359 ? 20.451 39.107 -23.844 0.50 10.03 354 ASN A CA 1
ATOM 2917 C CA B ASN A 1 359 ? 20.440 39.113 -23.765 0.50 10.34 354 ASN A CA 1
ATOM 2918 C C . ASN A 1 359 ? 20.295 40.608 -23.669 1.00 10.64 354 ASN A C 1
ATOM 2919 O O . ASN A 1 359 ? 20.910 41.205 -22.788 1.00 10.60 354 ASN A O 1
ATOM 2928 N N . SER A 1 360 ? 19.495 41.193 -24.557 1.00 8.92 355 SER A N 1
ATOM 2929 C CA . SER A 1 360 ? 19.207 42.617 -24.508 1.00 10.18 355 SER A CA 1
ATOM 2930 C C . SER A 1 360 ? 18.541 43.059 -23.179 1.00 9.20 355 SER A C 1
ATOM 2931 O O . SER A 1 360 ? 18.963 44.050 -22.565 1.00 10.61 355 SER A O 1
ATOM 2934 N N . LEU A 1 361 ? 17.600 42.280 -22.646 1.00 8.20 356 LEU A N 1
ATOM 2935 C CA . LEU A 1 361 ? 16.988 42.694 -21.345 1.00 8.69 356 LEU A CA 1
ATOM 2936 C C . LEU A 1 361 ? 18.068 42.736 -20.263 1.00 8.04 356 LEU A C 1
ATOM 2937 O O . LEU A 1 361 ? 18.110 43.669 -19.457 1.00 7.32 356 LEU A O 1
ATOM 2942 N N . MET A 1 362 ? 18.941 41.697 -20.256 1.00 7.04 357 MET A N 1
ATOM 2943 C CA . MET A 1 362 ? 20.000 41.594 -19.255 1.00 6.52 357 MET A CA 1
ATOM 2944 C C . MET A 1 362 ? 20.921 42.816 -19.392 1.00 7.90 357 MET A C 1
ATOM 2945 O O . MET A 1 362 ? 21.306 43.431 -18.395 1.00 6.17 357 MET A O 1
ATOM 2950 N N . VAL A 1 363 ? 21.329 43.151 -20.616 1.00 6.99 358 VAL A N 1
ATOM 2951 C CA . VAL A 1 363 ? 22.253 44.272 -20.773 1.00 8.27 358 VAL A CA 1
ATOM 2952 C C . VAL A 1 363 ? 21.607 45.586 -20.334 1.00 9.66 358 VAL A C 1
ATOM 2953 O O . VAL A 1 363 ? 22.274 46.457 -19.738 1.00 10.81 358 VAL A O 1
ATOM 2957 N N . GLN A 1 364 ? 20.346 45.772 -20.678 1.00 10.45 359 GLN A N 1
ATOM 2958 C CA . GLN A 1 364 ? 19.646 47.024 -20.312 1.00 8.57 359 GLN A CA 1
ATOM 2959 C C . GLN A 1 364 ? 19.406 47.139 -18.802 1.00 10.54 359 GLN A C 1
ATOM 2960 O O . GLN A 1 364 ? 19.438 48.262 -18.259 1.00 9.06 359 GLN A O 1
ATOM 2966 N N . LEU A 1 365 ? 19.176 46.012 -18.141 1.00 8.28 360 LEU A N 1
ATOM 2967 C CA . LEU A 1 365 ? 19.034 46.002 -16.689 1.00 8.77 360 LEU A CA 1
ATOM 2968 C C . LEU A 1 365 ? 20.287 46.616 -16.045 1.00 8.47 360 LEU A C 1
ATOM 2969 O O . LEU A 1 365 ? 20.221 47.555 -15.224 1.00 8.80 360 LEU A O 1
ATOM 2974 N N . TRP A 1 366 ? 21.439 46.093 -16.418 1.00 7.78 361 TRP A N 1
ATOM 2975 C CA . TRP A 1 366 ? 22.697 46.589 -15.857 1.00 8.87 361 TRP A CA 1
ATOM 2976 C C . TRP A 1 366 ? 23.009 47.960 -16.359 1.00 8.80 361 TRP A C 1
ATOM 2977 O O . TRP A 1 366 ? 23.521 48.834 -15.617 1.00 8.64 361 TRP A O 1
ATOM 2988 N N . SER A 1 367 ? 22.675 48.216 -17.610 1.00 9.08 362 SER A N 1
ATOM 2989 C CA . SER A 1 367 ? 22.973 49.554 -18.137 1.00 10.05 362 SER A CA 1
ATOM 2990 C C . SER A 1 367 ? 22.189 50.660 -17.338 1.00 8.62 362 SER A C 1
ATOM 2991 O O . SER A 1 367 ? 22.775 51.698 -16.941 1.00 8.12 362 SER A O 1
ATOM 2994 N N . SER A 1 368 ? 20.884 50.424 -17.108 1.00 8.90 363 SER A N 1
ATOM 2995 C CA . SER A 1 368 ? 20.012 51.433 -16.426 1.00 9.62 363 SER A CA 1
ATOM 2996 C C . SER A 1 368 ? 20.310 51.489 -14.942 1.00 9.79 363 SER A C 1
ATOM 2997 O O . SER A 1 368 ? 20.184 52.539 -14.286 1.00 10.36 363 SER A O 1
ATOM 3000 N N . LEU A 1 369 ? 20.815 50.381 -14.401 1.00 9.87 364 LEU A N 1
ATOM 3001 C CA . LEU A 1 369 ? 21.234 50.411 -12.967 1.00 11.67 364 LEU A CA 1
ATOM 3002 C C . LEU A 1 369 ? 22.392 51.426 -12.785 1.00 11.28 364 LEU A C 1
ATOM 3003 O O . LEU A 1 369 ? 22.431 52.167 -11.803 1.00 11.55 364 LEU A O 1
ATOM 3008 N N . ALA A 1 370 ? 23.322 51.437 -13.750 1.00 10.13 365 ALA A N 1
ATOM 3009 C CA . ALA A 1 370 ? 24.447 52.367 -13.766 1.00 10.78 365 ALA A CA 1
ATOM 3010 C C . ALA A 1 370 ? 24.095 53.808 -14.093 1.00 10.91 365 ALA A C 1
ATOM 3011 O O . ALA A 1 370 ? 24.602 54.749 -13.451 1.00 10.57 365 ALA A O 1
ATOM 3013 N N . SER A 1 371 ? 23.352 54.003 -15.175 1.00 11.08 366 SER A N 1
ATOM 3014 C CA . SER A 1 371 ? 23.017 55.356 -15.626 1.00 11.26 366 SER A CA 1
ATOM 3015 C C . SER A 1 371 ? 21.881 55.988 -14.832 1.00 10.89 366 SER A C 1
ATOM 3016 O O . SER A 1 371 ? 21.702 57.168 -14.876 1.00 10.84 366 SER A O 1
ATOM 3019 N N . ARG A 1 372 ? 21.069 55.178 -14.151 1.00 11.66 367 ARG A N 1
ATOM 3020 C CA . ARG A 1 372 ? 19.812 55.624 -13.523 1.00 11.75 367 ARG A CA 1
ATOM 3021 C C . ARG A 1 372 ? 18.918 56.270 -14.508 1.00 12.35 367 ARG A C 1
ATOM 3022 O O . ARG A 1 372 ? 18.120 57.114 -14.142 1.00 12.68 367 ARG A O 1
ATOM 3030 N N . ASN A 1 373 ? 19.026 55.856 -15.766 1.00 11.73 368 ASN A N 1
ATOM 3031 C CA . ASN A 1 373 ? 18.244 56.424 -16.831 1.00 12.45 368 ASN A CA 1
ATOM 3032 C C . ASN A 1 373 ? 17.576 55.311 -17.634 1.00 11.26 368 ASN A C 1
ATOM 3033 O O . ASN A 1 373 ? 18.268 54.388 -18.091 1.00 13.63 368 ASN A O 1
ATOM 3038 N N . THR A 1 374 ? 16.256 55.368 -17.851 1.00 11.59 369 THR A N 1
ATOM 3039 C CA . THR A 1 374 ? 15.612 54.216 -18.558 1.00 10.29 369 THR A CA 1
ATOM 3040 C C . THR A 1 374 ? 15.318 54.419 -20.080 1.00 10.84 369 THR A C 1
ATOM 3041 O O . THR A 1 374 ? 14.673 53.577 -20.683 1.00 10.27 369 THR A O 1
ATOM 3045 N N . ARG A 1 375 ? 15.701 55.558 -20.650 1.00 9.81 370 ARG A N 1
ATOM 3046 C CA . ARG A 1 375 ? 15.288 55.930 -22.022 1.00 10.26 370 ARG A CA 1
ATOM 3047 C C . ARG A 1 375 ? 15.942 54.970 -23.040 1.00 11.11 370 ARG A C 1
ATOM 3048 O O . ARG A 1 375 ? 15.303 54.520 -23.975 1.00 11.06 370 ARG A O 1
ATOM 3056 N N . LEU A 1 376 ? 17.192 54.592 -22.779 1.00 11.23 371 LEU A N 1
ATOM 3057 C CA . LEU A 1 376 ? 17.838 53.607 -23.595 1.00 11.63 371 LEU A CA 1
ATOM 3058 C C . LEU A 1 376 ? 17.126 52.246 -23.492 1.00 11.36 371 LEU A C 1
ATOM 3059 O O . LEU A 1 376 ? 16.983 51.526 -24.480 1.00 11.58 371 LEU A O 1
ATOM 3064 N N . PHE A 1 377 ? 16.688 51.928 -22.284 1.00 11.77 372 PHE A N 1
ATOM 3065 C CA . PHE A 1 377 ? 15.953 50.688 -22.027 1.00 11.16 372 PHE A CA 1
ATOM 3066 C C . PHE A 1 377 ? 14.696 50.667 -22.889 1.00 10.15 372 PHE A C 1
ATOM 3067 O O . PHE A 1 377 ? 14.401 49.675 -23.575 1.00 10.75 372 PHE A O 1
ATOM 3075 N N . GLU A 1 378 ? 13.947 51.770 -22.882 1.00 8.32 373 GLU A N 1
ATOM 3076 C CA . GLU A 1 378 ? 12.726 51.862 -23.703 1.00 9.08 373 GLU A CA 1
ATOM 3077 C C . GLU A 1 378 ? 13.014 51.647 -25.197 1.00 9.93 373 GLU A C 1
ATOM 3078 O O . GLU A 1 378 ? 12.278 50.891 -25.881 1.00 10.10 373 GLU A O 1
ATOM 3084 N N . GLU A 1 379 ? 14.041 52.339 -25.722 1.00 9.86 374 GLU A N 1
ATOM 3085 C CA . GLU A 1 379 ? 14.335 52.233 -27.145 1.00 10.72 374 GLU A CA 1
ATOM 3086 C C . GLU A 1 379 ? 14.838 50.825 -27.507 1.00 11.59 374 GLU A C 1
ATOM 3087 O O . GLU A 1 379 ? 14.505 50.344 -28.558 1.00 12.97 374 GLU A O 1
ATOM 3093 N N . ALA A 1 380 ? 15.653 50.190 -26.652 1.00 11.23 375 ALA A N 1
ATOM 3094 C CA . ALA A 1 380 ? 16.183 48.822 -26.920 1.00 11.26 375 ALA A CA 1
ATOM 3095 C C . ALA A 1 380 ? 15.033 47.809 -26.996 1.00 12.14 375 ALA A C 1
ATOM 3096 O O . ALA A 1 380 ? 14.992 46.973 -27.909 1.00 11.58 375 ALA A O 1
ATOM 3098 N N . LEU A 1 381 ? 14.095 47.903 -26.063 1.00 11.46 376 LEU A N 1
ATOM 3099 C CA . LEU A 1 381 ? 12.921 47.038 -26.134 1.00 12.27 376 LEU A CA 1
ATOM 3100 C C . LEU A 1 381 ? 12.044 47.323 -27.341 1.00 13.48 376 LEU A C 1
ATOM 3101 O O . LEU A 1 381 ? 11.503 46.399 -27.933 1.00 14.64 376 LEU A O 1
ATOM 3106 N N . ARG A 1 382 ? 11.806 48.598 -27.620 1.00 14.68 377 ARG A N 1
ATOM 3107 C CA . ARG A 1 382 ? 10.999 48.999 -28.777 1.00 17.37 377 ARG A CA 1
ATOM 3108 C C . ARG A 1 382 ? 11.547 48.466 -30.139 1.00 16.34 377 ARG A C 1
ATOM 3109 O O . ARG A 1 382 ? 10.777 48.156 -31.035 1.00 17.61 377 ARG A O 1
ATOM 3117 N N . ALA A 1 383 ? 12.851 48.279 -30.256 1.00 17.04 378 ALA A N 1
ATOM 3118 C CA . ALA A 1 383 ? 13.495 47.687 -31.458 1.00 16.99 378 ALA A CA 1
ATOM 3119 C C . ALA A 1 383 ? 13.098 46.223 -31.774 1.00 17.22 378 ALA A C 1
ATOM 3120 O O . ALA A 1 383 ? 13.310 45.751 -32.890 1.00 17.29 378 ALA A O 1
ATOM 3122 N N . PHE A 1 384 ? 12.583 45.487 -30.795 1.00 15.67 379 PHE A N 1
ATOM 3123 C CA . PHE A 1 384 ? 12.228 44.077 -31.050 1.00 14.68 379 PHE A CA 1
ATOM 3124 C C . PHE A 1 384 ? 11.003 43.868 -31.922 1.00 15.01 379 PHE A C 1
ATOM 3125 O O . PHE A 1 384 ? 9.961 44.392 -31.640 1.00 14.69 379 PHE A O 1
ATOM 3133 N N . PRO A 1 385 ? 11.125 43.090 -33.014 1.00 14.51 380 PRO A N 1
ATOM 3134 C CA . PRO A 1 385 ? 9.855 42.576 -33.582 1.00 15.12 380 PRO A CA 1
ATOM 3135 C C . PRO A 1 385 ? 9.184 41.628 -32.560 1.00 14.33 380 PRO A C 1
ATOM 3136 O O . PRO A 1 385 ? 9.875 41.084 -31.695 1.00 12.44 380 PRO A O 1
ATOM 3140 N N . PRO A 1 386 ? 7.874 41.380 -32.711 1.00 14.06 381 PRO A N 1
ATOM 3141 C CA . PRO A 1 386 ? 7.233 40.400 -31.828 1.00 12.74 381 PRO A CA 1
ATOM 3142 C C . PRO A 1 386 ? 7.778 39.004 -32.128 1.00 12.89 381 PRO A C 1
ATOM 3143 O O . PRO A 1 386 ? 8.199 38.771 -33.278 1.00 12.87 381 PRO A O 1
ATOM 3147 N N . LYS A 1 387 ? 7.753 38.088 -31.137 1.00 10.23 382 LYS A N 1
ATOM 3148 C CA . LYS A 1 387 ? 8.165 36.713 -31.339 1.00 10.48 382 LYS A CA 1
ATOM 3149 C C . LYS A 1 387 ? 6.904 35.899 -31.711 1.00 9.88 382 LYS A C 1
ATOM 3150 O O . LYS A 1 387 ? 5.768 36.338 -31.462 1.00 10.57 382 LYS A O 1
ATOM 3156 N N . PRO A 1 388 ? 7.076 34.730 -32.306 1.00 10.08 383 PRO A N 1
ATOM 3157 C CA . PRO A 1 388 ? 5.905 33.799 -32.407 1.00 9.80 383 PRO A CA 1
ATOM 3158 C C . PRO A 1 388 ? 5.354 33.547 -30.997 1.00 10.35 383 PRO A C 1
ATOM 3159 O O . PRO A 1 388 ? 6.146 33.411 -30.034 1.00 9.72 383 PRO A O 1
ATOM 3163 N N . THR A 1 389 ? 4.035 33.581 -30.841 1.00 9.61 384 THR A N 1
ATOM 3164 C CA . THR A 1 389 ? 3.434 33.470 -29.534 1.00 10.51 384 THR A CA 1
ATOM 3165 C C . THR A 1 389 ? 3.659 32.143 -28.844 1.00 11.25 384 THR A C 1
ATOM 3166 O O . THR A 1 389 ? 3.519 32.054 -27.610 1.00 8.89 384 THR A O 1
ATOM 3170 N N . SER A 1 390 ? 3.944 31.103 -29.615 1.00 9.67 385 SER A N 1
ATOM 3171 C CA . SER A 1 390 ? 4.187 29.792 -29.032 1.00 10.92 385 SER A CA 1
ATOM 3172 C C . SER A 1 390 ? 5.680 29.664 -28.584 1.00 11.14 385 SER A C 1
ATOM 3173 O O . SER A 1 390 ? 6.069 28.625 -28.117 1.00 11.27 385 SER A O 1
ATOM 3176 N N . THR A 1 391 ? 6.533 30.661 -28.804 1.00 10.03 386 THR A N 1
ATOM 3177 C CA . THR A 1 391 ? 7.981 30.556 -28.364 1.00 10.40 386 THR A CA 1
ATOM 3178 C C . THR A 1 391 ? 8.162 31.343 -27.079 1.00 10.53 386 THR A C 1
ATOM 3179 O O . THR A 1 391 ? 7.289 32.157 -26.742 1.00 11.34 386 THR A O 1
ATOM 3183 N N . THR A 1 392 ? 9.263 31.141 -26.317 1.00 10.91 387 THR A N 1
ATOM 3184 C CA . THR A 1 392 ? 9.368 31.706 -24.946 1.00 9.75 387 THR A CA 1
ATOM 3185 C C . THR A 1 392 ? 10.796 32.273 -24.684 1.00 9.62 387 THR A C 1
ATOM 3186 O O . THR A 1 392 ? 11.776 31.602 -25.014 1.00 10.09 387 THR A O 1
ATOM 3190 N N . TRP A 1 393 ? 10.938 33.501 -24.168 1.00 8.48 388 TRP A N 1
ATOM 3191 C CA . TRP A 1 393 ? 12.264 33.974 -23.813 1.00 8.50 388 TRP A CA 1
ATOM 3192 C C . TRP A 1 393 ? 12.820 33.214 -22.568 1.00 9.28 388 TRP A C 1
ATOM 3193 O O . TRP A 1 393 ? 12.043 32.854 -21.656 1.00 8.38 388 TRP A O 1
ATOM 3204 N N . GLY A 1 394 ? 14.146 33.046 -22.520 1.00 8.47 389 GLY A N 1
ATOM 3205 C CA . GLY A 1 394 ? 14.874 32.740 -21.228 1.00 8.29 389 GLY A CA 1
ATOM 3206 C C . GLY A 1 394 ? 15.480 34.051 -20.727 1.00 8.75 389 GLY A C 1
ATOM 3207 O O . GLY A 1 394 ? 16.225 34.731 -21.482 1.00 8.60 389 GLY A O 1
ATOM 3208 N N . LEU A 1 395 ? 15.159 34.464 -19.487 1.00 8.22 390 LEU A N 1
ATOM 3209 C CA . LEU A 1 395 ? 15.561 35.813 -18.988 1.00 8.07 390 LEU A CA 1
ATOM 3210 C C . LEU A 1 395 ? 16.605 35.567 -17.907 1.00 7.87 390 LEU A C 1
ATOM 3211 O O . LEU A 1 395 ? 16.441 34.596 -17.160 1.00 6.46 390 LEU A O 1
ATOM 3216 N N . TYR A 1 396 ? 17.569 36.471 -17.731 1.00 6.36 391 TYR A N 1
ATOM 3217 C CA . TYR A 1 396 ? 18.578 36.255 -16.715 1.00 6.81 391 TYR A CA 1
ATOM 3218 C C . TYR A 1 396 ? 19.173 37.573 -16.304 1.00 8.65 391 TYR A C 1
ATOM 3219 O O . TYR A 1 396 ? 19.096 38.547 -17.042 1.00 8.25 391 TYR A O 1
ATOM 3228 N N . VAL A 1 397 ? 19.682 37.568 -15.076 1.00 8.99 392 VAL A N 1
ATOM 3229 C CA . VAL A 1 397 ? 20.361 38.741 -14.495 1.00 8.58 392 VAL A CA 1
ATOM 3230 C C . VAL A 1 397 ? 21.867 38.499 -14.693 1.00 8.60 392 VAL A C 1
ATOM 3231 O O . VAL A 1 397 ? 22.594 39.446 -15.045 1.00 9.53 392 VAL A O 1
ATOM 3235 N N . ARG A 1 398 ? 22.326 37.278 -14.362 1.00 7.06 393 ARG A N 1
ATOM 3236 C CA . ARG A 1 398 ? 23.698 36.827 -14.604 1.00 7.84 393 ARG A CA 1
ATOM 3237 C C . ARG A 1 398 ? 23.743 35.376 -15.048 1.00 9.30 393 ARG A C 1
ATOM 3238 O O . ARG A 1 398 ? 22.731 34.695 -15.005 1.00 8.22 393 ARG A O 1
ATOM 3246 N N . CYS A 1 399 ? 24.925 34.953 -15.504 1.00 9.78 394 CYS A N 1
ATOM 3247 C CA . CYS A 1 399 ? 25.134 33.605 -15.930 1.00 11.12 394 CYS A CA 1
ATOM 3248 C C . CYS A 1 399 ? 26.635 33.345 -15.855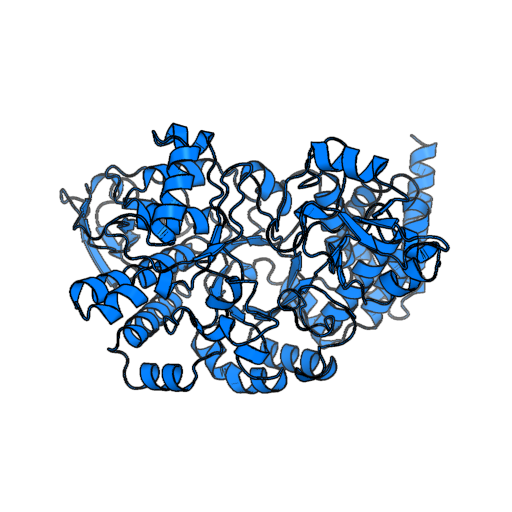 1.00 10.18 394 CYS A C 1
ATOM 3249 O O . CYS A 1 399 ? 27.359 34.165 -15.344 1.00 9.78 394 CYS A O 1
ATOM 3252 N N . HIS A 1 400 ? 27.083 32.190 -16.360 1.00 10.16 395 HIS A N 1
ATOM 3253 C CA . HIS A 1 400 ? 28.495 31.762 -16.319 1.00 8.44 395 HIS A CA 1
ATOM 3254 C C . HIS A 1 400 ? 29.438 32.638 -17.123 1.00 9.34 395 HIS A C 1
ATOM 3255 O O . HIS A 1 400 ? 30.648 32.558 -16.937 1.00 8.57 395 HIS A O 1
ATOM 3262 N N . ASP A 1 401 ? 28.898 33.418 -18.072 1.00 8.01 396 ASP A N 1
ATOM 3263 C CA . ASP A 1 401 ? 29.775 34.218 -18.930 1.00 9.39 396 ASP A CA 1
ATOM 3264 C C . ASP A 1 401 ? 29.950 35.642 -18.459 1.00 10.20 396 ASP A C 1
ATOM 3265 O O . ASP A 1 401 ? 29.166 36.145 -17.618 1.00 10.06 396 ASP A O 1
ATOM 3270 N N . ASP A 1 402 ? 30.965 36.307 -19.028 1.00 9.18 397 ASP A N 1
ATOM 3271 C CA . ASP A 1 402 ? 31.108 37.724 -18.862 1.00 9.78 397 ASP A CA 1
ATOM 3272 C C . ASP A 1 402 ? 29.894 38.442 -19.490 1.00 10.16 397 ASP A C 1
ATOM 3273 O O . ASP A 1 402 ? 29.116 37.851 -20.230 1.00 10.10 397 ASP A O 1
ATOM 3278 N N . ILE A 1 403 ? 29.783 39.724 -19.229 1.00 9.50 398 ILE A N 1
ATOM 3279 C CA . ILE A 1 403 ? 28.750 40.565 -19.833 1.00 10.68 398 ILE A CA 1
ATOM 3280 C C . ILE A 1 403 ? 29.373 41.345 -20.996 1.00 11.65 398 ILE A C 1
ATOM 3281 O O . ILE A 1 403 ? 30.373 42.066 -20.793 1.00 10.71 398 ILE A O 1
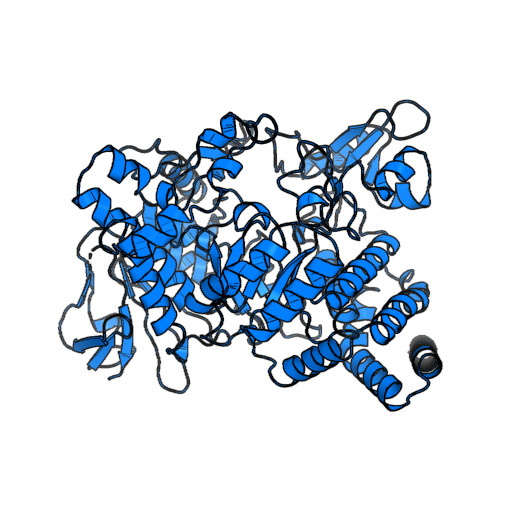ATOM 3286 N N . GLY A 1 404 ? 28.818 41.181 -22.210 1.00 10.86 399 GLY A N 1
ATOM 3287 C CA . GLY A 1 404 ? 29.159 42.060 -23.364 1.00 10.88 399 GLY A CA 1
ATOM 3288 C C . GLY A 1 404 ? 28.126 43.186 -23.484 1.00 11.10 399 GLY A C 1
ATOM 3289 O O . GLY A 1 404 ? 26.921 42.964 -23.380 1.00 10.07 399 GLY A O 1
ATOM 3290 N N . TRP A 1 405 ? 28.578 44.410 -23.668 1.00 10.27 400 TRP A N 1
ATOM 3291 C CA . TRP A 1 405 ? 27.627 45.527 -23.803 1.00 12.45 400 TRP A CA 1
ATOM 3292 C C . TRP A 1 405 ? 27.044 45.632 -25.207 1.00 13.33 400 TRP A C 1
ATOM 3293 O O . TRP A 1 405 ? 27.404 46.544 -25.970 1.00 12.93 400 TRP A O 1
ATOM 3304 N N . ALA A 1 406 ? 26.075 44.759 -25.504 1.00 15.09 401 ALA A N 1
ATOM 3305 C CA . ALA A 1 406 ? 25.450 44.692 -26.840 1.00 16.55 401 ALA A CA 1
ATOM 3306 C C . ALA A 1 406 ? 24.386 45.796 -26.930 1.00 16.95 401 ALA A C 1
ATOM 3307 O O . ALA A 1 406 ? 23.205 45.571 -26.728 1.00 18.91 401 ALA A O 1
ATOM 3309 N N . ILE A 1 407 ? 24.850 47.014 -27.153 1.00 17.85 402 ILE A N 1
ATOM 3310 C CA . ILE A 1 407 ? 23.987 48.184 -27.240 1.00 16.96 402 ILE A CA 1
ATOM 3311 C C . ILE A 1 407 ? 24.105 48.716 -28.642 1.00 18.09 402 ILE A C 1
ATOM 3312 O O . ILE A 1 407 ? 25.202 49.018 -29.078 1.00 17.01 402 ILE A O 1
ATOM 3317 N N . SER A 1 408 ? 22.981 48.831 -29.345 1.00 17.60 403 SER A N 1
ATOM 3318 C CA . SER A 1 408 ? 23.099 49.306 -30.717 1.00 18.91 403 SER A CA 1
ATOM 3319 C C . SER A 1 408 ? 23.236 50.834 -30.819 1.00 18.14 403 SER A C 1
ATOM 3320 O O . SER A 1 408 ? 22.641 51.607 -30.042 1.00 16.97 403 SER A O 1
ATOM 3323 N N . ASP A 1 409 ? 24.084 51.268 -31.736 1.00 17.65 404 ASP A N 1
ATOM 3324 C CA . ASP A 1 409 ? 24.239 52.696 -32.017 1.00 17.68 404 ASP A CA 1
ATOM 3325 C C . ASP A 1 409 ? 22.902 53.341 -32.340 1.00 16.61 404 ASP A C 1
ATOM 3326 O O . ASP A 1 409 ? 22.684 54.469 -31.892 1.00 15.97 404 ASP A O 1
ATOM 3331 N N . GLU A 1 410 ? 22.030 52.661 -33.115 1.00 15.81 405 GLU A N 1
ATOM 3332 C CA . GLU A 1 410 ? 20.662 53.228 -33.439 1.00 17.22 405 GLU A CA 1
ATOM 3333 C C . GLU A 1 410 ? 19.789 53.394 -32.199 1.00 17.03 405 GLU A C 1
ATOM 3334 O O . GLU A 1 410 ? 19.131 54.435 -32.027 1.00 15.57 405 GLU A O 1
ATOM 3336 N N . ASP A 1 411 ? 19.732 52.348 -31.346 1.00 17.90 406 ASP A N 1
ATOM 3337 C CA . ASP A 1 411 ? 18.956 52.452 -30.085 1.00 15.29 406 ASP A CA 1
ATOM 3338 C C . ASP A 1 411 ? 19.422 53.639 -29.227 1.00 14.96 406 ASP A C 1
ATOM 3339 O O . ASP A 1 411 ? 18.616 54.453 -28.694 1.00 15.83 406 ASP A O 1
ATOM 3344 N N . ALA A 1 412 ? 20.727 53.707 -29.058 1.00 14.70 407 ALA A N 1
ATOM 3345 C CA . ALA A 1 412 ? 21.407 54.736 -28.279 1.00 14.48 407 ALA A CA 1
ATOM 3346 C C . ALA A 1 412 ? 21.078 56.114 -28.828 1.00 15.36 407 ALA A C 1
ATOM 3347 O O . ALA A 1 412 ? 20.642 57.001 -28.064 1.00 14.62 407 ALA A O 1
ATOM 3349 N N . ALA A 1 413 ? 21.191 56.277 -30.140 1.00 14.38 408 ALA A N 1
ATOM 3350 C CA . ALA A 1 413 ? 20.871 57.589 -30.752 1.00 16.22 408 ALA A CA 1
ATOM 3351 C C . ALA A 1 413 ? 19.424 58.040 -30.477 1.00 16.52 408 ALA A C 1
ATOM 3352 O O . ALA A 1 413 ? 19.172 59.222 -30.225 1.00 17.61 408 ALA A O 1
ATOM 3354 N N . ARG A 1 414 ? 18.473 57.099 -30.505 1.00 16.89 409 ARG A N 1
ATOM 3355 C CA . ARG A 1 414 ? 17.075 57.392 -30.208 1.00 17.21 409 ARG A CA 1
ATOM 3356 C C . ARG A 1 414 ? 16.850 57.830 -28.763 1.00 17.47 409 ARG A C 1
ATOM 3357 O O . ARG A 1 414 ? 15.930 58.598 -28.494 1.00 16.46 409 ARG A O 1
ATOM 3365 N N . ALA A 1 415 ? 17.712 57.364 -27.851 1.00 16.49 410 ALA A N 1
ATOM 3366 C CA . ALA A 1 415 ? 17.743 57.857 -26.475 1.00 17.24 410 ALA A CA 1
ATOM 3367 C C . ALA A 1 415 ? 18.674 59.034 -26.225 1.00 18.36 410 ALA A C 1
ATOM 3368 O O . ALA A 1 415 ? 18.956 59.362 -25.056 1.00 19.14 410 ALA A O 1
ATOM 3370 N N . GLY A 1 416 ? 19.200 59.651 -27.298 1.00 17.93 411 GLY A N 1
ATOM 3371 C CA . GLY A 1 416 ? 20.038 60.859 -27.140 1.00 18.55 411 GLY A CA 1
ATOM 3372 C C . GLY A 1 416 ? 21.449 60.514 -26.771 1.00 19.01 411 GLY A C 1
ATOM 3373 O O . GLY A 1 416 ? 22.240 61.394 -26.449 1.00 21.64 411 GLY A O 1
ATOM 3374 N N . LEU A 1 417 ? 21.823 59.235 -26.877 1.00 17.69 412 LEU A N 1
ATOM 3375 C CA . LEU A 1 417 ? 23.187 58.820 -26.476 1.00 16.38 412 LEU A CA 1
ATOM 3376 C C . LEU A 1 417 ? 24.035 58.468 -27.682 1.00 15.30 412 LEU A C 1
ATOM 3377 O O . LEU A 1 417 ? 23.487 58.106 -28.721 1.00 14.89 412 LEU A O 1
ATOM 3382 N N . ASN A 1 418 ? 25.358 58.565 -27.523 1.00 13.86 413 ASN A N 1
ATOM 3383 C CA . ASN A 1 418 ? 26.298 57.987 -28.450 1.00 15.81 413 ASN A CA 1
ATOM 3384 C C . ASN A 1 418 ? 26.589 56.539 -28.002 1.00 15.99 413 ASN A C 1
ATOM 3385 O O . ASN A 1 418 ? 27.006 56.303 -26.835 1.00 15.13 413 ASN A O 1
ATOM 3390 N N . GLY A 1 419 ? 26.379 55.575 -28.902 1.00 15.25 414 GLY A N 1
ATOM 3391 C CA . GLY A 1 419 ? 26.479 54.176 -28.479 1.00 14.61 414 GLY A CA 1
ATOM 3392 C C . GLY A 1 419 ? 27.855 53.827 -27.960 1.00 14.69 414 GLY A C 1
ATOM 3393 O O . GLY A 1 419 ? 27.982 53.237 -26.876 1.00 15.21 414 GLY A O 1
ATOM 3394 N N . ALA A 1 420 ? 28.904 54.191 -28.705 1.00 13.33 415 ALA A N 1
ATOM 3395 C CA . ALA A 1 420 ? 30.255 53.885 -28.287 1.00 12.69 415 ALA A CA 1
ATOM 3396 C C . ALA A 1 420 ? 30.620 54.550 -26.922 1.00 12.54 415 ALA A C 1
ATOM 3397 O O . ALA A 1 420 ? 31.282 53.913 -26.072 1.00 10.51 415 ALA A O 1
ATOM 3399 N N . ALA A 1 421 ? 30.216 55.804 -26.730 1.00 11.24 416 ALA A N 1
ATOM 3400 C CA . ALA A 1 421 ? 30.424 56.460 -25.443 1.00 12.23 416 ALA A CA 1
ATOM 3401 C C . ALA A 1 421 ? 29.753 55.702 -24.313 1.00 11.03 416 ALA A C 1
ATOM 3402 O O . ALA A 1 421 ? 30.300 55.578 -23.193 1.00 11.60 416 ALA A O 1
ATOM 3404 N N . HIS A 1 422 ? 28.562 55.199 -24.575 1.00 12.77 417 HIS A N 1
ATOM 3405 C CA . HIS A 1 422 ? 27.812 54.620 -23.460 1.00 12.68 417 HIS A CA 1
ATOM 3406 C C . HIS A 1 422 ? 28.383 53.230 -23.137 1.00 13.28 417 HIS A C 1
ATOM 3407 O O . HIS A 1 422 ? 28.491 52.848 -21.960 1.00 11.30 417 HIS A O 1
ATOM 3414 N N . ARG A 1 423 ? 28.761 52.473 -24.178 1.00 12.29 418 ARG A N 1
ATOM 3415 C CA . ARG A 1 423 ? 29.380 51.168 -23.919 1.00 12.93 418 ARG A CA 1
ATOM 3416 C C . ARG A 1 423 ? 30.689 51.363 -23.153 1.00 13.75 418 ARG A C 1
ATOM 3417 O O . ARG A 1 423 ? 31.055 50.544 -22.298 1.00 12.12 418 ARG A O 1
ATOM 3425 N N . HIS A 1 424 ? 31.403 52.452 -23.474 1.00 13.75 419 HIS A N 1
ATOM 3426 C CA . HIS A 1 424 ? 32.707 52.702 -22.823 1.00 13.93 419 HIS A CA 1
ATOM 3427 C C . HIS A 1 424 ? 32.441 53.014 -21.343 1.00 14.05 419 HIS A C 1
ATOM 3428 O O . HIS A 1 424 ? 33.094 52.443 -20.453 1.00 13.84 419 HIS A O 1
ATOM 3435 N N . PHE A 1 425 ? 31.466 53.901 -21.080 1.00 13.50 420 PHE A N 1
ATOM 3436 C CA . PHE A 1 425 ? 31.002 54.158 -19.684 1.00 13.12 420 PHE A CA 1
ATOM 3437 C C . PHE A 1 425 ? 30.616 52.903 -18.894 1.00 12.51 420 PHE A C 1
ATOM 3438 O O . PHE A 1 425 ? 30.995 52.747 -17.724 1.00 11.65 420 PHE A O 1
ATOM 3446 N N . LEU A 1 426 ? 29.863 51.990 -19.512 1.00 12.06 421 LEU A N 1
ATOM 3447 C CA . LEU A 1 426 ? 29.442 50.809 -18.777 1.00 11.28 421 LEU A CA 1
ATOM 3448 C C . LEU A 1 426 ? 30.674 49.969 -18.362 1.00 11.64 421 LEU A C 1
ATOM 3449 O O . LEU A 1 426 ? 30.673 49.441 -17.230 1.00 11.34 421 LEU A O 1
ATOM 3454 N N . SER A 1 427 ? 31.711 49.787 -19.226 1.00 10.17 422 SER A N 1
ATOM 3455 C CA . SER A 1 427 ? 32.852 49.010 -18.677 1.00 11.20 422 SER A CA 1
ATOM 3456 C C . SER A 1 427 ? 33.675 49.795 -17.625 1.00 11.61 422 SER A C 1
ATOM 3457 O O . SER A 1 427 ? 34.148 49.210 -16.643 1.00 11.46 422 SER A O 1
ATOM 3460 N N . ASP A 1 428 ? 33.745 51.118 -17.764 1.00 12.25 423 ASP A N 1
ATOM 3461 C CA . ASP A 1 428 ? 34.406 51.898 -16.690 1.00 12.36 423 ASP A CA 1
ATOM 3462 C C . ASP A 1 428 ? 33.600 51.792 -15.398 1.00 12.23 423 ASP A C 1
ATOM 3463 O O . ASP A 1 428 ? 34.157 51.668 -14.309 1.00 13.06 423 ASP A O 1
ATOM 3468 N N . PHE A 1 429 ? 32.287 51.872 -15.519 1.00 11.73 424 PHE A N 1
ATOM 3469 C CA . PHE A 1 429 ? 31.433 51.833 -14.319 1.00 11.04 424 PHE A CA 1
ATOM 3470 C C . PHE A 1 429 ? 31.519 50.448 -13.645 1.00 10.77 424 PHE A C 1
ATOM 3471 O O . PHE A 1 429 ? 31.879 50.346 -12.461 1.00 11.33 424 PHE A O 1
ATOM 3479 N N . TYR A 1 430 ? 31.268 49.392 -14.409 1.00 10.45 425 TYR A N 1
ATOM 3480 C CA . TYR A 1 430 ? 31.267 48.020 -13.818 1.00 11.94 425 TYR A CA 1
ATOM 3481 C C . TYR A 1 430 ? 32.625 47.457 -13.448 1.00 12.97 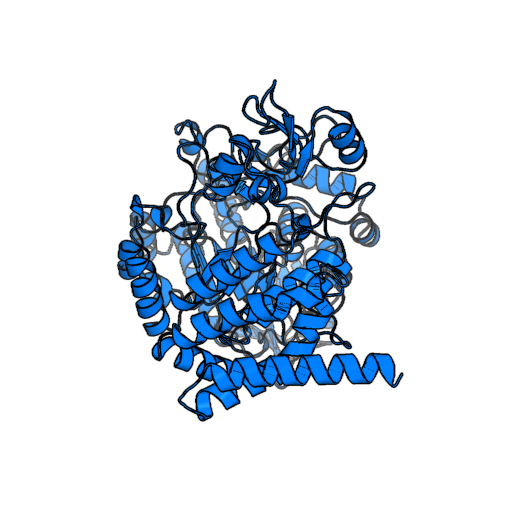425 TYR A C 1
ATOM 3482 O O . TYR A 1 430 ? 32.696 46.493 -12.656 1.00 12.92 425 TYR A O 1
ATOM 3491 N N . SER A 1 431 ? 33.713 48.031 -13.983 1.00 14.28 426 SER A N 1
ATOM 3492 C CA . SER A 1 431 ? 35.053 47.643 -13.460 1.00 14.18 426 SER A CA 1
ATOM 3493 C C . SER A 1 431 ? 35.443 48.431 -12.210 1.00 15.11 426 SER A C 1
ATOM 3494 O O . SER A 1 431 ? 36.526 48.229 -11.675 1.00 13.50 426 SER A O 1
ATOM 3497 N N . GLY A 1 432 ? 34.570 49.330 -11.769 1.00 15.21 427 GLY A N 1
ATOM 3498 C CA . GLY A 1 432 ? 34.852 50.154 -10.611 1.00 16.98 427 GLY A CA 1
ATOM 3499 C C . GLY A 1 432 ? 35.753 51.341 -10.867 1.00 19.40 427 GLY A C 1
ATOM 3500 O O . GLY A 1 432 ? 36.152 51.967 -9.914 1.00 20.64 427 GLY A O 1
ATOM 3501 N N . GLN A 1 433 ? 36.046 51.676 -12.129 1.00 19.66 428 GLN A N 1
ATOM 3502 C CA . GLN A 1 433 ? 36.990 52.773 -12.468 1.00 23.06 428 GLN A CA 1
ATOM 3503 C C . GLN A 1 433 ? 36.331 54.157 -12.416 1.00 23.82 428 GLN A C 1
ATOM 3504 O O . GLN A 1 433 ? 37.018 55.165 -12.118 1.00 26.68 428 GLN A O 1
ATOM 3510 N N . PHE A 1 434 ? 35.031 54.213 -12.702 1.00 21.93 429 PHE A N 1
ATOM 3511 C CA . PHE A 1 434 ? 34.217 55.422 -12.619 1.00 20.57 429 PHE A CA 1
ATOM 3512 C C . PHE A 1 434 ? 33.975 55.876 -11.175 1.00 21.30 429 PHE A C 1
ATOM 3513 O O . PHE A 1 434 ? 33.468 55.132 -10.360 1.00 20.34 429 PHE A O 1
ATOM 3521 N N . PRO A 1 435 ? 34.279 57.141 -10.864 1.00 23.65 430 PRO A N 1
ATOM 3522 C CA . PRO A 1 435 ? 34.192 57.571 -9.450 1.00 23.57 430 PRO A CA 1
ATOM 3523 C C . PRO A 1 435 ? 32.787 57.474 -8.836 1.00 21.67 430 PRO A C 1
ATOM 3524 O O . PRO A 1 435 ? 31.788 57.855 -9.452 1.00 20.58 430 PRO A O 1
ATOM 3528 N N . GLY A 1 436 ? 32.715 56.926 -7.623 1.00 19.80 431 GLY A N 1
ATOM 3529 C CA . GLY A 1 436 ? 31.414 56.686 -6.979 1.00 19.37 431 GLY A CA 1
ATOM 3530 C C . GLY A 1 436 ? 30.698 55.364 -7.380 1.00 18.73 431 GLY A C 1
ATOM 3531 O O . GLY A 1 436 ? 29.660 54.995 -6.768 1.00 18.98 431 GLY A O 1
ATOM 3532 N N . SER A 1 437 ? 31.238 54.638 -8.374 1.00 16.55 432 SER A N 1
ATOM 3533 C CA . SER A 1 437 ? 30.541 53.415 -8.850 1.00 13.81 432 SER A CA 1
ATOM 3534 C C . SER A 1 437 ? 30.371 52.470 -7.665 1.00 12.99 432 SER A C 1
ATOM 3535 O O . SER A 1 437 ? 31.225 52.370 -6.791 1.00 13.79 432 SER A O 1
ATOM 3538 N N . PHE A 1 438 ? 29.290 51.742 -7.627 1.00 13.08 433 PHE A N 1
ATOM 3539 C CA . PHE A 1 438 ? 29.124 50.764 -6.542 1.00 11.19 433 PHE A CA 1
ATOM 3540 C C . PHE A 1 438 ? 29.653 49.398 -6.953 1.00 11.92 433 PHE A C 1
ATOM 3541 O O . PHE A 1 438 ? 29.675 48.461 -6.129 1.00 11.87 433 PHE A O 1
ATOM 3549 N N . ALA A 1 439 ? 30.031 49.251 -8.238 1.00 11.97 434 ALA A N 1
ATOM 3550 C CA . ALA A 1 439 ? 30.319 47.941 -8.820 1.00 10.16 434 ALA A CA 1
ATOM 3551 C C . ALA A 1 439 ? 31.754 47.451 -8.578 1.00 12.04 434 ALA A C 1
ATOM 3552 O O . ALA A 1 439 ? 32.742 48.244 -8.649 1.00 11.35 434 ALA A O 1
ATOM 3554 N N . ARG A 1 440 ? 31.888 46.167 -8.303 1.00 12.17 435 ARG A N 1
ATOM 3555 C CA A ARG A 1 440 ? 33.212 45.549 -8.169 0.50 13.70 435 ARG A CA 1
ATOM 3556 C CA B ARG A 1 440 ? 33.210 45.543 -8.159 0.50 13.57 435 ARG A CA 1
ATOM 3557 C C . ARG A 1 440 ? 33.413 44.459 -9.217 1.00 14.10 435 ARG A C 1
ATOM 3558 O O . ARG A 1 440 ? 33.553 43.311 -8.892 1.00 16.67 435 ARG A O 1
ATOM 3573 N N . GLY A 1 441 ? 33.398 44.807 -10.506 1.00 14.22 436 GLY A N 1
ATOM 3574 C CA . GLY A 1 441 ? 33.590 43.773 -11.555 1.00 12.35 436 GLY A CA 1
ATOM 3575 C C . GLY A 1 441 ? 35.043 43.808 -12.056 1.00 12.79 436 GLY A C 1
ATOM 3576 O O . GLY A 1 441 ? 35.813 44.687 -11.654 1.00 12.41 436 GLY A O 1
ATOM 3577 N N . LEU A 1 442 ? 35.368 42.943 -13.022 1.00 12.30 437 LEU A N 1
ATOM 3578 C CA . LEU A 1 442 ? 36.693 42.789 -13.544 1.00 13.09 437 LEU A CA 1
ATOM 3579 C C . LEU A 1 442 ? 36.612 42.932 -15.038 1.00 13.02 437 LEU A C 1
ATOM 3580 O O . LEU A 1 442 ? 35.664 42.425 -15.678 1.00 11.81 437 LEU A O 1
ATOM 3585 N N . VAL A 1 443 ? 37.580 43.640 -15.625 1.00 13.33 438 VAL A N 1
ATOM 3586 C CA . VAL A 1 443 ? 37.642 43.737 -17.101 1.00 13.65 438 VAL A CA 1
ATOM 3587 C C . VAL A 1 443 ? 37.979 42.357 -17.688 1.00 13.93 438 VAL A C 1
ATOM 3588 O O . VAL A 1 443 ? 38.888 41.667 -17.168 1.00 13.44 438 VAL A O 1
ATOM 3592 N N . PHE A 1 444 ? 37.245 41.942 -18.740 1.00 13.49 439 PHE A N 1
ATOM 3593 C CA . PHE A 1 444 ? 37.455 40.663 -19.423 1.00 13.23 439 PHE A CA 1
ATOM 3594 C C . PHE A 1 444 ? 37.744 40.900 -20.888 1.00 13.93 439 PHE A C 1
ATOM 3595 O O . PHE A 1 444 ? 36.990 41.608 -21.549 1.00 14.09 439 PHE A O 1
ATOM 3603 N N . GLN A 1 445 ? 38.863 40.350 -21.394 1.00 14.56 440 GLN A N 1
ATOM 3604 C CA . GLN A 1 445 ? 39.178 40.405 -22.837 1.00 14.65 440 GLN A CA 1
ATOM 3605 C C . GLN A 1 445 ? 39.269 41.850 -23.391 1.00 16.21 440 GLN A C 1
ATOM 3606 O O . GLN A 1 445 ? 38.665 42.172 -24.475 1.00 15.12 440 GLN A O 1
ATOM 3612 N N . TYR A 1 446 ? 39.961 42.726 -22.659 1.00 16.89 441 TYR A N 1
ATOM 3613 C CA . TYR A 1 446 ? 40.273 44.021 -23.250 1.00 18.81 441 TYR A CA 1
ATOM 3614 C C . TYR A 1 446 ? 40.982 43.813 -24.608 1.00 20.04 441 TYR A C 1
ATOM 3615 O O . TYR A 1 446 ? 42.004 43.110 -24.681 1.00 19.34 441 TYR A O 1
ATOM 3624 N N . ASN A 1 447 ? 40.446 44.430 -25.643 1.00 20.81 442 ASN A N 1
ATOM 3625 C CA . ASN A 1 447 ? 41.042 44.357 -26.977 1.00 23.58 442 ASN A CA 1
ATOM 3626 C C . ASN A 1 447 ? 41.712 45.690 -27.326 1.00 24.95 442 ASN A C 1
ATOM 3627 O O . ASN A 1 447 ? 41.014 46.676 -27.549 1.00 25.00 442 ASN A O 1
ATOM 3632 N N . PRO A 1 448 ? 43.074 45.707 -27.339 1.00 28.09 443 PRO A N 1
ATOM 3633 C CA . PRO A 1 448 ? 43.843 46.949 -27.578 1.00 29.41 443 PRO A CA 1
ATOM 3634 C C . PRO A 1 448 ? 43.589 47.458 -29.003 1.00 31.28 443 PRO A C 1
ATOM 3635 O O . PRO A 1 448 ? 43.559 48.656 -29.200 1.00 33.00 443 PRO A O 1
ATOM 3639 N N . VAL A 1 449 ? 43.321 46.590 -29.971 1.00 31.31 444 VAL A N 1
ATOM 3640 C CA . VAL A 1 449 ? 43.093 47.075 -31.332 1.00 31.16 444 VAL A CA 1
ATOM 3641 C C . VAL A 1 449 ? 41.872 48.000 -31.478 1.00 30.82 444 VAL A C 1
ATOM 3642 O O . VAL A 1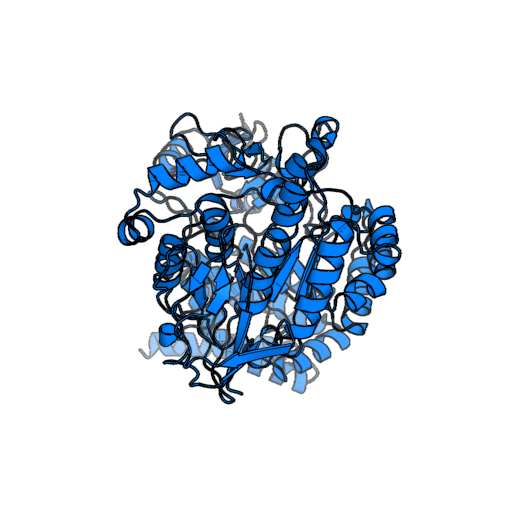 449 ? 41.908 48.969 -32.243 1.00 31.15 444 VAL A O 1
ATOM 3646 N N . ASN A 1 450 ? 40.772 47.699 -30.776 1.00 28.88 445 ASN A N 1
ATOM 3647 C CA . ASN A 1 450 ? 39.506 48.438 -30.955 1.00 25.89 445 ASN A CA 1
ATOM 3648 C C . ASN A 1 450 ? 38.872 48.911 -29.646 1.00 25.27 445 ASN A C 1
ATOM 3649 O O . ASN A 1 450 ? 37.815 49.516 -29.662 1.00 24.84 445 ASN A O 1
ATOM 3654 N N . GLY A 1 451 ? 39.509 48.596 -28.530 1.00 23.44 446 GLY A N 1
ATOM 3655 C CA . GLY A 1 451 ? 39.048 49.112 -27.246 1.00 24.19 446 GLY A CA 1
ATOM 3656 C C . GLY A 1 451 ? 37.956 48.300 -26.540 1.00 23.04 446 GLY A C 1
ATOM 3657 O O . GLY A 1 451 ? 37.536 48.679 -25.434 1.00 24.43 446 GLY A O 1
ATOM 3658 N N . ASP A 1 452 ? 37.491 47.219 -27.169 1.00 20.79 447 ASP A N 1
ATOM 3659 C CA . ASP A 1 452 ? 36.360 46.433 -26.652 1.00 20.62 447 ASP A CA 1
ATOM 3660 C C . ASP A 1 452 ? 36.677 45.926 -25.247 1.00 17.87 447 ASP A C 1
ATOM 3661 O O . ASP A 1 452 ? 37.776 45.396 -25.022 1.00 16.54 447 ASP A O 1
ATOM 3666 N N . ARG A 1 453 ? 35.736 46.082 -24.320 1.00 15.92 448 ARG A N 1
ATOM 3667 C CA . ARG A 1 453 ? 35.870 45.391 -23.039 1.00 14.77 448 ARG A CA 1
ATOM 3668 C C . ARG A 1 453 ? 34.550 44.670 -22.652 1.00 12.65 448 ARG A C 1
ATOM 3669 O O . ARG A 1 453 ? 33.448 45.200 -22.849 1.00 13.81 448 ARG A O 1
ATOM 3677 N N . ARG A 1 454 ? 34.670 43.491 -22.075 1.00 10.74 449 ARG A N 1
ATOM 3678 C CA . ARG A 1 454 ? 33.539 42.877 -21.354 1.00 10.32 449 ARG A CA 1
ATOM 3679 C C . ARG A 1 454 ? 33.822 42.884 -19.841 1.00 10.87 449 ARG A C 1
ATOM 3680 O O . ARG A 1 454 ? 34.884 43.310 -19.407 1.00 11.63 449 ARG A O 1
ATOM 3688 N N . ILE A 1 455 ? 32.855 42.415 -19.048 1.00 11.53 450 ILE A N 1
ATOM 3689 C CA . ILE A 1 455 ? 32.921 42.487 -17.581 1.00 9.99 450 ILE A CA 1
ATOM 3690 C C . ILE A 1 455 ? 32.567 41.133 -16.944 1.00 10.22 450 ILE A C 1
ATOM 3691 O O . ILE A 1 455 ? 31.538 40.535 -17.298 1.00 10.15 450 ILE A O 1
ATOM 3696 N N . SER A 1 456 ? 33.389 40.691 -15.975 1.00 10.26 451 SER A N 1
ATOM 3697 C CA . SER A 1 456 ? 33.108 39.548 -15.153 1.00 10.03 451 SER A CA 1
ATOM 3698 C C . SER A 1 456 ? 32.764 40.076 -13.751 1.00 10.65 451 SER A C 1
ATOM 3699 O O . SER A 1 456 ? 33.150 41.195 -13.385 1.00 11.69 451 SER A O 1
ATOM 3702 N N . GLY A 1 457 ? 32.116 39.235 -12.939 1.00 9.32 452 GLY A N 1
ATOM 3703 C CA . GLY A 1 457 ? 31.668 39.668 -11.641 1.00 7.28 452 GLY A CA 1
ATOM 3704 C C . GLY A 1 457 ? 30.331 39.006 -11.349 1.00 9.51 452 GLY A C 1
ATOM 3705 O O . GLY A 1 457 ? 29.487 38.765 -12.276 1.00 8.64 452 GLY A O 1
ATOM 3706 N N . SER A 1 458 ? 30.111 38.726 -10.074 1.00 8.29 453 SER A N 1
ATOM 3707 C CA . SER A 1 458 ? 28.838 38.106 -9.645 1.00 9.11 453 SER A CA 1
ATOM 3708 C C . SER A 1 458 ? 27.778 39.210 -9.546 1.00 9.53 453 SER A C 1
ATOM 3709 O O . SER A 1 458 ? 28.124 40.447 -9.472 1.00 9.16 453 SER A O 1
ATOM 3712 N N . ALA A 1 459 ? 26.507 38.807 -9.610 1.00 9.25 454 ALA A N 1
ATOM 3713 C CA . ALA A 1 459 ? 25.420 39.807 -9.523 1.00 10.67 454 ALA A CA 1
ATOM 3714 C C . ALA A 1 459 ? 25.621 40.701 -8.294 1.00 11.01 454 ALA A C 1
ATOM 3715 O O . ALA A 1 459 ? 25.535 41.922 -8.401 1.00 10.01 454 ALA A O 1
ATOM 3717 N N . ALA A 1 460 ? 25.805 40.069 -7.129 1.00 10.60 455 ALA A N 1
ATOM 3718 C CA . ALA A 1 460 ? 25.900 40.839 -5.879 1.00 10.46 455 ALA A CA 1
ATOM 3719 C C . ALA A 1 460 ? 27.147 41.749 -5.843 1.00 10.06 455 ALA A C 1
ATOM 3720 O O . ALA A 1 460 ? 27.066 42.873 -5.311 1.00 9.81 455 ALA A O 1
ATOM 3722 N N . SER A 1 461 ? 28.263 41.326 -6.458 1.00 9.83 456 SER A N 1
ATOM 3723 C CA . SER A 1 461 ? 29.441 42.203 -6.567 1.00 9.29 456 SER A CA 1
ATOM 3724 C C . SER A 1 461 ? 29.233 43.353 -7.548 1.00 10.90 456 SER A C 1
ATOM 3725 O O . SER A 1 461 ? 29.729 44.478 -7.329 1.00 10.31 456 SER A O 1
ATOM 3728 N N . LEU A 1 462 ? 28.464 43.116 -8.601 1.00 9.40 457 LEU A N 1
ATOM 3729 C CA . LEU A 1 462 ? 28.253 44.174 -9.634 1.00 10.24 457 LEU A CA 1
ATOM 3730 C C . LEU A 1 462 ? 27.238 45.188 -9.148 1.00 10.22 457 LEU A C 1
ATOM 3731 O O . LEU A 1 462 ? 27.335 46.343 -9.496 1.00 11.97 457 LEU A O 1
ATOM 3736 N N . ALA A 1 463 ? 26.278 44.730 -8.331 1.00 10.55 458 ALA A N 1
ATOM 3737 C CA . ALA A 1 463 ? 25.111 45.540 -7.856 1.00 9.44 458 ALA A CA 1
ATOM 3738 C C . ALA A 1 463 ? 25.363 46.347 -6.572 1.00 9.72 458 ALA A C 1
ATOM 3739 O O . ALA A 1 463 ? 24.500 47.098 -6.130 1.00 10.09 458 ALA A O 1
ATOM 3741 N N . GLY A 1 464 ? 26.549 46.200 -6.011 1.00 9.40 459 GLY A N 1
ATOM 3742 C CA . GLY A 1 464 ? 27.071 47.073 -4.940 1.00 10.80 459 GLY A CA 1
ATOM 3743 C C . GLY A 1 464 ? 27.328 46.422 -3.586 1.00 13.25 459 GLY A C 1
ATOM 3744 O O . GLY A 1 464 ? 27.894 47.072 -2.696 1.00 11.52 459 GLY A O 1
ATOM 3745 N N . LEU A 1 465 ? 26.909 45.157 -3.419 1.00 12.69 460 LEU A N 1
ATOM 3746 C CA . LEU A 1 465 ? 27.065 44.488 -2.127 1.00 13.46 460 LEU A CA 1
ATOM 3747 C C . LEU A 1 465 ? 28.460 44.297 -1.639 1.00 14.04 460 LEU A C 1
ATOM 3748 O O . LEU A 1 465 ? 28.737 44.500 -0.448 1.00 12.63 460 LEU A O 1
ATOM 3753 N N . GLU A 1 466 ? 29.355 43.820 -2.508 1.00 14.27 461 GLU A N 1
ATOM 3754 C CA . GLU A 1 466 ? 30.730 43.641 -2.073 1.00 15.07 461 GLU A CA 1
ATOM 3755 C C . GLU A 1 466 ? 31.283 45.016 -1.590 1.00 15.67 461 GLU A C 1
ATOM 3756 O O . GLU A 1 466 ? 31.815 45.104 -0.478 1.00 14.70 461 GLU A O 1
ATOM 3762 N N . ALA A 1 467 ? 31.209 46.076 -2.419 1.00 15.18 462 ALA A N 1
ATOM 3763 C CA . ALA A 1 467 ? 31.673 47.408 -1.942 1.00 15.05 462 ALA A CA 1
ATOM 3764 C C . ALA A 1 467 ? 30.912 47.848 -0.659 1.00 15.22 462 ALA A C 1
ATOM 3765 O O . ALA A 1 467 ? 31.483 48.443 0.224 1.00 15.30 462 ALA A O 1
ATOM 3767 N N . ALA A 1 468 ? 29.618 47.581 -0.560 1.00 13.54 463 ALA A N 1
ATOM 3768 C CA . ALA A 1 468 ? 28.857 48.162 0.550 1.00 14.60 463 ALA A CA 1
ATOM 3769 C C . ALA A 1 468 ? 29.330 47.467 1.855 1.00 14.54 463 ALA A C 1
ATOM 3770 O O . ALA A 1 468 ? 29.504 48.113 2.903 1.00 13.54 463 ALA A O 1
ATOM 3772 N N . LEU A 1 469 ? 29.577 46.168 1.765 1.00 14.69 464 LEU A N 1
ATOM 3773 C CA . LEU A 1 469 ? 29.977 45.422 2.986 1.00 17.19 464 LEU A CA 1
ATOM 3774 C C . LEU A 1 469 ? 31.378 45.813 3.452 1.00 20.20 464 LEU A C 1
ATOM 3775 O O . LEU A 1 469 ? 31.635 45.748 4.650 1.00 21.53 464 LEU A O 1
ATOM 3780 N N . GLU A 1 470 ? 32.286 46.183 2.538 1.00 21.12 465 GLU A N 1
ATOM 3781 C CA . GLU A 1 470 ? 33.608 46.723 2.941 1.00 24.34 465 GLU A CA 1
ATOM 3782 C C . GLU A 1 470 ? 33.517 48.007 3.757 1.00 26.94 465 GLU A C 1
ATOM 3783 O O . GLU A 1 470 ? 34.294 48.196 4.706 1.00 25.81 465 GLU A O 1
ATOM 3789 N N . THR A 1 471 ? 32.621 48.916 3.340 1.00 28.77 466 THR A N 1
ATOM 3790 C CA . THR A 1 471 ? 32.469 50.214 3.995 1.00 30.44 466 THR A CA 1
ATOM 3791 C C . THR A 1 471 ? 31.738 49.994 5.314 1.00 30.74 466 THR A C 1
ATOM 3792 O O . THR A 1 471 ? 31.995 50.701 6.266 1.00 32.42 466 THR A O 1
ATOM 3796 N N . GLY A 1 472 ? 30.810 49.039 5.373 1.00 29.69 467 GLY A N 1
ATOM 3797 C CA . GLY A 1 472 ? 29.939 48.933 6.533 1.00 29.28 467 GLY A CA 1
ATOM 3798 C C . GLY A 1 472 ? 28.718 49.867 6.537 1.00 28.61 467 GLY A C 1
ATOM 3799 O O . GLY A 1 472 ? 27.753 49.661 7.308 1.00 29.68 467 GLY A O 1
ATOM 3800 N N . ASP A 1 473 ? 28.705 50.837 5.631 1.00 26.15 468 ASP A N 1
ATOM 3801 C CA . ASP A 1 473 ? 27.597 51.803 5.525 1.00 24.14 468 ASP A CA 1
ATOM 3802 C C . ASP A 1 473 ? 26.246 51.147 5.217 1.00 22.85 468 ASP A C 1
ATOM 3803 O O . ASP A 1 473 ? 26.038 50.544 4.140 1.00 20.68 468 ASP A O 1
ATOM 3808 N N . PRO A 1 474 ? 25.315 51.250 6.161 1.00 21.69 469 PRO A N 1
ATOM 3809 C CA . PRO A 1 474 ? 23.958 50.696 6.149 1.00 21.11 469 PRO A CA 1
ATOM 3810 C C . PRO A 1 474 ? 23.102 51.175 4.938 1.00 21.24 469 PRO A C 1
ATOM 3811 O O . PRO A 1 474 ? 22.241 50.420 4.453 1.00 22.26 469 PRO A O 1
ATOM 3815 N N . GLY A 1 475 ? 23.311 52.415 4.497 1.00 18.98 470 GLY A N 1
ATOM 3816 C CA . GLY A 1 475 ? 22.640 52.974 3.350 1.00 17.51 470 GLY A CA 1
ATOM 3817 C C . GLY A 1 475 ? 23.140 52.331 2.032 1.00 17.49 470 GLY A C 1
ATOM 3818 O O . GLY A 1 475 ? 22.311 52.040 1.135 1.00 15.26 470 GLY A O 1
ATOM 3819 N N . ARG A 1 476 ? 24.459 52.121 1.929 1.00 15.94 471 ARG A N 1
ATOM 3820 C CA . ARG A 1 476 ? 25.048 51.462 0.768 1.00 17.17 471 ARG A CA 1
ATOM 3821 C C . ARG A 1 476 ? 24.585 49.984 0.764 1.00 16.75 471 ARG A C 1
ATOM 3822 O O . ARG A 1 476 ? 24.237 49.441 -0.277 1.00 13.47 471 ARG A O 1
ATOM 3826 N N . ILE A 1 477 ? 24.568 49.337 1.926 1.00 15.32 472 ILE A N 1
ATOM 3827 C CA . ILE A 1 477 ? 24.037 47.944 1.996 1.00 15.54 472 ILE A CA 1
ATOM 3828 C C . ILE A 1 477 ? 22.574 47.819 1.547 1.00 17.21 472 ILE A C 1
ATOM 3829 O O . ILE A 1 477 ? 22.223 46.932 0.768 1.00 18.21 472 ILE A O 1
ATOM 3834 N N . GLU A 1 478 ? 21.723 48.722 2.021 1.00 17.28 473 GLU A N 1
ATOM 3835 C CA . GLU A 1 478 ? 20.289 48.684 1.730 1.00 18.21 473 GLU A CA 1
ATOM 3836 C C . GLU A 1 478 ? 20.058 48.883 0.246 1.00 16.96 473 GLU A C 1
ATOM 3837 O O . GLU A 1 478 ? 19.278 48.159 -0.349 1.00 15.87 473 GLU A O 1
ATOM 3843 N N . ASP A 1 479 ? 20.703 49.898 -0.334 1.00 14.11 474 ASP A N 1
ATOM 3844 C CA . ASP A 1 479 ? 20.595 50.109 -1.758 1.00 13.91 474 ASP A CA 1
ATOM 3845 C C . ASP A 1 479 ? 21.067 48.881 -2.551 1.00 11.55 474 ASP A C 1
ATOM 3846 O O . ASP A 1 479 ? 20.479 48.595 -3.594 1.00 11.80 474 ASP A O 1
ATOM 3851 N N . ALA A 1 480 ? 22.147 48.219 -2.137 1.00 10.00 475 ALA A N 1
ATOM 3852 C CA . ALA A 1 480 ? 22.619 47.068 -2.925 1.00 11.32 475 ALA A CA 1
ATOM 3853 C C . ALA A 1 480 ? 21.597 45.916 -2.878 1.00 11.70 475 ALA A C 1
ATOM 3854 O O . ALA A 1 480 ? 21.302 45.270 -3.902 1.00 12.43 475 ALA A O 1
ATOM 3856 N N . VAL A 1 481 ? 21.110 45.602 -1.676 1.00 11.37 476 VAL A N 1
ATOM 3857 C CA . VAL A 1 481 ? 20.006 44.624 -1.549 1.00 9.63 476 VAL A CA 1
ATOM 3858 C C . VAL A 1 481 ? 18.810 44.992 -2.411 1.00 10.19 476 VAL A C 1
ATOM 3859 O O . VAL A 1 481 ? 18.283 44.124 -3.067 1.00 9.18 476 VAL A O 1
ATOM 3863 N N . ARG A 1 482 ? 18.356 46.263 -2.384 1.00 10.76 477 ARG A N 1
ATOM 3864 C CA A ARG A 1 482 ? 17.234 46.745 -3.218 0.50 10.43 477 ARG A CA 1
ATOM 3865 C CA B ARG A 1 482 ? 17.205 46.655 -3.202 0.50 9.88 477 ARG A CA 1
ATOM 3866 C C . ARG A 1 482 ? 17.515 46.591 -4.711 1.00 10.57 477 ARG A C 1
ATOM 3867 O O . ARG A 1 482 ? 16.627 46.257 -5.526 1.00 8.77 477 ARG A O 1
ATOM 3882 N N . ARG A 1 483 ? 18.747 46.909 -5.117 1.00 10.10 478 ARG A N 1
ATOM 3883 C CA . ARG A 1 483 ? 19.107 46.730 -6.555 1.00 10.54 478 ARG A CA 1
ATOM 3884 C C . ARG A 1 483 ? 19.026 45.244 -6.967 1.00 10.36 478 ARG A C 1
ATOM 3885 O O . ARG A 1 483 ? 18.516 44.890 -8.052 1.00 9.24 478 ARG A O 1
ATOM 3893 N N . LEU A 1 484 ? 19.527 44.366 -6.112 1.00 10.77 479 LEU A N 1
ATOM 3894 C CA . LEU A 1 484 ? 19.453 42.946 -6.466 1.00 10.68 479 LEU A CA 1
ATOM 3895 C C . LEU A 1 484 ? 17.981 42.459 -6.576 1.00 10.88 479 LEU A C 1
ATOM 3896 O O . LEU A 1 484 ? 17.647 41.723 -7.520 1.00 12.25 479 LEU A O 1
ATOM 3901 N N . LEU A 1 485 ? 17.107 42.879 -5.659 1.00 8.66 480 LEU A N 1
ATOM 3902 C CA . LEU A 1 485 ? 15.705 42.465 -5.700 1.00 9.76 480 LEU A CA 1
ATOM 3903 C C . LEU A 1 485 ? 14.998 43.081 -6.941 1.00 10.44 480 LEU A C 1
ATOM 3904 O O . LEU A 1 485 ? 14.175 42.398 -7.582 1.00 10.99 480 LEU A O 1
ATOM 3909 N N . LEU A 1 486 ? 15.367 44.331 -7.298 1.00 9.15 481 LEU A N 1
ATOM 3910 C CA . LEU A 1 486 ? 14.812 45.015 -8.486 1.00 10.28 481 LEU A CA 1
ATOM 3911 C C . LEU A 1 486 ? 15.161 44.221 -9.772 1.00 10.67 481 LEU A C 1
ATOM 3912 O O . LEU A 1 486 ? 14.270 43.920 -10.599 1.00 10.71 481 LEU A O 1
ATOM 3917 N N . LEU A 1 487 ? 16.443 43.868 -9.910 1.00 8.78 482 LEU A N 1
ATOM 3918 C CA . LEU A 1 487 ? 16.895 43.092 -11.114 1.00 11.17 482 LEU A CA 1
ATOM 3919 C C . LEU A 1 487 ? 16.099 41.810 -11.288 1.00 11.02 482 LEU A C 1
ATOM 3920 O O . LEU A 1 487 ? 15.627 41.476 -12.409 1.00 10.46 482 LEU A O 1
ATOM 3925 N N . HIS A 1 488 ? 15.949 41.087 -10.192 1.00 9.97 483 HIS A N 1
ATOM 3926 C CA . HIS A 1 488 ? 15.172 39.830 -10.197 1.00 10.76 483 HIS A CA 1
ATOM 3927 C C . HIS A 1 488 ? 13.679 40.030 -10.384 1.00 10.22 483 HIS A C 1
ATOM 3928 O O . HIS A 1 488 ? 13.028 39.187 -11.054 1.00 9.91 483 HIS A O 1
ATOM 3935 N N . THR A 1 489 ? 13.119 41.116 -9.832 1.00 9.33 484 THR A N 1
ATOM 3936 C CA . THR A 1 489 ? 11.692 41.421 -10.084 1.00 8.51 484 THR A CA 1
ATOM 3937 C C . THR A 1 489 ? 11.484 41.569 -11.596 1.00 7.54 484 THR A C 1
ATOM 3938 O O . THR A 1 489 ? 10.499 41.040 -12.120 1.00 6.19 484 THR A O 1
ATOM 3942 N N . VAL A 1 490 ? 12.354 42.326 -12.282 1.00 6.76 485 VAL A N 1
ATOM 3943 C CA . VAL A 1 490 ? 12.145 42.514 -13.738 1.00 8.27 485 VAL A CA 1
ATOM 3944 C C . VAL A 1 490 ? 12.123 41.163 -14.517 1.00 8.94 485 VAL A C 1
ATOM 3945 O O . VAL A 1 490 ? 11.241 40.990 -15.379 1.00 9.67 485 VAL A O 1
ATOM 3949 N N . ILE A 1 491 ? 13.083 40.253 -14.222 1.00 8.58 486 ILE A N 1
ATOM 3950 C CA . ILE A 1 491 ? 13.169 39.004 -14.973 1.00 9.92 486 ILE A CA 1
ATOM 3951 C C . ILE A 1 491 ? 12.051 38.077 -14.621 1.00 10.56 486 ILE A C 1
ATOM 3952 O O . ILE A 1 491 ? 11.597 37.315 -15.477 1.00 8.39 486 ILE A O 1
ATOM 3957 N N . LEU A 1 492 ? 11.600 38.149 -13.365 1.00 8.45 487 LEU A N 1
ATOM 3958 C CA . LEU A 1 492 ? 10.403 37.377 -12.960 1.00 9.42 487 LEU A CA 1
ATOM 3959 C C . LEU A 1 492 ? 9.054 37.877 -13.567 1.00 9.15 487 LEU A C 1
ATOM 3960 O O . LEU A 1 492 ? 8.125 37.084 -13.691 1.00 10.26 487 LEU A O 1
ATOM 3965 N N . GLY A 1 493 ? 8.976 39.157 -13.935 1.00 9.60 488 GLY A N 1
ATOM 3966 C CA . GLY A 1 493 ? 7.752 39.805 -14.476 1.00 9.43 488 GLY A CA 1
ATOM 3967 C C . GLY A 1 493 ? 7.706 39.986 -15.994 1.00 9.72 488 GLY A C 1
ATOM 3968 O O . GLY A 1 493 ? 6.693 40.377 -16.535 1.00 9.78 488 GLY A O 1
ATOM 3969 N N . PHE A 1 494 ? 8.815 39.755 -16.658 1.00 8.79 489 PHE A N 1
ATOM 3970 C CA . PHE A 1 494 ? 8.970 40.260 -18.024 1.00 10.07 489 PHE A CA 1
ATOM 3971 C C . PHE A 1 494 ? 8.183 39.405 -19.016 1.00 9.96 489 PHE A C 1
ATOM 3972 O O . PHE A 1 494 ? 7.753 39.924 -20.048 1.00 11.76 489 PHE A O 1
ATOM 3980 N N . GLY A 1 495 ? 8.075 38.117 -18.711 1.00 8.74 490 GLY A N 1
ATOM 3981 C CA . GLY A 1 495 ? 7.353 37.146 -19.548 1.00 8.25 490 GLY A CA 1
ATOM 3982 C C . GLY A 1 495 ? 8.403 36.233 -20.153 1.00 10.39 490 GLY A C 1
ATOM 3983 O O . GLY A 1 495 ? 9.216 36.689 -21.004 1.00 11.44 490 GLY A O 1
ATOM 3984 N N . GLY A 1 496 ? 8.397 34.976 -19.706 1.00 7.98 491 GLY A N 1
ATOM 3985 C CA . GLY A 1 496 ? 9.443 34.014 -20.057 1.00 8.72 491 GLY A CA 1
ATOM 3986 C C . GLY A 1 496 ? 9.955 33.339 -18.816 1.00 10.37 491 GLY A C 1
ATOM 3987 O O . GLY A 1 496 ? 9.542 33.722 -17.658 1.00 9.52 491 GLY A O 1
ATOM 3988 N N . VAL A 1 497 ? 10.889 32.375 -18.991 1.00 9.83 492 VAL A N 1
ATOM 3989 C CA . VAL A 1 497 ? 11.377 31.583 -17.848 1.00 8.97 492 VAL A CA 1
ATOM 3990 C C . VAL A 1 497 ? 12.528 32.332 -17.226 1.00 9.45 492 VAL A C 1
ATOM 3991 O O . VAL A 1 497 ? 13.532 32.591 -17.883 1.00 8.93 492 VAL A O 1
ATOM 3995 N N . PRO A 1 498 ? 12.418 32.663 -15.934 1.00 8.51 493 PRO A N 1
ATOM 3996 C CA . PRO A 1 498 ? 13.567 33.391 -15.338 1.00 8.10 493 PRO A CA 1
ATOM 3997 C C . PRO A 1 498 ? 14.624 32.315 -14.924 1.00 8.70 493 PRO A C 1
ATOM 3998 O O . PRO A 1 498 ? 14.250 31.321 -14.288 1.00 9.29 493 PRO A O 1
ATOM 4002 N N . LEU A 1 499 ? 15.882 32.498 -15.384 1.00 7.55 494 LEU A N 1
ATOM 4003 C CA . LEU A 1 499 ? 16.984 31.531 -15.188 1.00 7.31 494 LEU A CA 1
ATOM 4004 C C . LEU A 1 499 ? 17.851 32.038 -14.028 1.00 8.79 494 LEU A C 1
ATOM 4005 O O . LEU A 1 499 ? 18.805 32.796 -14.224 1.00 11.26 494 LEU A O 1
ATOM 4010 N N . LEU A 1 500 ? 17.462 31.682 -12.809 1.00 8.57 495 LEU A N 1
ATOM 4011 C CA . LEU A 1 500 ? 18.226 32.049 -11.615 1.00 8.79 495 LEU A CA 1
ATOM 4012 C C . LEU A 1 500 ? 19.597 31.407 -11.651 1.00 9.90 495 LEU A C 1
ATOM 4013 O O . LEU A 1 500 ? 19.736 30.203 -11.933 1.00 10.11 495 LEU A O 1
ATOM 4018 N N . TYR A 1 501 ? 20.611 32.228 -11.379 1.00 9.51 496 TYR A N 1
ATOM 4019 C CA . TYR A 1 501 ? 21.975 31.739 -11.386 1.00 9.82 496 TYR A CA 1
ATOM 4020 C C . TYR A 1 501 ? 22.413 31.285 -10.000 1.00 9.71 496 TYR A C 1
ATOM 4021 O O . TYR A 1 501 ? 22.299 32.060 -9.051 1.00 8.97 496 TYR A O 1
ATOM 4030 N N . MET A 1 502 ? 22.934 30.045 -9.918 1.00 8.68 497 MET A N 1
ATOM 4031 C CA . MET A 1 502 ? 23.199 29.377 -8.635 1.00 9.54 497 MET A CA 1
ATOM 4032 C C . MET A 1 502 ? 23.870 30.308 -7.642 1.00 9.06 497 MET A C 1
ATOM 4033 O O . MET A 1 502 ? 24.967 30.800 -7.896 1.00 9.25 497 MET A O 1
ATOM 4038 N N . GLY A 1 503 ? 23.232 30.555 -6.504 1.00 10.38 498 GLY A N 1
ATOM 4039 C CA . GLY A 1 503 ? 23.934 31.343 -5.525 1.00 9.53 498 GLY A CA 1
ATOM 4040 C C . GLY A 1 503 ? 23.475 32.797 -5.522 1.00 8.74 498 GLY A C 1
ATOM 4041 O O . GLY A 1 503 ? 23.670 33.494 -4.538 1.00 8.42 498 GLY A O 1
ATOM 4042 N N . ASP A 1 504 ? 22.855 33.278 -6.598 1.00 8.24 499 ASP A N 1
ATOM 4043 C CA . ASP A 1 504 ? 22.390 34.687 -6.551 1.00 9.27 499 ASP A CA 1
ATOM 4044 C C . ASP A 1 504 ? 21.311 34.863 -5.514 1.00 9.13 499 ASP A C 1
ATOM 4045 O O . ASP A 1 504 ? 21.032 36.006 -5.056 1.00 10.91 499 ASP A O 1
ATOM 4050 N N . GLU A 1 505 ? 20.583 33.773 -5.242 1.00 8.66 500 GLU A N 1
ATOM 4051 C CA . GLU A 1 505 ? 19.552 33.830 -4.188 1.00 9.21 500 GLU A CA 1
ATOM 4052 C C . GLU A 1 505 ? 20.204 33.976 -2.772 1.00 10.18 500 GLU A C 1
ATOM 4053 O O . GLU A 1 505 ? 19.498 34.224 -1.806 1.00 12.04 500 GLU A O 1
ATOM 4059 N N . LEU A 1 506 ? 21.525 33.816 -2.667 1.00 10.91 501 LEU A N 1
ATOM 4060 C CA . LEU A 1 506 ? 22.247 33.976 -1.376 1.00 11.36 501 LEU A CA 1
ATOM 4061 C C . LEU A 1 506 ? 23.125 35.243 -1.535 1.00 12.34 501 LEU A C 1
ATOM 4062 O O . LEU A 1 506 ? 24.012 35.475 -0.738 1.00 11.87 501 LEU A O 1
ATOM 4067 N N . ALA A 1 507 ? 22.952 35.956 -2.651 1.00 10.48 502 ALA A N 1
ATOM 4068 C CA . ALA A 1 507 ? 23.807 37.150 -2.925 1.00 11.52 502 ALA A CA 1
ATOM 4069 C C . ALA A 1 507 ? 25.336 36.849 -2.846 1.00 11.22 502 ALA A C 1
ATOM 4070 O O . ALA A 1 507 ? 26.086 37.664 -2.299 1.00 12.29 502 ALA A O 1
ATOM 4072 N N . LEU A 1 508 ? 25.791 35.721 -3.419 1.00 10.83 503 LEU A N 1
ATOM 4073 C CA . LEU A 1 508 ? 27.239 35.342 -3.406 1.00 12.12 503 LEU A CA 1
ATOM 4074 C C . LEU A 1 508 ? 28.075 36.413 -4.106 1.00 12.59 503 LEU A C 1
ATOM 4075 O O . LEU A 1 508 ? 27.674 36.924 -5.143 1.00 13.54 503 LEU A O 1
ATOM 4080 N N . LEU A 1 509 ? 29.231 36.741 -3.539 1.00 11.73 504 LEU A N 1
ATOM 4081 C CA . LEU A 1 509 ? 30.106 37.765 -4.063 1.00 10.77 504 LEU A CA 1
ATOM 4082 C C . LEU A 1 509 ? 31.181 37.119 -4.899 1.00 11.91 504 LEU A C 1
ATOM 4083 O O . LEU A 1 509 ? 31.332 35.868 -4.885 1.00 12.53 504 LEU A O 1
ATOM 4088 N N . ASN A 1 510 ? 31.947 37.954 -5.607 1.00 11.88 505 ASN A N 1
ATOM 4089 C CA . ASN A 1 510 ? 33.075 37.496 -6.373 1.00 11.52 505 ASN A CA 1
ATOM 4090 C C . ASN A 1 510 ? 33.953 36.505 -5.603 1.00 14.14 505 ASN A C 1
ATOM 4091 O O . ASN A 1 510 ? 34.283 36.753 -4.434 1.00 13.83 505 ASN A O 1
ATOM 4096 N N . ASP A 1 511 ? 34.404 35.443 -6.269 1.00 12.97 506 ASP A N 1
ATOM 4097 C CA . ASP A 1 511 ? 35.268 34.485 -5.626 1.00 13.86 506 ASP A CA 1
ATOM 4098 C C . ASP A 1 511 ? 36.645 34.766 -6.116 1.00 14.11 506 ASP A C 1
ATOM 4099 O O . ASP A 1 511 ? 37.048 34.271 -7.188 1.00 15.34 506 ASP A O 1
ATOM 4104 N N . TYR A 1 512 ? 37.414 35.575 -5.388 1.00 14.24 507 TYR A N 1
ATOM 4105 C CA . TYR A 1 512 ? 38.765 35.907 -5.901 1.00 14.43 507 TYR A CA 1
ATOM 4106 C C . TYR A 1 512 ? 39.804 34.776 -5.813 1.00 15.03 507 TYR A C 1
ATOM 4107 O O . TYR A 1 512 ? 40.881 34.887 -6.391 1.00 14.45 507 TYR A O 1
ATOM 4116 N N . ALA A 1 513 ? 39.459 33.695 -5.148 1.00 15.64 508 ALA A N 1
ATOM 4117 C CA . ALA A 1 513 ? 40.330 32.503 -5.051 1.00 17.53 508 ALA A CA 1
ATOM 4118 C C . ALA A 1 513 ? 40.514 31.757 -6.407 1.00 18.50 508 ALA A C 1
ATOM 4119 O O . ALA A 1 513 ? 41.375 30.853 -6.543 1.00 18.26 508 ALA A O 1
ATOM 4121 N N . PHE A 1 514 ? 39.780 32.177 -7.452 1.00 18.32 509 PHE A N 1
ATOM 4122 C CA . PHE A 1 514 ? 40.014 31.571 -8.793 1.00 18.28 509 PHE A CA 1
ATOM 4123 C C . PHE A 1 514 ? 41.479 31.731 -9.209 1.00 19.30 509 PHE A C 1
ATOM 4124 O O . PHE A 1 514 ? 42.035 30.881 -9.917 1.00 19.56 509 PHE A O 1
ATOM 4132 N N . GLU A 1 515 ? 42.106 32.812 -8.753 1.00 18.56 510 GLU A N 1
ATOM 4133 C CA . GLU A 1 515 ? 43.519 33.045 -9.057 1.00 20.43 510 GLU A CA 1
ATOM 4134 C C . GLU A 1 515 ? 44.490 31.956 -8.542 1.00 21.18 510 GLU A C 1
ATOM 4135 O O . GLU A 1 515 ? 45.589 31.793 -9.089 1.00 21.78 510 GLU A O 1
ATOM 4141 N N . ASP A 1 516 ? 44.074 31.203 -7.539 1.00 21.72 511 ASP A N 1
ATOM 4142 C CA . ASP A 1 516 ? 44.890 30.171 -6.930 1.00 22.75 511 ASP A CA 1
ATOM 4143 C C . ASP A 1 516 ? 44.742 28.811 -7.609 1.00 23.51 511 ASP A C 1
ATOM 4144 O O . ASP A 1 516 ? 45.343 27.850 -7.167 1.00 23.50 511 ASP A O 1
ATOM 4149 N N . VAL A 1 517 ? 43.868 28.701 -8.615 1.00 23.09 512 VAL A N 1
ATOM 4150 C CA . VAL A 1 517 ? 43.699 27.452 -9.370 1.00 22.24 512 VAL A CA 1
ATOM 4151 C C . VAL A 1 517 ? 44.329 27.688 -10.724 1.00 22.24 512 VAL A C 1
ATOM 4152 O O . VAL A 1 517 ? 43.831 28.548 -11.476 1.00 22.63 512 VAL A O 1
ATOM 4156 N N . PRO A 1 518 ? 45.473 26.999 -11.028 1.00 21.60 513 PRO A N 1
ATOM 4157 C CA . PRO A 1 518 ? 46.240 27.385 -12.233 1.00 20.55 513 PRO A CA 1
ATOM 4158 C C . PRO A 1 518 ? 45.402 27.283 -13.526 1.00 20.23 513 PRO A C 1
ATOM 4159 O O . PRO A 1 518 ? 45.577 28.104 -14.462 1.00 19.45 513 PRO A O 1
ATOM 4163 N N . GLU A 1 519 ? 44.514 26.287 -13.581 1.00 19.18 514 GLU A N 1
ATOM 4164 C CA . GLU A 1 519 ? 43.649 26.108 -14.782 1.00 20.21 514 GLU A CA 1
ATOM 4165 C C . GLU A 1 519 ? 42.596 27.240 -14.956 1.00 17.80 514 GLU A C 1
ATOM 4166 O O . GLU A 1 519 ? 42.116 27.438 -16.047 1.00 18.21 514 GLU A O 1
ATOM 4172 N N . HIS A 1 520 ? 42.237 27.920 -13.864 1.00 16.79 515 HIS A N 1
ATOM 4173 C CA . HIS A 1 520 ? 41.244 29.017 -13.825 1.00 15.30 515 HIS A CA 1
ATOM 4174 C C . HIS A 1 520 ? 41.879 30.424 -13.834 1.00 15.79 515 HIS A C 1
ATOM 4175 O O . HIS A 1 520 ? 41.315 31.373 -14.401 1.00 13.46 515 HIS A O 1
ATOM 4182 N N . ALA A 1 521 ? 43.050 30.570 -13.208 1.00 15.99 516 ALA A N 1
ATOM 4183 C CA . ALA A 1 521 ? 43.664 31.916 -13.078 1.00 15.82 516 ALA A CA 1
ATOM 4184 C C . ALA A 1 521 ? 43.722 32.821 -14.355 1.00 15.86 516 ALA A C 1
ATOM 4185 O O . ALA A 1 521 ? 43.565 34.019 -14.250 1.00 16.21 516 ALA A O 1
ATOM 4187 N N . PRO A 1 522 ? 43.931 32.267 -15.585 1.00 15.98 517 PRO A N 1
ATOM 4188 C CA . PRO A 1 522 ? 43.918 33.210 -16.714 1.00 15.47 517 PRO A CA 1
ATOM 4189 C C . PRO A 1 522 ? 42.553 33.788 -17.143 1.00 15.64 517 PRO A C 1
ATOM 4190 O O . PRO A 1 522 ? 42.503 34.750 -17.925 1.00 15.89 517 PRO A O 1
ATOM 4194 N N . ASP A 1 523 ? 41.467 33.219 -16.621 1.00 16.07 518 ASP A N 1
ATOM 4195 C CA . ASP A 1 523 ? 40.103 33.448 -17.137 1.00 12.63 518 ASP A CA 1
ATOM 4196 C C . ASP A 1 523 ? 39.294 33.978 -15.950 1.00 12.54 518 ASP A C 1
ATOM 4197 O O . ASP A 1 523 ? 38.776 33.182 -15.168 1.00 11.86 518 ASP A O 1
ATOM 4202 N N . ASN A 1 524 ? 39.161 35.317 -15.823 1.00 10.82 519 ASN A N 1
ATOM 4203 C CA . ASN A 1 524 ? 38.452 35.872 -14.639 1.00 11.76 519 ASN A CA 1
ATOM 4204 C C . ASN A 1 524 ? 36.919 35.663 -14.662 1.00 12.01 519 ASN A C 1
ATOM 4205 O O . ASN A 1 524 ? 36.239 36.026 -13.699 1.00 13.20 519 ASN A O 1
ATOM 4210 N N . ARG A 1 525 ? 36.376 34.949 -15.659 1.00 10.06 520 ARG A N 1
ATOM 4211 C CA . ARG A 1 525 ? 34.966 34.545 -15.537 1.00 8.97 520 ARG A CA 1
ATOM 4212 C C . ARG A 1 525 ? 34.797 33.613 -14.334 1.00 10.20 520 ARG A C 1
ATOM 4213 O O . ARG A 1 525 ? 33.702 33.525 -13.791 1.00 11.28 520 ARG A O 1
ATOM 4221 N N . TRP A 1 526 ? 35.852 32.884 -13.932 1.00 9.68 521 TRP A N 1
ATOM 4222 C CA . TRP A 1 526 ? 35.694 32.005 -12.763 1.00 9.53 521 TRP A CA 1
ATOM 4223 C C . TRP A 1 526 ? 35.364 32.770 -11.474 1.00 9.64 521 TRP A C 1
ATOM 4224 O O . TRP A 1 526 ? 34.861 32.169 -10.479 1.00 8.67 521 TRP A O 1
ATOM 4235 N N . VAL A 1 527 ? 35.640 34.074 -11.474 1.00 10.08 522 VAL A N 1
ATOM 4236 C CA . VAL A 1 527 ? 35.236 34.942 -10.361 1.00 10.43 522 VAL A CA 1
ATOM 4237 C C . VAL A 1 527 ? 33.736 34.892 -10.016 1.00 11.39 522 VAL A C 1
ATOM 4238 O O . VAL A 1 527 ? 33.357 35.042 -8.828 1.00 11.16 522 VAL A O 1
ATOM 4242 N N . HIS A 1 528 ? 32.888 34.658 -11.019 1.00 11.92 523 HIS A N 1
ATOM 4243 C CA . HIS A 1 528 ? 31.425 34.584 -10.817 1.00 9.65 523 HIS A CA 1
ATOM 4244 C C . HIS A 1 528 ? 30.904 33.143 -11.028 1.00 9.84 523 HIS A C 1
ATOM 4245 O O . HIS A 1 528 ? 29.739 32.910 -11.399 1.00 8.79 523 HIS A O 1
ATOM 4252 N N . ARG A 1 529 ? 31.793 32.173 -10.828 1.00 9.26 524 ARG A N 1
ATOM 4253 C CA . ARG A 1 529 ? 31.406 30.760 -10.817 1.00 9.20 524 ARG A CA 1
ATOM 4254 C C . ARG A 1 529 ? 31.805 30.123 -9.478 1.00 9.69 524 ARG A C 1
ATOM 4255 O O . ARG A 1 529 ? 32.650 29.213 -9.430 1.00 11.16 524 ARG A O 1
ATOM 4263 N N . PRO A 1 530 ? 31.173 30.573 -8.385 1.00 10.70 525 PRO A N 1
ATOM 4264 C CA . PRO A 1 530 ? 31.584 30.140 -7.053 1.00 11.02 525 PRO A CA 1
ATOM 4265 C C . PRO A 1 530 ? 31.102 28.721 -6.772 1.00 12.41 525 PRO A C 1
ATOM 4266 O O . PRO A 1 530 ? 30.220 28.213 -7.465 1.00 11.94 525 PRO A O 1
ATOM 4270 N N . GLN A 1 531 ? 31.681 28.094 -5.751 1.00 12.43 526 GLN A N 1
ATOM 4271 C CA . GLN A 1 531 ? 31.104 26.925 -5.117 1.00 13.81 526 GLN A CA 1
ATOM 4272 C C . GLN A 1 531 ? 29.866 27.383 -4.331 1.00 12.10 526 GLN A C 1
ATOM 4273 O O . GLN A 1 531 ? 29.870 28.461 -3.762 1.00 11.19 526 GLN A O 1
ATOM 4279 N N . MET A 1 532 ? 28.841 26.542 -4.283 1.00 12.14 527 MET A N 1
ATOM 4280 C CA . MET A 1 532 ? 27.658 26.798 -3.496 1.00 11.80 527 MET A CA 1
ATOM 4281 C C . MET A 1 532 ? 28.074 26.892 -2.001 1.00 14.64 527 MET A C 1
ATOM 4282 O O . MET A 1 532 ? 28.945 26.149 -1.535 1.00 13.44 527 MET A O 1
ATOM 4287 N N . ASP A 1 533 ? 27.440 27.806 -1.274 1.00 14.49 528 ASP A N 1
ATOM 4288 C CA . ASP A 1 533 ? 27.781 28.013 0.134 1.00 15.75 528 ASP A CA 1
ATOM 4289 C C . ASP A 1 533 ? 26.588 27.473 0.948 1.00 15.37 528 ASP A C 1
ATOM 4290 O O . ASP A 1 533 ? 25.658 28.203 1.263 1.00 13.42 528 ASP A O 1
ATOM 4295 N N . TRP A 1 534 ? 26.601 26.175 1.245 1.00 15.48 529 TRP A N 1
ATOM 4296 C CA . TRP A 1 534 ? 25.476 25.584 2.004 1.00 16.32 529 TRP A CA 1
ATOM 4297 C C . TRP A 1 534 ? 25.342 26.118 3.471 1.00 17.19 529 TRP A C 1
ATOM 4298 O O . TRP A 1 534 ? 24.234 26.184 3.998 1.00 17.78 529 TRP A O 1
ATOM 4309 N N . ALA A 1 535 ? 26.474 26.447 4.125 1.00 17.91 530 ALA A N 1
ATOM 4310 C CA . ALA A 1 535 ? 26.478 27.029 5.466 1.00 16.54 530 ALA A CA 1
ATOM 4311 C C . ALA A 1 535 ? 25.739 28.374 5.343 1.00 17.08 530 ALA A C 1
ATOM 4312 O O . ALA A 1 535 ? 24.889 28.684 6.168 1.00 16.41 530 ALA A O 1
ATOM 4314 N N . LEU A 1 536 ? 26.045 29.172 4.314 1.00 16.67 531 LEU A N 1
ATOM 4315 C CA . LEU A 1 536 ? 25.275 30.409 4.167 1.00 17.50 531 LEU A CA 1
ATOM 4316 C C . LEU A 1 536 ? 23.757 30.112 3.946 1.00 15.38 531 LEU A C 1
ATOM 4317 O O . LEU A 1 536 ? 22.885 30.823 4.453 1.00 16.68 531 LEU A O 1
ATOM 4322 N N . ALA A 1 537 ? 23.457 29.167 3.056 1.00 15.08 532 ALA A N 1
ATOM 4323 C CA . ALA A 1 537 ? 22.058 28.804 2.794 1.00 13.75 532 ALA A CA 1
ATOM 4324 C C . ALA A 1 537 ? 21.365 28.457 4.132 1.00 15.52 532 ALA A C 1
ATOM 4325 O O . ALA A 1 537 ? 20.208 28.827 4.374 1.00 14.87 532 ALA A O 1
ATOM 4327 N N . GLU A 1 538 ? 22.068 27.749 5.022 1.00 15.03 533 GLU A N 1
ATOM 4328 C CA . GLU A 1 538 ? 21.415 27.442 6.306 1.00 15.52 533 GLU A CA 1
ATOM 4329 C C . GLU A 1 538 ? 21.343 28.664 7.209 1.00 15.53 533 GLU A C 1
ATOM 4330 O O . GLU A 1 538 ? 20.367 28.791 7.932 1.00 15.87 533 GLU A O 1
ATOM 4336 N N . ARG A 1 539 ? 22.335 29.580 7.186 1.00 15.52 534 ARG A N 1
ATOM 4337 C CA . ARG A 1 539 ? 22.186 30.823 7.975 1.00 16.30 534 ARG A CA 1
ATOM 4338 C C . ARG A 1 539 ? 21.042 31.696 7.527 1.00 16.33 534 ARG A C 1
ATOM 4339 O O . ARG A 1 539 ? 20.358 32.292 8.361 1.00 14.74 534 ARG A O 1
ATOM 4347 N N . VAL A 1 540 ? 20.825 31.833 6.214 1.00 16.33 535 VAL A N 1
ATOM 4348 C CA . VAL A 1 540 ? 19.717 32.706 5.786 1.00 15.09 535 VAL A CA 1
ATOM 4349 C C . VAL A 1 540 ? 18.391 32.078 6.177 1.00 16.46 535 VAL A C 1
ATOM 4350 O O . VAL A 1 540 ? 17.406 32.794 6.487 1.00 16.68 535 VAL A O 1
ATOM 4354 N N . ARG A 1 541 ? 18.320 30.750 6.185 1.00 16.11 536 ARG A N 1
ATOM 4355 C CA . ARG A 1 541 ? 17.059 30.068 6.580 1.00 18.27 536 ARG A CA 1
ATOM 4356 C C . ARG A 1 541 ? 16.741 30.451 8.064 1.00 18.96 536 ARG A C 1
ATOM 4357 O O . ARG A 1 541 ? 15.581 30.700 8.433 1.00 18.42 536 ARG A O 1
ATOM 4365 N N . GLN A 1 542 ? 17.780 30.489 8.904 1.00 16.73 537 GLN A N 1
ATOM 4366 C CA . GLN A 1 542 ? 17.515 30.681 10.303 1.00 16.49 537 GLN A CA 1
ATOM 4367 C C . GLN A 1 542 ? 17.640 32.148 10.702 1.00 14.65 537 GLN A C 1
ATOM 4368 O O . GLN A 1 542 ? 17.146 32.581 11.764 1.00 13.69 537 GLN A O 1
ATOM 4374 N N . GLU A 1 543 ? 18.305 32.934 9.861 1.00 15.14 538 GLU A N 1
ATOM 4375 C CA . GLU A 1 543 ? 18.449 34.364 10.223 1.00 15.00 538 GLU A CA 1
ATOM 4376 C C . GLU A 1 543 ? 18.249 35.254 8.988 1.00 16.47 538 GLU A C 1
ATOM 4377 O O . GLU A 1 543 ? 19.226 35.724 8.393 1.00 16.48 538 GLU A O 1
ATOM 4383 N N . PRO A 1 544 ? 16.980 35.553 8.629 1.00 18.67 539 PRO A N 1
ATOM 4384 C CA . PRO A 1 544 ? 16.804 36.132 7.284 1.00 18.03 539 PRO A CA 1
ATOM 4385 C C . PRO A 1 544 ? 17.035 37.646 7.230 1.00 18.30 539 PRO A C 1
ATOM 4386 O O . PRO A 1 544 ? 16.746 38.253 6.190 1.00 17.09 539 PRO A O 1
ATOM 4390 N N . SER A 1 545 ? 17.547 38.244 8.310 1.00 16.71 540 SER A N 1
ATOM 4391 C CA . SER A 1 545 ? 17.642 39.693 8.328 1.00 16.62 540 SER A CA 1
ATOM 4392 C C . SER A 1 545 ? 18.973 40.192 7.875 1.00 15.31 540 SER A C 1
ATOM 4393 O O . SER A 1 545 ? 19.140 41.386 7.726 1.00 16.98 540 SER A O 1
ATOM 4396 N N . SER A 1 546 ? 19.940 39.308 7.695 1.00 14.49 541 SER A N 1
ATOM 4397 C CA . SER A 1 546 ? 21.226 39.709 7.090 1.00 14.28 541 SER A CA 1
ATOM 4398 C C . SER A 1 546 ? 20.999 40.204 5.639 1.00 13.87 541 SER A C 1
ATOM 4399 O O . SER A 1 546 ? 19.940 39.923 5.037 1.00 11.48 541 SER A O 1
ATOM 4402 N N . PRO A 1 547 ? 22.023 40.909 5.063 1.00 12.76 542 PRO A N 1
ATOM 4403 C CA . PRO A 1 547 ? 21.806 41.340 3.637 1.00 12.61 542 PRO A CA 1
ATOM 4404 C C . PRO A 1 547 ? 21.507 40.120 2.710 1.00 11.75 542 PRO A C 1
ATOM 4405 O O . PRO A 1 547 ? 20.550 40.162 1.918 1.00 11.03 542 PRO A O 1
ATOM 4409 N N . ALA A 1 548 ? 22.287 39.049 2.799 1.00 13.04 543 ALA A N 1
ATOM 4410 C CA . ALA A 1 548 ? 21.977 37.815 2.061 1.00 13.12 543 ALA A CA 1
ATOM 4411 C C . ALA A 1 548 ? 20.565 37.260 2.367 1.00 13.35 543 ALA A C 1
ATOM 4412 O O . ALA A 1 548 ? 19.848 36.791 1.457 1.00 11.30 543 ALA A O 1
ATOM 4414 N N . GLY A 1 549 ? 20.157 37.272 3.644 1.00 11.78 544 GLY A N 1
ATOM 4415 C CA . GLY A 1 549 ? 18.814 36.768 3.975 1.00 11.76 544 GLY A CA 1
ATOM 4416 C C . GLY A 1 549 ? 17.702 37.695 3.435 1.00 11.86 544 GLY A C 1
ATOM 4417 O O . GLY A 1 549 ? 16.670 37.213 3.081 1.00 12.76 544 GLY A O 1
ATOM 4418 N N . ARG A 1 550 ? 17.915 39.008 3.327 1.00 11.02 545 ARG A N 1
ATOM 4419 C CA . ARG A 1 550 ? 16.859 39.881 2.826 1.00 13.07 545 ARG A CA 1
ATOM 4420 C C . ARG A 1 550 ? 16.728 39.672 1.284 1.00 14.35 545 ARG A C 1
ATOM 4421 O O . ARG A 1 550 ? 15.623 39.708 0.765 1.00 15.48 545 ARG A O 1
ATOM 4429 N N . VAL A 1 551 ? 17.861 39.478 0.572 1.00 13.39 546 VAL A N 1
ATOM 4430 C CA . VAL A 1 551 ? 17.826 39.033 -0.846 1.00 12.64 546 VAL A CA 1
ATOM 4431 C C . VAL A 1 551 ? 17.087 37.704 -0.973 1.00 13.00 546 VAL A C 1
ATOM 4432 O O . VAL A 1 551 ? 16.196 37.541 -1.832 1.00 12.97 546 VAL A O 1
ATOM 4436 N N . ASN A 1 552 ? 17.419 36.764 -0.104 1.00 12.74 547 ASN A N 1
ATOM 4437 C CA . ASN A 1 552 ? 16.782 35.452 -0.170 1.00 13.45 547 ASN A CA 1
ATOM 4438 C C . ASN A 1 552 ? 15.248 35.509 0.076 1.00 13.74 547 ASN A C 1
ATOM 4439 O O . ASN A 1 552 ? 14.442 34.993 -0.704 1.00 11.19 547 ASN A O 1
ATOM 4444 N N . THR A 1 553 ? 14.855 36.185 1.150 1.00 12.73 548 THR A N 1
ATOM 4445 C CA . THR A 1 553 ? 13.470 36.291 1.522 1.00 14.69 548 THR A CA 1
ATOM 4446 C C . THR A 1 553 ? 12.697 37.046 0.453 1.00 14.29 548 THR A C 1
ATOM 4447 O O . THR A 1 553 ? 11.597 36.631 0.064 1.00 13.55 548 THR A O 1
ATOM 4451 N N . GLY A 1 554 ? 13.268 38.169 0.028 1.00 13.75 549 GLY A N 1
ATOM 4452 C CA . GLY A 1 554 ? 12.647 38.993 -0.993 1.00 14.89 549 GLY A CA 1
ATOM 4453 C C . GLY A 1 554 ? 12.456 38.189 -2.254 1.00 13.70 549 GLY A C 1
ATOM 4454 O O . GLY A 1 554 ? 11.397 38.214 -2.839 1.00 15.08 549 GLY A O 1
ATOM 4455 N N . LEU A 1 555 ? 13.476 37.452 -2.668 1.00 13.79 550 LEU A N 1
ATOM 4456 C CA . LEU A 1 555 ? 13.362 36.669 -3.916 1.00 12.36 550 LEU A CA 1
ATOM 4457 C C . LEU A 1 555 ? 12.298 35.539 -3.805 1.00 12.10 550 LEU A C 1
ATOM 4458 O O . LEU A 1 555 ? 11.515 35.316 -4.741 1.00 10.92 550 LEU A O 1
ATOM 4463 N N . ARG A 1 556 ? 12.265 34.832 -2.676 1.00 11.07 551 ARG A N 1
ATOM 4464 C CA . ARG A 1 556 ? 11.268 33.802 -2.473 1.00 10.34 551 ARG A CA 1
ATOM 4465 C C . ARG A 1 556 ? 9.851 34.383 -2.513 1.00 11.17 551 ARG A C 1
ATOM 4466 O O . ARG A 1 556 ? 8.914 33.757 -3.028 1.00 10.06 551 ARG A O 1
ATOM 4474 N N . HIS A 1 557 ? 9.659 35.562 -1.932 1.00 11.10 552 HIS A N 1
ATOM 4475 C CA . HIS A 1 557 ? 8.327 36.200 -2.005 1.00 10.86 552 HIS A CA 1
ATOM 4476 C C . HIS A 1 557 ? 7.936 36.545 -3.499 1.00 12.16 552 HIS A C 1
ATOM 4477 O O . HIS A 1 557 ? 6.797 36.279 -3.919 1.00 11.39 552 HIS A O 1
ATOM 4484 N N . LEU A 1 558 ? 8.873 37.146 -4.238 1.00 10.67 553 LEU A N 1
ATOM 4485 C CA . LEU A 1 558 ? 8.719 37.475 -5.702 1.00 12.32 553 LEU A CA 1
ATOM 4486 C C . LEU A 1 558 ? 8.373 36.215 -6.506 1.00 11.64 553 LEU A C 1
ATOM 4487 O O . LEU A 1 558 ? 7.489 36.245 -7.338 1.00 12.18 553 LEU A O 1
ATOM 4492 N N . LEU A 1 559 ? 9.087 35.114 -6.265 1.00 11.00 554 LEU A N 1
ATOM 4493 C CA . LEU A 1 559 ? 8.778 33.789 -6.896 1.00 12.00 554 LEU A CA 1
ATOM 4494 C C . LEU A 1 559 ? 7.323 33.333 -6.652 1.00 13.16 554 LEU A C 1
ATOM 4495 O O . LEU A 1 559 ? 6.657 32.877 -7.597 1.00 12.95 554 LEU A O 1
ATOM 4500 N N . ARG A 1 560 ? 6.827 33.503 -5.412 1.00 12.17 555 ARG A N 1
ATOM 4501 C CA . ARG A 1 560 ? 5.443 33.142 -5.062 1.00 13.51 555 ARG A CA 1
ATOM 4502 C C . ARG A 1 560 ? 4.436 34.063 -5.774 1.00 12.04 555 ARG A C 1
ATOM 4503 O O . ARG A 1 560 ? 3.433 33.589 -6.355 1.00 12.73 555 ARG A O 1
ATOM 4511 N N . VAL A 1 561 ? 4.718 35.368 -5.809 1.00 10.19 556 VAL A N 1
ATOM 4512 C CA . VAL A 1 561 ? 3.797 36.250 -6.531 1.00 11.03 556 VAL A CA 1
ATOM 4513 C C . VAL A 1 561 ? 3.802 35.904 -8.049 1.00 11.93 556 VAL A C 1
ATOM 4514 O O . VAL A 1 561 ? 2.716 35.898 -8.680 1.00 11.22 556 VAL A O 1
ATOM 4518 N N . ARG A 1 562 ? 4.997 35.666 -8.628 1.00 10.90 557 ARG A N 1
ATOM 4519 C CA . ARG A 1 562 ? 5.107 35.330 -10.076 1.00 10.96 557 ARG A CA 1
ATOM 4520 C C . ARG A 1 562 ? 4.161 34.140 -10.404 1.00 12.99 557 ARG A C 1
ATOM 4521 O O . ARG A 1 562 ? 3.273 34.244 -11.286 1.00 14.02 557 ARG A O 1
ATOM 4529 N N . ARG A 1 563 ? 4.344 33.051 -9.644 1.00 13.12 558 ARG A N 1
ATOM 4530 C CA A ARG A 1 563 ? 3.570 31.814 -9.810 0.50 15.00 558 ARG A CA 1
ATOM 4531 C CA B ARG A 1 563 ? 3.562 31.804 -9.737 0.50 15.16 558 ARG A CA 1
ATOM 4532 C C . ARG A 1 563 ? 2.062 32.086 -9.791 1.00 15.45 558 ARG A C 1
ATOM 4533 O O . ARG A 1 563 ? 1.314 31.443 -10.533 1.00 16.11 558 ARG A O 1
ATOM 4548 N N . ASP A 1 564 ? 1.625 33.078 -9.000 1.00 15.52 559 ASP A N 1
ATOM 4549 C CA . ASP A 1 564 ? 0.185 33.401 -8.853 1.00 17.49 559 ASP A CA 1
ATOM 4550 C C . ASP A 1 564 ? -0.304 34.565 -9.695 1.00 16.36 559 ASP A C 1
ATOM 4551 O O . ASP A 1 564 ? -1.366 35.137 -9.408 1.00 17.27 559 ASP A O 1
ATOM 4556 N N . THR A 1 565 ? 0.458 34.994 -10.705 1.00 14.54 560 THR A N 1
ATOM 4557 C CA . THR A 1 565 ? 0.017 36.161 -11.472 1.00 12.72 560 THR A CA 1
ATOM 4558 C C . THR A 1 565 ? -0.242 35.674 -12.917 1.00 14.30 560 THR A C 1
ATOM 4559 O O . THR A 1 565 ? 0.703 35.447 -13.653 1.00 13.17 560 THR A O 1
ATOM 4563 N N . PRO A 1 566 ? -1.513 35.434 -13.294 1.00 15.09 561 PRO A N 1
ATOM 4564 C CA . PRO A 1 566 ? -1.779 34.883 -14.629 1.00 14.41 561 PRO A CA 1
ATOM 4565 C C . PRO A 1 566 ? -1.363 35.772 -15.816 1.00 12.78 561 PRO A C 1
ATOM 4566 O O . PRO A 1 566 ? -1.070 35.241 -16.886 1.00 12.61 561 PRO A O 1
ATOM 4570 N N . GLN A 1 567 ? -1.265 37.095 -15.601 1.00 12.31 562 GLN A N 1
ATOM 4571 C CA . GLN A 1 567 ? -0.768 38.042 -16.596 1.00 12.48 562 GLN A CA 1
ATOM 4572 C C . GLN A 1 567 ? 0.639 37.807 -17.120 1.00 10.69 562 GLN A C 1
ATOM 4573 O O . GLN A 1 567 ? 1.030 38.431 -18.139 1.00 11.82 562 GLN A O 1
ATOM 4579 N N . LEU A 1 568 ? 1.369 36.884 -16.469 1.00 8.87 563 LEU A N 1
ATOM 4580 C CA . LEU A 1 568 ? 2.764 36.630 -16.790 1.00 9.13 563 LEU A CA 1
ATOM 4581 C C . LEU A 1 568 ? 2.910 35.495 -17.801 1.00 9.51 563 LEU A C 1
ATOM 4582 O O . LEU A 1 568 ? 4.062 35.085 -18.139 1.00 10.29 563 LEU A O 1
ATOM 4587 N N . HIS A 1 569 ? 1.775 34.935 -18.271 1.00 8.53 564 HIS A N 1
ATOM 4588 C CA . HIS A 1 569 ? 1.899 33.888 -19.271 1.00 8.19 564 HIS A CA 1
ATOM 4589 C C . HIS A 1 569 ? 2.797 34.401 -20.430 1.00 8.00 564 HIS A C 1
ATOM 4590 O O . HIS A 1 569 ? 2.564 35.482 -20.957 1.00 9.85 564 HIS A O 1
ATOM 4597 N N . ALA A 1 570 ? 3.749 33.585 -20.871 1.00 8.48 565 ALA A N 1
ATOM 4598 C CA . ALA A 1 570 ? 4.786 34.044 -21.801 1.00 7.95 565 ALA A CA 1
ATOM 4599 C C . ALA A 1 570 ? 4.245 34.188 -23.236 1.00 8.40 565 ALA A C 1
ATOM 4600 O O . ALA A 1 570 ? 4.953 34.760 -24.102 1.00 8.08 565 ALA A O 1
ATOM 4602 N N . SER A 1 571 ? 3.035 33.692 -23.508 1.00 6.68 566 SER A N 1
ATOM 4603 C CA . SER A 1 571 ? 2.433 33.957 -24.851 1.00 9.19 566 SER A CA 1
ATOM 4604 C C . SER A 1 571 ? 2.177 35.478 -25.138 1.00 8.51 566 SER A C 1
ATOM 4605 O O . SER A 1 571 ? 1.957 35.900 -26.297 1.00 8.58 566 SER A O 1
ATOM 4608 N N . ILE A 1 572 ? 2.175 36.268 -24.067 1.00 9.01 567 ILE A N 1
ATOM 4609 C CA . ILE A 1 572 ? 1.925 37.704 -24.090 1.00 9.66 567 ILE A CA 1
ATOM 4610 C C . ILE A 1 572 ? 3.292 38.398 -23.814 1.00 10.02 567 ILE A C 1
ATOM 4611 O O . ILE A 1 572 ? 4.060 37.985 -22.921 1.00 8.09 567 ILE A O 1
ATOM 4616 N N . GLU A 1 573 ? 3.620 39.366 -24.647 1.00 9.51 568 GLU A N 1
ATOM 4617 C CA . GLU A 1 573 ? 4.852 40.118 -24.500 1.00 10.19 568 GLU A CA 1
ATOM 4618 C C . GLU A 1 573 ? 4.626 41.453 -23.769 1.00 11.84 568 GLU A C 1
ATOM 4619 O O . GLU A 1 573 ? 3.606 42.140 -24.019 1.00 12.11 568 GLU A O 1
ATOM 4625 N N . SER A 1 574 ? 5.615 41.845 -22.947 1.00 9.48 569 SER A N 1
ATOM 4626 C CA . SER A 1 574 ? 5.624 43.133 -22.276 1.00 11.25 569 SER A CA 1
ATOM 4627 C C . SER A 1 574 ? 5.866 44.216 -23.311 1.00 11.03 569 SER A C 1
ATOM 4628 O O . SER A 1 574 ? 6.697 44.058 -24.193 1.00 11.69 569 SER A O 1
ATOM 4631 N N . GLN A 1 575 ? 5.131 45.318 -23.207 1.00 10.56 570 GLN A N 1
ATOM 4632 C CA . GLN A 1 575 ? 5.361 46.445 -24.111 1.00 11.25 570 GLN A CA 1
ATOM 4633 C C . GLN A 1 575 ? 5.792 47.682 -23.318 1.00 11.39 570 GLN A C 1
ATOM 4634 O O . GLN A 1 575 ? 5.273 47.950 -22.195 1.00 11.11 570 GLN A O 1
ATOM 4640 N N . VAL A 1 576 ? 6.630 48.499 -23.925 1.00 10.66 571 VAL A N 1
ATOM 4641 C CA . VAL A 1 576 ? 6.986 49.757 -23.284 1.00 11.22 571 VAL A CA 1
ATOM 4642 C C . VAL A 1 576 ? 5.816 50.690 -23.194 1.00 11.55 571 VAL A C 1
ATOM 4643 O O . VAL A 1 576 ? 5.156 50.972 -24.214 1.00 12.36 571 VAL A O 1
ATOM 4647 N N . LEU A 1 577 ? 5.568 51.201 -21.995 1.00 10.03 572 LEU A N 1
ATOM 4648 C CA . LEU A 1 577 ? 4.697 52.370 -21.834 1.00 11.28 572 LEU A CA 1
ATOM 4649 C C . LEU A 1 577 ? 5.625 53.558 -21.553 1.00 12.28 572 LEU A C 1
ATOM 4650 O O . LEU A 1 577 ? 6.250 53.621 -20.500 1.00 12.40 572 LEU A O 1
ATOM 4655 N N . PRO A 1 578 ? 5.740 54.500 -22.495 1.00 14.07 573 PRO A N 1
ATOM 4656 C CA . PRO A 1 578 ? 6.738 55.598 -22.388 1.00 14.31 573 PRO A CA 1
ATOM 4657 C C . PRO A 1 578 ? 6.620 56.370 -21.062 1.00 14.25 573 PRO A C 1
ATOM 4658 O O . PRO A 1 578 ? 5.532 56.738 -20.674 1.00 15.16 573 PRO A O 1
ATOM 4662 N N . SER A 1 579 ? 7.725 56.547 -20.351 1.00 13.90 574 SER A N 1
ATOM 4663 C CA . SER A 1 579 ? 7.683 57.059 -18.995 1.00 13.34 574 SER A CA 1
ATOM 4664 C C . SER A 1 579 ? 7.875 58.566 -19.101 1.00 13.78 574 SER A C 1
ATOM 4665 O O . SER A 1 579 ? 8.713 59.017 -19.878 1.00 13.00 574 SER A O 1
ATOM 4668 N N . PRO A 1 580 ? 7.195 59.318 -18.241 1.00 14.82 575 PRO A N 1
ATOM 4669 C CA . PRO A 1 580 ? 7.428 60.764 -18.214 1.00 15.33 575 PRO A CA 1
ATOM 4670 C C . PRO A 1 580 ? 8.686 61.120 -17.404 1.00 15.27 575 PRO A C 1
ATOM 4671 O O . PRO A 1 580 ? 9.132 62.272 -17.423 1.00 15.75 575 PRO A O 1
ATOM 4675 N N . ASP A 1 581 ? 9.241 60.162 -16.669 1.00 14.20 576 ASP A N 1
ATOM 4676 C CA . ASP A 1 581 ? 10.415 60.458 -15.851 1.00 13.39 576 ASP A CA 1
ATOM 4677 C C . ASP A 1 581 ? 11.464 59.408 -16.204 1.00 14.83 576 ASP A C 1
ATOM 4678 O O . ASP A 1 581 ? 11.182 58.170 -16.150 1.00 14.35 576 ASP A O 1
ATOM 4683 N N . SER A 1 582 ? 12.649 59.893 -16.579 1.00 13.18 577 SER A N 1
ATOM 4684 C CA . SER A 1 582 ? 13.718 59.039 -17.064 1.00 13.54 577 SER A CA 1
ATOM 4685 C C . SER A 1 582 ? 14.337 58.144 -15.966 1.00 12.95 577 SER A C 1
ATOM 4686 O O . SER A 1 582 ? 15.130 57.298 -16.289 1.00 12.95 577 SER A O 1
ATOM 4689 N N . ARG A 1 583 ? 13.950 58.289 -14.694 1.00 11.48 578 ARG A N 1
ATOM 4690 C CA . ARG A 1 583 ? 14.379 57.306 -13.674 1.00 9.34 578 ARG A CA 1
ATOM 4691 C C . ARG A 1 583 ? 13.500 56.036 -13.625 1.00 10.31 578 ARG A C 1
ATOM 4692 O O . ARG A 1 583 ? 13.912 55.058 -13.018 1.00 8.32 578 ARG A O 1
ATOM 4700 N N . ALA A 1 584 ? 12.319 56.057 -14.269 1.00 9.18 579 ALA A N 1
ATOM 4701 C CA . ALA A 1 584 ? 11.378 54.929 -14.218 1.00 10.17 579 ALA A CA 1
ATOM 4702 C C . ALA A 1 584 ? 11.148 54.206 -15.521 1.00 10.59 579 ALA A C 1
ATOM 4703 O O . ALA A 1 584 ? 11.129 54.823 -16.632 1.00 11.04 579 ALA A O 1
ATOM 4705 N N . LEU A 1 585 ? 10.962 52.889 -15.408 1.00 10.17 580 LEU A N 1
ATOM 4706 C CA . LEU A 1 585 ? 10.596 52.076 -16.554 1.00 10.94 580 LEU A CA 1
ATOM 4707 C C . LEU A 1 585 ? 9.228 51.519 -16.305 1.00 11.01 580 LEU A C 1
ATOM 4708 O O . LEU A 1 585 ? 8.982 51.000 -15.208 1.00 13.24 580 LEU A O 1
ATOM 4713 N N . LEU A 1 586 ? 8.323 51.689 -17.288 1.00 11.44 581 LEU A N 1
ATOM 4714 C CA . LEU A 1 586 ? 6.981 51.196 -17.248 1.00 11.05 581 LEU A CA 1
ATOM 4715 C C . LEU A 1 586 ? 6.754 50.165 -18.354 1.00 11.28 581 LEU A C 1
ATOM 4716 O O . LEU A 1 586 ? 6.892 50.505 -19.540 1.00 10.74 581 LEU A O 1
ATOM 4721 N N . LEU A 1 587 ? 6.309 48.969 -17.942 1.00 10.64 582 LEU A N 1
ATOM 4722 C CA . LEU A 1 587 ? 5.985 47.876 -18.877 1.00 12.27 582 LEU A CA 1
ATOM 4723 C C . LEU A 1 587 ? 4.545 47.485 -18.743 1.00 12.03 582 LEU A C 1
ATOM 4724 O O . LEU A 1 587 ? 4.068 47.180 -17.623 1.00 12.35 582 LEU A O 1
ATOM 4729 N N . ARG A 1 588 ? 3.867 47.440 -19.880 1.00 11.50 583 ARG A N 1
ATOM 4730 C CA . ARG A 1 588 ? 2.444 47.099 -19.962 1.00 13.37 583 ARG A CA 1
ATOM 4731 C C . ARG A 1 588 ? 2.272 45.675 -20.472 1.00 12.31 583 ARG A C 1
ATOM 4732 O O . ARG A 1 588 ? 2.973 45.272 -21.428 1.00 14.27 583 ARG A O 1
ATOM 4740 N N . ARG A 1 589 ? 1.387 44.889 -19.841 1.00 11.18 584 ARG A N 1
ATOM 4741 C CA . ARG A 1 589 ? 1.027 43.526 -20.315 1.00 10.84 584 ARG A CA 1
ATOM 4742 C C . ARG A 1 589 ? -0.504 43.400 -20.393 1.00 13.01 584 ARG A C 1
ATOM 4743 O O . ARG A 1 589 ? -1.187 43.447 -19.351 1.00 14.43 584 ARG A O 1
ATOM 4751 N N A ASP A 1 590 ? -1.045 43.313 -21.604 0.50 12.50 585 ASP A N 1
ATOM 4752 N N B ASP A 1 590 ? -1.041 43.221 -21.601 0.50 12.03 585 ASP A N 1
ATOM 4753 C CA A ASP A 1 590 ? -2.472 43.043 -21.780 0.50 13.65 585 ASP A CA 1
ATOM 4754 C CA B ASP A 1 590 ? -2.495 43.082 -21.842 0.50 12.74 585 ASP A CA 1
ATOM 4755 C C A ASP A 1 590 ? -2.765 41.573 -21.478 0.50 13.07 585 ASP A C 1
ATOM 4756 C C B ASP A 1 590 ? -2.970 41.617 -21.815 0.50 12.98 585 ASP A C 1
ATOM 4757 O O A ASP A 1 590 ? -1.945 40.681 -21.739 0.50 12.77 585 ASP A O 1
ATOM 4758 O O B ASP A 1 590 ? -2.494 40.798 -22.615 0.50 12.83 585 ASP A O 1
ATOM 4767 N N . HIS A 1 591 ? -3.956 41.316 -20.956 1.00 12.68 586 HIS A N 1
ATOM 4768 C CA . HIS A 1 591 ? -4.320 39.958 -20.665 1.00 13.82 586 HIS A CA 1
ATOM 4769 C C . HIS A 1 591 ? -5.846 39.863 -20.612 1.00 14.76 586 HIS A C 1
ATOM 4770 O O . HIS A 1 591 ? -6.476 40.864 -20.296 1.00 14.75 586 HIS A O 1
ATOM 4777 N N . PRO A 1 592 ? -6.446 38.690 -20.954 1.00 15.45 587 PRO A N 1
ATOM 4778 C CA . PRO A 1 592 ? -7.909 38.506 -20.921 1.00 16.86 587 PRO A CA 1
ATOM 4779 C C . PRO A 1 592 ? -8.577 39.020 -19.663 1.00 17.83 587 PRO A C 1
ATOM 4780 O O . PRO A 1 592 ? -9.630 39.566 -19.754 1.00 17.49 587 PRO A O 1
ATOM 4784 N N . LEU A 1 593 ? -7.941 38.907 -18.502 1.00 19.82 588 LEU A N 1
ATOM 4785 C CA . LEU A 1 593 ? -8.608 39.331 -17.239 1.00 21.60 588 LEU A CA 1
ATOM 4786 C C . LEU A 1 593 ? -8.271 40.758 -16.834 1.00 23.04 588 LEU A C 1
ATOM 4787 O O . LEU A 1 593 ? -8.573 41.153 -15.714 1.00 24.79 588 LEU A O 1
ATOM 4792 N N . GLY A 1 594 ? -7.596 41.504 -17.697 1.00 21.36 589 GLY A N 1
ATOM 4793 C CA . GLY A 1 594 ? -7.241 42.850 -17.347 1.00 21.91 589 GLY A CA 1
ATOM 4794 C C . GLY A 1 594 ? -5.749 43.074 -17.408 1.00 20.92 589 GLY A C 1
ATOM 4795 O O . GLY A 1 594 ? -4.952 42.218 -16.987 1.00 23.71 589 GLY A O 1
ATOM 4796 N N . GLY A 1 595 ? -5.403 44.254 -17.875 1.00 19.49 590 GLY A N 1
ATOM 4797 C CA . GLY A 1 595 ? -4.025 44.676 -18.071 1.00 17.89 590 GLY A CA 1
ATOM 4798 C C . GLY A 1 595 ? -3.213 44.782 -16.771 1.00 15.93 590 GLY A C 1
ATOM 4799 O O . GLY A 1 595 ? -3.735 44.837 -15.635 1.00 14.58 590 GLY A O 1
ATOM 4800 N N . MET A 1 596 ? -1.910 44.757 -16.942 1.00 15.31 591 MET A N 1
ATOM 4801 C CA A MET A 1 596 ? -0.991 44.944 -15.834 0.50 15.31 591 MET A CA 1
ATOM 4802 C CA B MET A 1 596 ? -1.032 45.021 -15.820 0.50 15.46 591 MET A CA 1
ATOM 4803 C C . MET A 1 596 ? -0.003 46.005 -16.300 1.00 14.78 591 MET A C 1
ATOM 4804 O O . MET A 1 596 ? 0.442 45.914 -17.447 1.00 14.90 591 MET A O 1
ATOM 4813 N N . VAL A 1 597 ? 0.356 46.953 -15.413 1.00 13.21 592 VAL A N 1
ATOM 4814 C CA . VAL A 1 597 ? 1.505 47.817 -15.608 1.00 11.60 592 VAL A CA 1
ATOM 4815 C C . VAL A 1 597 ? 2.548 47.559 -14.533 1.00 12.55 592 VAL A C 1
ATOM 4816 O O . VAL A 1 597 ? 2.243 47.599 -13.302 1.00 13.20 592 VAL A O 1
ATOM 4820 N N A GLN A 1 598 ? 3.774 47.233 -14.954 0.90 10.91 593 GLN A N 1
ATOM 4821 N N B GLN A 1 598 ? 3.764 47.244 -14.975 0.10 11.70 593 GLN A N 1
ATOM 4822 C CA A GLN A 1 598 ? 4.841 47.030 -13.981 0.90 10.64 593 GLN A CA 1
ATOM 4823 C CA B GLN A 1 598 ? 4.897 47.076 -14.078 0.10 11.14 593 GLN A CA 1
ATOM 4824 C C A GLN A 1 598 ? 5.648 48.346 -13.974 0.90 11.39 593 GLN A C 1
ATOM 4825 C C B GLN A 1 598 ? 5.603 48.417 -13.985 0.10 11.17 593 GLN A C 1
ATOM 4826 O O A GLN A 1 598 ? 5.926 48.926 -15.033 0.90 10.35 593 GLN A O 1
ATOM 4827 O O B GLN A 1 598 ? 5.847 49.061 -15.007 0.10 10.98 593 GLN A O 1
ATOM 4838 N N . VAL A 1 599 ? 5.919 48.843 -12.765 1.00 10.77 594 VAL A N 1
ATOM 4839 C CA . VAL A 1 599 ? 6.561 50.131 -12.574 1.00 11.36 594 VAL A CA 1
ATOM 4840 C C . VAL A 1 599 ? 7.897 49.922 -11.835 1.00 10.69 594 VAL A C 1
ATOM 4841 O O . VAL A 1 599 ? 7.868 49.339 -10.728 1.00 11.83 594 VAL A O 1
ATOM 4845 N N . TYR A 1 600 ? 9.017 50.406 -12.398 1.00 8.37 595 TYR A N 1
ATOM 4846 C CA . TYR A 1 600 ? 10.325 50.144 -11.825 1.00 8.22 595 TYR A CA 1
ATOM 4847 C C . TYR A 1 600 ? 11.134 51.449 -11.673 1.00 8.75 595 TYR A C 1
ATOM 4848 O O . TYR A 1 600 ? 11.383 52.141 -12.661 1.00 9.02 595 TYR A O 1
ATOM 4857 N N . ASN A 1 601 ? 11.555 51.747 -10.446 1.00 9.71 596 ASN A N 1
ATOM 4858 C CA . ASN A 1 601 ? 12.480 52.900 -10.220 1.00 11.09 596 ASN A CA 1
ATOM 4859 C C . ASN A 1 601 ? 13.932 52.403 -10.309 1.00 11.43 596 ASN A C 1
ATOM 4860 O O . ASN A 1 601 ? 14.356 51.573 -9.502 1.00 12.34 596 ASN A O 1
ATOM 4865 N N . PHE A 1 602 ? 14.662 52.887 -11.317 1.00 10.15 597 PHE A N 1
ATOM 4866 C CA . PHE A 1 602 ? 16.064 52.472 -11.570 1.00 10.93 597 PHE A CA 1
ATOM 4867 C C . PHE A 1 602 ? 17.047 53.435 -10.896 1.00 9.72 597 PHE A C 1
ATOM 4868 O O . PHE A 1 602 ? 18.260 53.367 -11.121 1.00 10.17 597 PHE A O 1
ATOM 4876 N N . SER A 1 603 ? 16.500 54.231 -9.985 1.00 9.78 598 SER A N 1
ATOM 4877 C CA . SER A 1 603 ? 17.274 55.235 -9.243 1.00 12.02 598 SER A CA 1
ATOM 4878 C C . SER A 1 603 ? 17.127 54.998 -7.705 1.00 11.84 598 SER A C 1
ATOM 4879 O O . SER A 1 603 ? 16.081 54.448 -7.261 1.00 11.00 598 SER A O 1
ATOM 4882 N N . GLU A 1 604 ? 18.152 55.410 -6.929 1.00 11.03 599 GLU A N 1
ATOM 4883 C CA . GLU A 1 604 ? 18.114 55.430 -5.464 1.00 11.90 599 GLU A CA 1
ATOM 4884 C C . GLU A 1 604 ? 17.198 56.571 -4.971 1.00 12.42 599 GLU A C 1
ATOM 4885 O O . GLU A 1 604 ? 16.856 56.635 -3.789 1.00 13.02 599 GLU A O 1
ATOM 4891 N N . GLU A 1 605 ? 16.853 57.480 -5.860 1.00 13.14 600 GLU A N 1
ATOM 4892 C CA . GLU A 1 605 ? 16.043 58.669 -5.492 1.00 15.73 600 GLU A CA 1
ATOM 4893 C C . GLU A 1 605 ? 14.580 58.336 -5.388 1.00 15.04 600 GLU A C 1
ATOM 4894 O O . GLU A 1 605 ? 14.089 57.438 -6.059 1.00 12.22 600 GLU A O 1
ATOM 4900 N N . THR A 1 606 ? 13.879 59.106 -4.572 1.00 13.92 601 THR A N 1
ATOM 4901 C CA . THR A 1 606 ? 12.434 59.021 -4.484 1.00 13.63 601 THR A CA 1
ATOM 4902 C C . THR A 1 606 ? 11.855 59.675 -5.769 1.00 14.91 601 THR A C 1
ATOM 4903 O O . THR A 1 606 ? 12.137 60.845 -6.036 1.00 16.41 601 THR A O 1
ATOM 4907 N N . VAL A 1 607 ? 11.042 58.936 -6.532 1.00 12.69 602 VAL A N 1
ATOM 4908 C CA . VAL A 1 607 ? 10.458 59.456 -7.757 1.00 13.10 602 VAL A CA 1
ATOM 4909 C C . VAL A 1 607 ? 8.987 59.737 -7.507 1.00 15.15 602 VAL A C 1
ATOM 4910 O O . VAL A 1 607 ? 8.250 58.855 -7.083 1.00 14.37 602 VAL A O 1
ATOM 4914 N N . MET A 1 608 ? 8.561 60.967 -7.755 1.00 15.07 603 MET A N 1
ATOM 4915 C CA . MET A 1 608 ? 7.133 61.245 -7.687 1.00 16.94 603 MET A CA 1
ATOM 4916 C C . MET A 1 608 ? 6.607 61.081 -9.122 1.00 15.97 603 MET A C 1
ATOM 4917 O O . MET A 1 608 ? 6.586 62.014 -9.911 1.00 13.57 603 MET A O 1
ATOM 4922 N N . LEU A 1 609 ? 6.144 59.876 -9.456 1.00 16.51 604 LEU A N 1
ATOM 4923 C CA . LEU A 1 609 ? 5.728 59.593 -10.842 1.00 14.89 604 LEU A CA 1
ATOM 4924 C C . LEU A 1 609 ? 4.330 60.177 -11.136 1.00 15.91 604 LEU A C 1
ATOM 4925 O O . LEU A 1 609 ? 3.389 59.893 -10.424 1.00 17.16 604 LEU A O 1
ATOM 4930 N N . PRO A 1 610 ? 4.164 61.000 -12.196 1.00 17.14 605 PRO A N 1
ATOM 4931 C CA . PRO A 1 610 ? 2.846 61.540 -12.520 1.00 17.44 605 PRO A CA 1
ATOM 4932 C C . PRO A 1 610 ? 1.855 60.407 -12.764 1.00 19.02 605 PRO A C 1
ATOM 4933 O O . PRO A 1 610 ? 2.172 59.444 -13.511 1.00 19.48 605 PRO A O 1
ATOM 4937 N N . SER A 1 611 ? 0.691 60.483 -12.110 1.00 19.29 606 SER A N 1
ATOM 4938 C CA . SER A 1 611 ? -0.247 59.365 -12.041 1.00 21.39 606 SER A CA 1
ATOM 4939 C C . SER A 1 611 ? -0.946 59.117 -13.397 1.00 22.37 606 SER A C 1
ATOM 4940 O O . SER A 1 611 ? -1.497 58.016 -13.633 1.00 21.46 606 SER A O 1
ATOM 4943 N N . HIS A 1 612 ? -0.991 60.146 -14.250 1.00 21.86 607 HIS A N 1
ATOM 4944 C CA . HIS A 1 612 ? -1.870 60.051 -15.422 1.00 23.98 607 HIS A CA 1
ATOM 4945 C C . HIS A 1 612 ? -1.463 58.933 -16.376 1.00 22.19 607 HIS A C 1
ATOM 4946 O O . HIS A 1 612 ? -2.325 58.244 -16.955 1.00 21.57 607 HIS A O 1
ATOM 4953 N N . VAL A 1 613 ? -0.151 58.731 -16.511 1.00 20.30 608 VAL A N 1
ATOM 4954 C CA . VAL A 1 613 ? 0.354 57.674 -17.386 1.00 19.09 608 VAL A CA 1
ATOM 4955 C C . VAL A 1 613 ? -0.208 56.287 -17.013 1.00 18.21 608 VAL A C 1
ATOM 4956 O O . VAL A 1 613 ? -0.476 55.477 -17.878 1.00 17.58 608 VAL A O 1
ATOM 4960 N N . LEU A 1 614 ? -0.424 56.048 -15.726 1.00 17.43 609 LEU A N 1
ATOM 4961 C CA . LEU A 1 614 ? -0.918 54.746 -15.228 1.00 17.04 609 LEU A CA 1
ATOM 4962 C C . LEU A 1 614 ? -2.439 54.676 -15.249 1.00 17.90 609 LEU A C 1
ATOM 4963 O O . LEU A 1 614 ? -3.036 53.615 -15.639 1.00 17.65 609 LEU A O 1
ATOM 4968 N N A ARG A 1 615 ? -3.076 55.780 -14.846 0.50 18.00 610 ARG A N 1
ATOM 4969 N N B ARG A 1 615 ? -3.049 55.798 -14.845 0.50 17.94 610 ARG A N 1
ATOM 4970 C CA A ARG A 1 615 ? -4.532 55.892 -14.805 0.50 19.38 610 ARG A CA 1
ATOM 4971 C CA B ARG A 1 615 ? -4.494 56.018 -14.815 0.50 19.43 610 ARG A CA 1
ATOM 4972 C C A ARG A 1 615 ? -5.114 55.686 -16.195 0.50 19.40 610 ARG A C 1
ATOM 4973 C C B ARG A 1 615 ? -5.097 55.719 -16.174 0.50 19.37 610 ARG A C 1
ATOM 4974 O O A ARG A 1 615 ? -6.132 55.035 -16.348 0.50 19.48 610 ARG A O 1
ATOM 4975 O O B ARG A 1 615 ? -6.103 55.037 -16.282 0.50 19.46 610 ARG A O 1
ATOM 4990 N N . ASP A 1 616 ? -4.456 56.236 -17.207 1.00 19.90 611 ASP A N 1
ATOM 4991 C CA . ASP A 1 616 ? -4.911 56.057 -18.560 1.00 21.72 611 ASP A CA 1
ATOM 4992 C C . ASP A 1 616 ? -4.959 54.616 -19.002 1.00 21.56 611 ASP A C 1
ATOM 4993 O O . ASP A 1 616 ? -5.686 54.277 -19.946 1.00 21.67 611 ASP A O 1
ATOM 4998 N N . VAL A 1 617 ? -4.202 53.753 -18.322 1.00 19.04 612 VAL A N 1
ATOM 4999 C CA . VAL A 1 617 ? -4.209 52.359 -18.723 1.00 18.81 612 VAL A CA 1
ATOM 5000 C C . VAL A 1 617 ? -5.103 51.533 -17.844 1.00 18.22 612 VAL A C 1
ATOM 5001 O O . VAL A 1 617 ? -5.808 50.655 -18.342 1.00 18.80 612 VAL A O 1
ATOM 5005 N N . LEU A 1 618 ? -5.027 51.780 -16.542 1.00 16.79 613 LEU A N 1
ATOM 5006 C CA . LEU A 1 618 ? -5.667 50.944 -15.576 1.00 18.61 613 LEU A CA 1
ATOM 5007 C C . LEU A 1 618 ? -6.895 51.571 -14.863 1.00 20.12 613 LEU A C 1
ATOM 5008 O O . LEU A 1 618 ? -7.578 50.859 -14.109 1.00 19.30 613 LEU A O 1
ATOM 5013 N N . GLY A 1 619 ? -7.156 52.860 -15.064 1.00 21.06 614 GLY A N 1
ATOM 5014 C CA . GLY A 1 619 ? -8.270 53.527 -14.372 1.00 24.16 614 GLY A CA 1
ATOM 5015 C C . GLY A 1 619 ? -7.869 54.051 -12.995 1.00 26.16 614 GLY A C 1
ATOM 5016 O O . GLY A 1 619 ? -6.654 54.102 -12.641 1.00 25.82 614 GLY A O 1
ATOM 5017 N N . ASP A 1 620 ? -8.872 54.395 -12.180 1.00 27.06 615 ASP A N 1
ATOM 5018 C CA . ASP A 1 620 ? -8.652 55.109 -10.926 1.00 27.65 615 ASP A CA 1
ATOM 5019 C C . ASP A 1 620 ? -8.123 54.345 -9.738 1.00 27.91 615 ASP A C 1
ATOM 5020 O O . ASP A 1 620 ? -7.442 54.942 -8.902 1.00 29.18 615 ASP A O 1
ATOM 5025 N N . HIS A 1 621 ? -8.462 53.065 -9.622 1.00 27.17 616 HIS A N 1
ATOM 5026 C CA . HIS A 1 621 ? -8.136 52.259 -8.444 1.00 27.94 616 HIS A CA 1
ATOM 5027 C C . HIS A 1 621 ? -7.292 51.046 -8.858 1.00 25.67 616 HIS A C 1
ATOM 5028 O O . HIS A 1 621 ? -7.734 50.190 -9.620 1.00 24.12 616 HIS A O 1
ATOM 5035 N N . VAL A 1 622 ? -6.105 50.946 -8.299 1.00 22.55 617 VAL A N 1
ATOM 5036 C CA . VAL A 1 622 ? -5.283 49.783 -8.612 1.00 21.46 617 VAL A CA 1
ATOM 5037 C C . VAL A 1 622 ? -4.829 49.077 -7.355 1.00 20.88 617 VAL A C 1
ATOM 5038 O O . VAL A 1 622 ? -4.980 49.639 -6.239 1.00 20.64 617 VAL A O 1
ATOM 5042 N N . GLN A 1 623 ? -4.314 47.853 -7.538 1.00 18.94 618 GLN A N 1
ATOM 5043 C CA . GLN A 1 623 ? -3.594 47.100 -6.486 1.00 18.41 618 GLN A CA 1
ATOM 5044 C C . GLN A 1 623 ? -2.202 46.699 -6.969 1.00 16.35 618 GLN A C 1
ATOM 5045 O O . GLN A 1 623 ? -2.008 46.451 -8.131 1.00 15.96 618 GLN A O 1
ATOM 5047 N N . ASP A 1 624 ? -1.264 46.651 -6.049 1.00 16.70 619 ASP A N 1
ATOM 5048 C CA . ASP A 1 624 ? 0.047 46.176 -6.283 1.00 17.18 619 ASP A CA 1
ATOM 5049 C C . ASP A 1 624 ? 0.126 44.693 -5.890 1.00 18.04 619 ASP A C 1
ATOM 5050 O O . ASP A 1 624 ? 0.018 44.371 -4.696 1.00 20.29 619 ASP A O 1
ATOM 5055 N N . ARG A 1 625 ? 0.392 43.804 -6.850 1.00 15.82 620 ARG A N 1
ATOM 5056 C CA . ARG A 1 625 ? 0.515 42.378 -6.558 1.00 16.61 620 ARG A CA 1
ATOM 5057 C C . ARG A 1 625 ? 1.717 42.066 -5.631 1.00 17.08 620 ARG A C 1
ATOM 5058 O O . ARG A 1 625 ? 1.706 41.033 -4.958 1.00 16.60 620 ARG A O 1
ATOM 5062 N N . LEU A 1 626 ? 2.741 42.943 -5.608 1.00 14.94 621 LEU A N 1
ATOM 5063 C CA . LEU A 1 626 ? 3.995 42.681 -4.899 1.00 16.69 621 LEU A CA 1
ATOM 5064 C C . LEU A 1 626 ? 3.840 43.001 -3.443 1.00 19.07 621 LEU A C 1
ATOM 5065 O O . LEU A 1 626 ? 4.420 42.348 -2.607 1.00 21.07 621 LEU A O 1
ATOM 5070 N N . SER A 1 627 ? 3.064 43.998 -3.121 1.00 20.29 622 SER A N 1
ATOM 5071 C CA . SER A 1 627 ? 2.954 44.352 -1.691 1.00 24.45 622 SER A CA 1
ATOM 5072 C C . SER A 1 627 ? 1.562 44.200 -1.155 1.00 27.03 622 SER A C 1
ATOM 5073 O O . SER A 1 627 ? 1.384 44.379 0.039 1.00 29.14 622 SER A O 1
ATOM 5076 N N . GLY A 1 628 ? 0.596 43.886 -2.024 1.00 30.20 623 GLY A N 1
ATOM 5077 C CA . GLY A 1 628 ? -0.822 43.725 -1.676 1.00 35.62 623 GLY A CA 1
ATOM 5078 C C . GLY A 1 628 ? -1.548 45.068 -1.619 1.00 39.25 623 GLY A C 1
ATOM 5079 O O . GLY A 1 628 ? -2.721 45.145 -2.011 1.00 40.70 623 GLY A O 1
ATOM 5080 N N . SER A 1 629 ? -0.837 46.130 -1.180 1.00 41.55 624 SER A N 1
ATOM 5081 C CA . SER A 1 629 ? -1.378 47.509 -0.993 1.00 43.06 624 SER A CA 1
ATOM 5082 C C . SER A 1 629 ? -2.164 48.116 -2.225 1.00 44.19 624 SER A C 1
ATOM 5083 O O . SER A 1 629 ? -2.270 47.450 -3.276 1.00 45.13 624 SER A O 1
ATOM 5086 N N . ALA A 1 630 ? -2.708 49.349 -2.075 1.00 44.20 625 ALA A N 1
ATOM 5087 C CA . ALA A 1 630 ? -3.530 50.063 -3.108 1.00 42.85 625 ALA A CA 1
ATOM 5088 C C . ALA A 1 630 ? -3.032 51.485 -3.538 1.00 42.89 625 ALA A C 1
ATOM 5089 O O . ALA A 1 630 ? -2.270 52.139 -2.814 1.00 42.67 625 ALA A O 1
ATOM 5091 N N . PHE A 1 631 ? -3.451 51.970 -4.713 1.00 41.41 626 PHE A N 1
ATOM 5092 C CA . PHE A 1 631 ? -3.240 53.385 -5.063 1.00 40.30 626 PHE A CA 1
ATOM 5093 C C . PHE A 1 631 ? -4.498 53.928 -5.735 1.00 40.16 626 PHE A C 1
ATOM 5094 O O . PHE A 1 631 ? -5.110 53.251 -6.559 1.00 39.26 626 PHE A O 1
ATOM 5102 N N . ARG A 1 632 ? -4.868 55.151 -5.382 1.00 39.09 627 ARG A N 1
ATOM 5103 C CA . ARG A 1 632 ? -5.835 55.883 -6.151 1.00 38.90 627 ARG A CA 1
ATOM 5104 C C . ARG A 1 632 ? -4.988 56.606 -7.180 1.00 38.49 627 ARG A C 1
ATOM 5105 O O . ARG A 1 632 ? -3.996 57.221 -6.843 1.00 39.71 627 ARG A O 1
ATOM 5107 N N . LEU A 1 633 ? -5.363 56.508 -8.438 1.00 37.10 628 LEU A N 1
ATOM 5108 C CA . LEU A 1 633 ? -4.571 57.038 -9.517 1.00 36.71 628 LEU A CA 1
ATOM 5109 C C . LEU A 1 633 ? -5.108 58.388 -9.976 1.00 37.58 628 LEU A C 1
ATOM 5110 O O . LEU A 1 633 ? -4.593 58.981 -10.929 1.00 37.04 628 LEU A O 1
ATOM 5115 N N . ASP A 1 634 ? -6.162 58.858 -9.296 1.00 38.63 629 ASP A N 1
ATOM 5116 C CA . ASP A 1 634 ? -6.735 60.197 -9.547 1.00 40.16 629 ASP A CA 1
ATOM 5117 C C . ASP A 1 634 ? -6.030 61.303 -8.737 1.00 39.12 629 ASP A C 1
ATOM 5118 O O . ASP A 1 634 ? -6.360 62.475 -8.859 1.00 39.75 629 ASP A O 1
ATOM 5123 N N . ARG A 1 635 ? -5.058 60.900 -7.918 1.00 37.35 630 ARG A N 1
ATOM 5124 C CA . ARG A 1 635 ? -4.135 61.817 -7.235 1.00 34.41 630 ARG A CA 1
ATOM 5125 C C . ARG A 1 635 ? -3.002 62.241 -8.203 1.00 32.18 630 ARG A C 1
ATOM 5126 O O . ARG A 1 635 ? -2.742 61.564 -9.216 1.00 32.07 630 ARG A O 1
ATOM 5129 N N . PRO A 1 636 ? -2.354 63.386 -7.941 1.00 29.51 631 PRO A N 1
ATOM 5130 C CA . PRO A 1 636 ? -1.362 63.848 -8.916 1.00 26.75 631 PRO A CA 1
ATOM 5131 C C . PRO A 1 636 ? -0.166 62.901 -9.134 1.00 23.74 631 PRO A C 1
ATOM 5132 O O . PRO A 1 636 ? 0.317 62.780 -10.259 1.00 22.15 631 PRO A O 1
ATOM 5136 N N . THR A 1 637 ? 0.296 62.232 -8.072 1.00 21.30 632 THR A N 1
ATOM 5137 C CA A THR A 1 637 ? 1.536 61.503 -8.124 0.50 20.74 632 THR A CA 1
ATOM 5138 C CA B THR A 1 637 ? 1.497 61.415 -8.205 0.50 19.51 632 THR A CA 1
ATOM 5139 C C . THR A 1 637 ? 1.455 60.163 -7.395 1.00 19.61 632 THR A C 1
ATOM 5140 O O . THR A 1 637 ? 0.685 60.031 -6.462 1.00 18.90 632 THR A O 1
ATOM 5147 N N . VAL A 1 638 ? 2.329 59.237 -7.786 1.00 18.45 633 VAL A N 1
ATOM 5148 C CA . VAL A 1 638 ? 2.541 57.968 -7.066 1.00 17.08 633 VAL A CA 1
ATOM 5149 C C . VAL A 1 638 ? 3.953 58.037 -6.597 1.00 16.73 633 VAL A C 1
ATOM 5150 O O . VAL A 1 638 ? 4.883 58.236 -7.414 1.00 15.24 633 VAL A O 1
ATOM 5154 N N . ARG A 1 639 ? 4.143 57.856 -5.290 1.00 15.96 634 ARG A N 1
ATOM 5155 C CA . ARG A 1 639 ? 5.448 57.926 -4.714 1.00 15.18 634 ARG A CA 1
ATOM 5156 C C . ARG A 1 639 ? 6.229 56.580 -4.841 1.00 14.96 634 ARG A C 1
ATOM 5157 O O . ARG A 1 639 ? 5.847 55.556 -4.269 1.00 13.72 634 ARG A O 1
ATOM 5165 N N . LEU A 1 640 ? 7.362 56.606 -5.531 1.00 14.28 635 LEU A N 1
ATOM 5166 C CA . LEU A 1 640 ? 8.232 55.438 -5.645 1.00 12.66 635 LEU A CA 1
ATOM 5167 C C . LEU A 1 640 ? 9.506 55.732 -4.862 1.00 13.33 635 LEU A C 1
ATOM 5168 O O . LEU A 1 640 ? 10.341 56.538 -5.324 1.00 13.26 635 LEU A O 1
ATOM 5173 N N B GLU A 1 641 ? 9.681 55.047 -3.727 0.38 12.48 636 GLU A N 1
ATOM 5174 N N C GLU A 1 641 ? 9.704 55.126 -3.706 0.62 12.47 636 GLU A N 1
ATOM 5175 C CA B GLU A 1 641 ? 10.953 55.012 -2.987 0.38 12.96 636 GLU A CA 1
ATOM 5176 C CA C GLU A 1 641 ? 11.001 55.303 -3.078 0.62 13.92 636 GLU A CA 1
ATOM 5177 C C B GLU A 1 641 ? 12.090 54.500 -3.892 0.38 13.37 636 GLU A C 1
ATOM 5178 C C C GLU A 1 641 ? 12.083 54.589 -3.910 0.62 13.96 636 GLU A C 1
ATOM 5179 O O B GLU A 1 641 ? 11.814 53.866 -4.913 0.38 13.04 636 GLU A O 1
ATOM 5180 O O C GLU A 1 641 ? 11.760 53.870 -4.861 0.62 13.37 636 GLU A O 1
ATOM 5191 N N . GLY A 1 642 ? 13.354 54.783 -3.536 1.00 13.46 637 GLY A N 1
ATOM 5192 C CA . GLY A 1 642 ? 14.493 54.296 -4.326 1.00 12.13 637 GLY A CA 1
ATOM 5193 C C . GLY A 1 642 ? 14.275 52.827 -4.645 1.00 12.83 637 GLY A C 1
ATOM 5194 O O . GLY A 1 642 ? 14.020 52.030 -3.737 1.00 11.36 637 GLY A O 1
ATOM 5195 N N . TYR A 1 643 ? 14.411 52.464 -5.920 1.00 11.05 638 TYR A N 1
ATOM 5196 C CA . TYR A 1 643 ? 14.332 51.045 -6.328 1.00 11.06 638 TYR A CA 1
ATOM 5197 C C . TYR A 1 643 ? 12.993 50.306 -6.123 1.00 11.73 638 TYR A C 1
ATOM 5198 O O . TYR A 1 643 ? 12.946 49.056 -6.189 1.00 11.95 638 TYR A O 1
ATOM 5207 N N . ARG A 1 644 ? 11.931 51.061 -5.852 1.00 11.25 639 ARG A N 1
ATOM 5208 C CA . ARG A 1 644 ? 10.599 50.486 -5.733 1.00 11.11 639 ARG A CA 1
ATOM 5209 C C . ARG A 1 644 ? 10.199 49.796 -7.077 1.00 11.07 639 ARG A C 1
ATOM 5210 O O . ARG A 1 644 ? 10.436 50.301 -8.136 1.00 10.35 639 ARG A O 1
ATOM 5218 N N . ALA A 1 645 ? 9.613 48.619 -6.976 1.00 10.83 640 ALA A N 1
ATOM 5219 C CA . ALA A 1 645 ? 8.905 47.983 -8.062 1.00 11.11 640 ALA A CA 1
ATOM 5220 C C . ALA A 1 645 ? 7.429 47.810 -7.668 1.00 11.91 640 ALA A C 1
ATOM 5221 O O . ALA A 1 645 ? 7.112 47.405 -6.495 1.00 11.68 640 ALA A O 1
ATOM 5223 N N . LEU A 1 646 ? 6.525 48.024 -8.647 1.00 11.35 641 LEU A N 1
ATOM 5224 C CA . LEU A 1 646 ? 5.096 47.758 -8.485 1.00 10.88 641 LEU A CA 1
ATOM 5225 C C . LEU A 1 646 ? 4.639 46.896 -9.657 1.00 9.86 641 LEU A C 1
ATOM 5226 O O . LEU A 1 646 ? 5.060 47.121 -10.833 1.00 9.70 641 LEU A O 1
ATOM 5231 N N . TRP A 1 647 ? 3.752 45.960 -9.364 1.00 10.24 642 TRP A N 1
ATOM 5232 C CA . TRP A 1 647 ? 3.037 45.206 -10.403 1.00 11.03 642 TRP A CA 1
ATOM 5233 C C . TRP A 1 647 ? 1.564 45.525 -10.254 1.00 11.37 642 TRP A C 1
ATOM 5234 O O . TRP A 1 647 ? 0.862 44.886 -9.460 1.00 12.43 642 TRP A O 1
ATOM 5245 N N . LEU A 1 648 ? 1.097 46.514 -10.989 1.00 11.29 643 LEU A N 1
ATOM 5246 C CA . LEU A 1 648 ? -0.246 47.057 -10.816 1.00 13.43 643 LEU A CA 1
ATOM 5247 C C . LEU A 1 648 ? -1.273 46.372 -11.716 1.00 15.25 643 LEU A C 1
ATOM 5248 O O . LEU A 1 648 ? -1.048 46.255 -12.926 1.00 13.64 643 LEU A O 1
ATOM 5253 N N . THR A 1 649 ? -2.403 45.966 -11.139 1.00 15.94 644 THR A N 1
ATOM 5254 C CA . THR A 1 649 ? -3.610 45.682 -11.917 1.00 19.74 644 THR A CA 1
ATOM 5255 C C . THR A 1 649 ? -4.816 46.527 -11.382 1.00 21.95 644 THR A C 1
ATOM 5256 O O . THR A 1 649 ? -4.757 47.042 -10.256 1.00 20.82 644 THR A O 1
ATOM 5260 N N . ALA A 1 650 ? -5.890 46.668 -12.172 1.00 24.30 645 ALA A N 1
ATOM 5261 C CA . ALA A 1 650 ? -7.114 47.353 -11.699 1.00 27.24 645 ALA A CA 1
ATOM 5262 C C . ALA A 1 650 ? -7.771 46.663 -10.489 1.00 30.34 645 ALA A C 1
ATOM 5263 O O . ALA A 1 650 ? -7.747 45.410 -10.339 1.00 29.08 645 ALA A O 1
ATOM 5265 N N . GLY A 1 651 ? -8.268 47.503 -9.577 1.00 32.85 646 GLY A N 1
ATOM 5266 C CA . GLY A 1 651 ? -9.003 46.999 -8.443 1.00 36.84 646 GLY A CA 1
ATOM 5267 C C . GLY A 1 651 ? -8.912 47.967 -7.292 1.00 39.75 646 GLY A C 1
ATOM 5268 O O . GLY A 1 651 ? -9.491 47.698 -6.224 1.00 43.22 646 GLY A O 1
#

Nearest PDB structures (foldseek):
  3ucq-assembly1_A  TM=1.002E+00  e=0.000E+00  Deinococcus geothermalis DSM 11300
  7esh-assembly1_D  TM=9.882E-01  e=4.054E-83  Calidithermus timidus DSM 17022
  4ays-assembly1_A  TM=9.671E-01  e=2.550E-79  Deinococcus radiodurans
  3zo9-assembly1_A  TM=8.008E-01  e=1.062E-31  Mycolicibacterium smegmatis
  3zo9-assembly1_B  TM=7.850E-01  e=2.981E-30  Mycolicibacterium smegmatis

Organism: Deinococcus geothermalis (strain DSM 11300 / CIP 105573 / AG-3a) (NCBI:txid319795)

Solvent-accessible surface area: 24283 Å² total; per-residue (Å²): 82,122,156,46,62,108,129,77,82,65,18,86,69,88,16,32,51,52,0,120,128,34,13,154,83,100,70,36,2,73,43,0,18,114,36,15,136,163,32,5,108,21,0,25,90,3,0,81,54,20,17,33,129,107,0,106,84,2,2,36,130,0,0,109,30,0,9,110,6,11,96,51,8,44,60,50,4,71,143,23,1,103,48,42,98,152,124,112,52,13,11,9,35,18,65,2,4,0,0,11,1,20,2,49,32,1,20,38,52,0,97,17,0,49,145,82,4,105,38,0,83,52,2,18,3,42,0,0,3,0,2,16,2,9,92,15,44,163,48,75,29,18,9,4,12,0,2,43,47,5,100,29,6,53,81,90,3,16,81,19,102,27,0,18,28,0,1,118,30,0,52,69,86,34,3,1,1,0,3,6,1,4,0,0,4,0,0,59,43,13,47,24,0,85,72,1,30,92,39,54,106,94,34,87,46,1,4,29,32,39,115,74,85,76,20,0,77,47,31,45,88,60,24,62,58,35,10,21,99,52,8,101,13,3,11,17,114,18,87,119,8,36,90,65,85,11,1,50,0,3,1,6,23,10,54,26,1,2,0,0,27,1,54,25,8,26,0,0,15,38,0,2,50,3,1,2,68,0,1,18,52,3,2,3,0,0,9,0,13,7,0,3,32,1,30,25,92,108,51,38,65,3,33,39,19,84,21,0,20,37,0,0,16,0,1,12,2,0,1,37,0,2,0,6,1,1,1,1,0,0,32,2,110,31,60,24,56,64,5,12,86,1,0,2,63,160,75,94,86,17,56,4,0,11,0,0,19,4,16,18,0,10,1,3,0,0,1,0,0,4,40,64,60,0,70,4,0,3,12,2,20,118,37,34,43,106,10,10,76,47,0,2,6,0,0,14,2,3,25,11,42,23,0,32,16,55,10,48,89,60,11,0,69,120,19,72,67,95,4,58,60,13,74,107,42,0,2,27,3,0,22,32,115,92,121,82,16,21,0,83,6,52,49,5,5,106,12,97,135,113,36,72,35,34,0,0,0,4,0,1,0,0,0,2,4,16,9,1,82,130,85,44,63,104,41,69,23,69,29,0,5,64,10,1,39,3,0,3,4,0,0,0,0,11,3,1,0,0,4,3,10,10,0,8,2,1,5,17,59,13,39,102,58,13,116,118,61,104,78,34,39,84,13,24,11,21,0,0,4,17,101,17,53,53,57,24,12,91,126,7,190,145,80,66,73,36,30,15,0,78,2,10,69,17,2,62,69,14,4,119,20,2,110,108,4,67,17,0,38,1,38,39,42,16,103,28,24,80,18,70,28,47,63,0,0,0,0,88,0,89,34,123,144,34,17,0,0,0,0,0,0,0,2,59,100,66,0,89,0,40,3,112,21,0,102,120,33,16,31,50,119,2,31,1,62,19,64,60,58,79,39,45,2,86,66,118,47,4,156,0,96,3,10,58,15,0,0,0,20,70,80